Protein AF-A0A7W9NHJ8-F1 (afdb_monomer_lite)

Foldseek 3Di:
DDDDDDPPPPPPPDDPVVVVLLVVLLVLLVFDVVLCVVVVVCSVVSSVLSVLLLVLLVVQLVLQLVVVCVVVVHHDPVSSVVSNVRSVVSSVVLSCLSVCLFDDDPVSNCVSLVVLLVVLLVVLLVSLVVVLLVVCVVVLVVLLVVVLVVVLVVLLVLLCQLQDQLPDDPVSPVSNVDPSNPVNDDPFDRQDPVLVVVLVVLVVVLVVLVVVLVVLVVVLVVLVVLLVCQCCLPDDVNHPSDHHCDPSSVVSVVVSVVSCVVRPCVVSVVVSVVSVVVSVVSVVVSVVSRVVRVVVSVVVSCVVSVVSVVVCPPQDPVSSVVSLVVVVVVDVVSVVVSVVSSVVSSCSSCVSVVSSVVVHRDVSSVVVNVVVVVVVVVVVVVVVVVVVVVVVVVVVVVVVVVVVVVVVVVVVVVVVVVVVVVVVVVVVVVVVVVVVVVVVVVVVDDDDDDDDDDDDDDDDDDDDDDDDDDDD

Structure (mmCIF, N/CA/C/O backbone):
data_AF-A0A7W9NHJ8-F1
#
_entry.id   AF-A0A7W9NHJ8-F1
#
loop_
_atom_site.group_PDB
_atom_site.id
_atom_site.type_symbol
_atom_site.label_atom_id
_atom_site.label_alt_id
_atom_site.label_comp_id
_atom_site.label_asym_id
_atom_site.label_entity_id
_atom_site.label_seq_id
_atom_site.pdbx_PDB_ins_code
_atom_site.Cartn_x
_atom_site.Cartn_y
_atom_site.Cartn_z
_atom_site.occupancy
_atom_site.B_iso_or_equiv
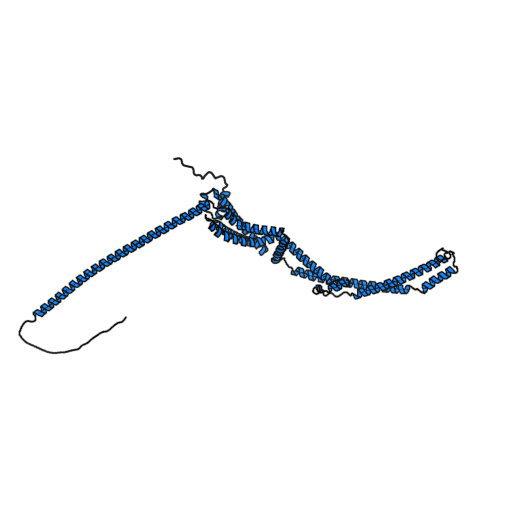_atom_site.auth_seq_id
_atom_site.auth_comp_id
_atom_site.auth_asym_id
_atom_site.auth_atom_id
_atom_site.pdbx_PDB_model_num
ATOM 1 N N . MET A 1 1 ? 62.430 27.275 -51.177 1.00 39.34 1 MET A N 1
ATOM 2 C CA . MET A 1 1 ? 61.344 26.473 -50.562 1.00 39.34 1 MET A CA 1
ATOM 3 C C . MET A 1 1 ? 61.643 26.306 -49.075 1.00 39.34 1 MET A C 1
ATOM 5 O O . MET A 1 1 ? 62.739 25.860 -48.764 1.00 39.34 1 MET A O 1
ATOM 9 N N . ARG A 1 2 ? 60.732 26.667 -48.160 1.00 35.34 2 ARG A N 1
ATOM 10 C CA . ARG A 1 2 ? 60.852 26.330 -46.724 1.00 35.34 2 ARG A CA 1
ATOM 11 C C . ARG A 1 2 ? 59.898 25.170 -46.421 1.00 35.34 2 ARG A C 1
ATOM 13 O O . ARG A 1 2 ? 58.747 25.223 -46.841 1.00 35.34 2 ARG A O 1
ATOM 20 N N . ARG A 1 3 ? 60.366 24.123 -45.730 1.00 43.62 3 ARG A N 1
ATOM 21 C CA . ARG A 1 3 ? 59.488 23.053 -45.222 1.00 43.62 3 ARG A CA 1
ATOM 22 C C . ARG A 1 3 ? 58.659 23.609 -44.064 1.00 43.62 3 ARG A C 1
ATOM 24 O O . ARG A 1 3 ? 59.236 24.131 -43.115 1.00 43.62 3 ARG A O 1
ATOM 31 N N . PHE A 1 4 ? 57.341 23.446 -44.117 1.00 38.56 4 PHE A N 1
ATOM 32 C CA . PHE A 1 4 ? 56.510 23.560 -42.919 1.00 38.56 4 PHE A CA 1
ATOM 33 C C . PHE A 1 4 ? 56.795 22.359 -41.993 1.00 38.56 4 PHE A C 1
ATOM 35 O O . PHE A 1 4 ? 56.924 21.237 -42.496 1.00 38.56 4 PHE A O 1
ATOM 42 N N . PRO A 1 5 ? 56.918 22.556 -40.668 1.00 42.62 5 PRO A N 1
ATOM 43 C CA . PRO A 1 5 ? 57.006 21.451 -39.717 1.00 42.62 5 PRO A CA 1
ATOM 44 C C . PRO A 1 5 ? 55.667 20.701 -39.629 1.00 42.62 5 PRO A C 1
ATOM 46 O O . PRO A 1 5 ? 54.605 21.258 -39.909 1.00 42.62 5 PRO A O 1
ATOM 49 N N . LYS A 1 6 ? 55.704 19.425 -39.228 1.00 45.19 6 LYS A N 1
ATOM 50 C CA . LYS A 1 6 ? 54.486 18.636 -38.989 1.00 45.19 6 LYS A CA 1
ATOM 51 C C . LYS A 1 6 ? 53.780 19.146 -37.729 1.00 45.19 6 LYS A C 1
ATOM 53 O O . LYS A 1 6 ? 54.416 19.299 -36.694 1.00 45.19 6 LYS A O 1
ATOM 58 N N . ALA A 1 7 ? 52.460 19.310 -37.778 1.00 44.81 7 ALA A N 1
ATOM 59 C CA . ALA A 1 7 ? 51.646 19.770 -36.645 1.00 44.81 7 ALA A CA 1
ATOM 60 C C . ALA A 1 7 ? 51.417 18.703 -35.540 1.00 44.81 7 ALA A C 1
ATOM 62 O O . ALA A 1 7 ? 50.408 18.742 -34.842 1.00 44.81 7 ALA A O 1
ATOM 63 N N . ALA A 1 8 ? 52.314 17.721 -35.398 1.00 46.06 8 ALA A N 1
ATOM 64 C CA . ALA A 1 8 ? 52.119 16.555 -34.529 1.00 46.06 8 ALA A CA 1
ATOM 65 C C . ALA A 1 8 ? 52.487 16.809 -33.054 1.00 46.06 8 ALA A C 1
ATOM 67 O O . ALA A 1 8 ? 51.878 16.230 -32.154 1.00 46.06 8 ALA A O 1
ATOM 68 N N . ASP A 1 9 ? 53.466 17.681 -32.801 1.00 40.78 9 ASP A N 1
ATOM 69 C CA . ASP A 1 9 ? 54.200 17.693 -31.526 1.00 40.78 9 ASP A CA 1
ATOM 70 C C . ASP A 1 9 ? 53.671 18.708 -30.489 1.00 40.78 9 ASP A C 1
ATOM 72 O O . ASP A 1 9 ? 54.139 18.744 -29.353 1.00 40.78 9 ASP A O 1
ATOM 76 N N . LEU A 1 10 ? 52.656 19.505 -30.850 1.00 43.69 10 LEU A N 1
ATOM 77 C CA . LEU A 1 10 ? 52.155 20.651 -30.068 1.00 43.69 10 LEU A CA 1
ATOM 78 C C . LEU A 1 10 ? 50.946 20.362 -29.150 1.00 43.69 10 LEU A C 1
ATOM 80 O O . LEU A 1 10 ? 50.424 21.281 -28.527 1.00 43.69 10 LEU A O 1
ATOM 84 N N . VAL A 1 11 ? 50.489 19.105 -29.035 1.00 46.75 11 VAL A N 1
ATOM 85 C CA . VAL A 1 11 ? 49.314 18.720 -28.206 1.00 46.75 11 VAL A CA 1
ATOM 86 C C . VAL A 1 11 ? 49.642 17.553 -27.257 1.00 46.75 11 VAL A C 1
ATOM 88 O O . VAL A 1 11 ? 48.906 16.570 -27.122 1.00 46.75 11 VAL A O 1
ATOM 91 N N . THR A 1 12 ? 50.802 17.624 -26.609 1.00 47.25 12 THR A N 1
ATOM 92 C CA . THR A 1 12 ? 51.425 16.545 -25.815 1.00 47.25 12 THR A CA 1
ATOM 93 C C . THR A 1 12 ? 51.212 16.649 -24.294 1.00 47.25 12 THR A C 1
ATOM 95 O O . THR A 1 12 ? 51.749 15.835 -23.553 1.00 47.25 12 THR A O 1
ATOM 98 N N . GLY A 1 13 ? 50.368 17.578 -23.821 1.00 42.75 13 GLY A N 1
ATOM 99 C CA . GLY A 1 13 ? 50.139 17.849 -22.388 1.00 42.75 13 GLY A CA 1
ATOM 100 C C . GLY A 1 13 ? 49.049 17.036 -21.662 1.00 42.75 13 GLY A C 1
ATOM 101 O O . GLY A 1 13 ? 48.813 17.283 -20.484 1.00 42.75 13 GLY A O 1
ATOM 102 N N . LEU A 1 14 ? 48.360 16.092 -22.318 1.00 48.72 14 LEU A N 1
ATOM 103 C CA . LEU A 1 14 ? 47.324 15.256 -21.677 1.00 48.72 14 LEU A CA 1
ATOM 104 C C . LEU A 1 14 ? 47.875 13.873 -21.281 1.00 48.72 14 LEU A C 1
ATOM 106 O O . LEU A 1 14 ? 48.494 13.217 -22.126 1.00 48.72 14 LEU A O 1
ATOM 110 N N . PRO A 1 15 ? 47.613 13.381 -20.051 1.00 50.31 15 PRO A N 1
ATOM 111 C CA . PRO A 1 15 ? 48.172 12.123 -19.563 1.00 50.31 15 PRO A CA 1
ATOM 112 C C . PRO A 1 15 ? 47.726 10.924 -20.408 1.00 50.31 15 PRO A C 1
ATOM 114 O O . PRO A 1 15 ? 46.592 10.849 -20.892 1.00 50.31 15 PRO A O 1
ATOM 117 N N . VAL A 1 16 ? 48.623 9.942 -20.550 1.00 57.75 16 VAL A N 1
ATOM 118 C CA . VAL A 1 16 ? 48.456 8.775 -21.441 1.00 57.75 16 VAL A CA 1
ATOM 119 C C . VAL A 1 16 ? 47.172 7.983 -21.144 1.00 57.75 16 VAL A C 1
ATOM 121 O O . VAL A 1 16 ? 46.540 7.474 -22.071 1.00 57.75 16 VAL A O 1
ATOM 124 N N . LEU A 1 17 ? 46.740 7.942 -19.877 1.00 53.53 17 LEU A N 1
ATOM 125 C CA . LEU A 1 17 ? 45.469 7.341 -19.456 1.00 53.53 17 LEU A CA 1
ATOM 126 C C . LEU A 1 17 ? 44.258 7.997 -20.143 1.00 53.53 17 LEU A C 1
ATOM 128 O O . LEU A 1 17 ? 43.438 7.299 -20.739 1.00 53.53 17 LEU A O 1
ATOM 132 N N . GLY A 1 18 ? 44.180 9.332 -20.131 1.00 61.69 18 GLY A N 1
ATOM 133 C CA . GLY A 1 18 ? 43.074 10.089 -20.726 1.00 61.69 18 GLY A CA 1
ATOM 134 C C . GLY A 1 18 ? 42.988 9.910 -22.243 1.00 61.69 18 GLY A C 1
ATOM 135 O O . GLY A 1 18 ? 41.897 9.761 -22.790 1.00 61.69 18 GLY A O 1
ATOM 136 N N . ARG A 1 19 ? 44.140 9.809 -22.924 1.00 65.25 19 ARG A N 1
ATOM 137 C CA . ARG A 1 19 ? 44.203 9.481 -24.362 1.00 65.25 19 ARG A CA 1
ATOM 138 C C . ARG A 1 19 ? 43.643 8.084 -24.671 1.00 65.25 19 ARG A C 1
ATOM 140 O O . ARG A 1 19 ? 42.961 7.923 -25.682 1.00 65.25 19 ARG A O 1
ATOM 147 N N . ARG A 1 20 ? 43.889 7.082 -23.813 1.00 74.44 20 ARG A N 1
ATOM 148 C CA . ARG A 1 20 ? 43.309 5.731 -23.963 1.00 74.44 20 ARG A CA 1
ATOM 149 C C . ARG A 1 20 ? 41.804 5.730 -23.680 1.00 74.44 20 ARG A C 1
ATOM 151 O O . ARG A 1 20 ? 41.043 5.242 -24.513 1.00 74.44 20 ARG A O 1
ATOM 158 N N . PHE A 1 21 ? 41.372 6.331 -22.571 1.00 78.19 21 PHE A 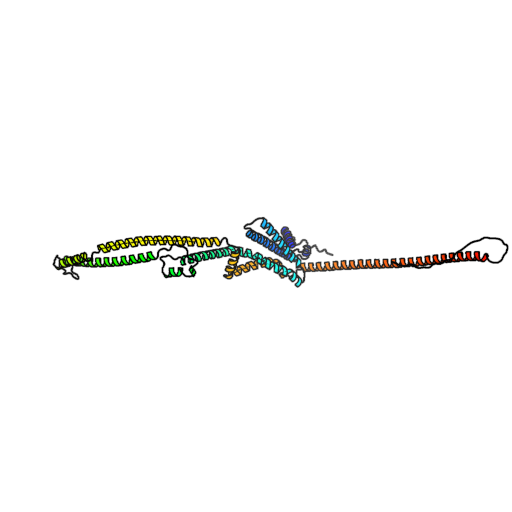N 1
ATOM 159 C CA . PHE A 1 21 ? 39.957 6.405 -22.189 1.00 78.19 21 PHE A CA 1
ATOM 160 C C . PHE A 1 21 ? 39.112 7.141 -23.242 1.00 78.19 21 PHE A C 1
ATOM 162 O O . PHE A 1 21 ? 38.105 6.615 -23.707 1.00 78.19 21 PHE A O 1
ATOM 169 N N . GLY A 1 22 ? 39.576 8.300 -23.725 1.00 80.81 22 GLY A N 1
ATOM 170 C CA . GLY A 1 22 ? 38.890 9.063 -24.772 1.00 80.81 22 GLY A CA 1
ATOM 171 C C . GLY A 1 22 ? 38.813 8.353 -26.131 1.00 80.81 22 GLY A C 1
ATOM 172 O O . GLY A 1 22 ? 37.934 8.662 -26.932 1.00 80.81 22 GLY A O 1
ATOM 173 N N . ARG A 1 23 ? 39.697 7.388 -26.428 1.00 83.25 23 ARG A N 1
ATOM 174 C CA . ARG A 1 23 ? 39.570 6.509 -27.609 1.00 83.25 23 ARG A CA 1
ATOM 175 C C . ARG A 1 23 ? 38.584 5.363 -27.366 1.00 83.25 23 ARG A C 1
ATOM 177 O O . ARG A 1 23 ? 37.793 5.075 -28.257 1.00 83.25 23 ARG A O 1
ATOM 184 N N . ALA A 1 24 ? 38.587 4.765 -26.174 1.00 84.19 24 ALA A N 1
ATOM 185 C CA . ALA A 1 24 ? 37.625 3.727 -25.801 1.00 84.19 24 ALA A CA 1
ATOM 186 C C . ALA A 1 24 ? 36.178 4.256 -25.790 1.00 84.19 24 ALA A C 1
ATOM 188 O O . ALA A 1 24 ? 35.302 3.634 -26.374 1.00 84.19 24 ALA A O 1
ATOM 189 N N . ALA A 1 25 ? 35.933 5.445 -25.227 1.00 85.62 25 ALA A N 1
ATOM 190 C CA . ALA A 1 25 ? 34.614 6.078 -25.278 1.00 85.62 25 ALA A CA 1
ATOM 191 C C . ALA A 1 25 ? 34.156 6.333 -26.728 1.00 85.62 25 ALA A C 1
ATOM 193 O O . ALA A 1 25 ? 33.029 6.010 -27.093 1.00 85.62 25 ALA A O 1
ATOM 194 N N . ARG A 1 26 ? 35.039 6.848 -27.597 1.00 89.06 26 ARG A N 1
ATOM 195 C CA . ARG A 1 26 ? 34.686 7.118 -29.001 1.00 89.06 26 ARG A CA 1
ATOM 196 C C . ARG A 1 26 ? 34.378 5.852 -29.802 1.00 89.06 26 ARG A C 1
ATOM 198 O O . ARG A 1 26 ? 33.452 5.894 -30.608 1.00 89.06 26 ARG A O 1
ATOM 205 N N . SER A 1 27 ? 35.036 4.715 -29.555 1.00 85.50 27 SER A N 1
ATOM 206 C CA . SER A 1 27 ? 34.698 3.468 -30.265 1.00 85.50 27 SER A CA 1
ATOM 207 C C . SER A 1 27 ? 33.307 2.914 -29.909 1.00 85.50 27 SER A C 1
ATOM 209 O O . SER A 1 27 ? 32.704 2.235 -30.744 1.00 85.50 27 SER A O 1
ATOM 211 N N . LEU A 1 28 ? 32.740 3.274 -28.747 1.00 85.50 28 LEU A N 1
ATOM 212 C CA . LEU A 1 28 ? 31.342 2.971 -28.399 1.00 85.50 28 LEU A CA 1
ATOM 213 C C . LEU A 1 28 ? 30.334 3.722 -29.281 1.00 85.50 28 LEU A C 1
ATOM 215 O O . LEU A 1 28 ? 29.259 3.198 -29.541 1.00 85.50 28 LEU A O 1
ATOM 219 N N . THR A 1 29 ? 30.689 4.893 -29.823 1.00 84.25 29 THR A N 1
ATOM 220 C CA . THR A 1 29 ? 29.859 5.579 -30.838 1.00 84.25 29 THR A CA 1
ATOM 221 C C . THR A 1 29 ? 29.924 4.918 -32.215 1.00 84.25 29 THR A C 1
ATOM 223 O O . THR A 1 29 ? 29.152 5.270 -33.099 1.00 84.25 29 THR A O 1
ATOM 226 N N . GLY A 1 30 ? 30.869 3.994 -32.429 1.00 82.88 30 GLY A N 1
ATOM 227 C CA . GLY A 1 30 ? 31.152 3.400 -33.735 1.00 82.88 30 GLY A CA 1
ATOM 228 C C . GLY A 1 30 ? 31.712 4.371 -34.784 1.00 82.88 30 GLY A C 1
ATOM 229 O O . GLY A 1 30 ? 31.760 4.002 -35.954 1.00 82.88 30 GLY A O 1
ATOM 230 N N . ALA A 1 31 ? 32.135 5.577 -34.393 1.00 85.19 31 ALA A N 1
ATOM 231 C CA . ALA A 1 31 ? 32.823 6.510 -35.280 1.00 85.19 31 ALA A CA 1
ATOM 232 C C . ALA A 1 31 ? 34.243 6.029 -35.642 1.00 85.19 31 ALA A C 1
ATOM 234 O O . ALA A 1 31 ? 34.927 5.398 -34.832 1.00 85.19 31 ALA A O 1
ATOM 235 N N . ASP A 1 32 ? 34.692 6.356 -36.853 1.00 86.00 32 ASP A N 1
ATOM 236 C CA . ASP A 1 32 ? 36.021 6.016 -37.358 1.00 86.00 32 ASP A CA 1
ATOM 237 C C . ASP A 1 32 ? 37.075 6.999 -36.818 1.00 86.00 32 ASP A C 1
ATOM 239 O O . ASP A 1 32 ? 37.015 8.211 -37.045 1.00 86.00 32 ASP A O 1
ATOM 243 N N . GLU A 1 33 ? 38.065 6.458 -36.104 1.00 87.38 33 GLU A N 1
ATOM 244 C CA . GLU A 1 33 ? 39.190 7.210 -35.544 1.00 87.38 33 GLU A CA 1
ATOM 245 C C . GLU A 1 33 ? 40.022 7.903 -36.638 1.00 87.38 33 GLU A C 1
ATOM 247 O O . GLU A 1 33 ? 40.529 8.993 -36.390 1.00 87.38 33 GLU A O 1
ATOM 252 N N . GLN A 1 34 ? 40.123 7.334 -37.848 1.00 86.44 34 GLN A N 1
ATOM 253 C CA . GLN A 1 34 ? 40.910 7.898 -38.956 1.00 86.44 34 GLN A CA 1
ATOM 254 C C . GLN A 1 34 ? 40.246 9.149 -39.552 1.00 86.44 34 GLN A C 1
ATOM 256 O O . GLN A 1 34 ? 40.919 10.128 -39.869 1.00 86.44 34 GLN A O 1
ATOM 261 N N . LEU A 1 35 ? 38.914 9.156 -39.642 1.00 84.44 35 LEU A N 1
ATOM 262 C CA . LEU A 1 35 ? 38.127 10.339 -40.010 1.00 84.44 35 LEU A CA 1
ATOM 263 C C . LEU A 1 35 ? 38.135 11.393 -38.888 1.00 84.44 35 LEU A C 1
ATOM 265 O O . LEU A 1 35 ? 38.269 12.587 -39.154 1.00 84.44 35 LEU A O 1
ATOM 269 N N . LEU A 1 36 ? 38.061 10.965 -37.622 1.00 86.75 36 LEU A N 1
ATOM 270 C CA . LEU A 1 36 ? 38.226 11.841 -36.451 1.00 86.75 36 LEU A CA 1
ATOM 271 C C . LEU A 1 36 ? 39.652 12.405 -36.304 1.00 86.75 36 LEU A C 1
ATOM 273 O O . LEU A 1 36 ? 39.836 13.434 -35.648 1.00 86.75 36 LEU A O 1
ATOM 277 N N . ASP A 1 37 ? 40.657 11.777 -36.921 1.00 88.12 37 ASP A N 1
ATOM 278 C CA . ASP A 1 37 ? 42.010 12.324 -37.012 1.00 88.12 37 ASP A CA 1
ATOM 279 C C . ASP A 1 37 ? 42.096 13.531 -37.965 1.00 88.12 37 ASP A C 1
ATOM 281 O O . ASP A 1 37 ? 42.905 14.427 -37.716 1.00 88.12 37 ASP A O 1
ATOM 285 N N . LEU A 1 38 ? 41.209 13.629 -38.967 1.00 87.62 38 LEU A N 1
ATOM 286 C CA . LEU A 1 38 ? 41.095 14.791 -39.863 1.00 87.62 38 LEU A CA 1
ATOM 287 C C . LEU A 1 38 ? 40.374 15.987 -39.214 1.00 87.62 38 LEU A C 1
ATOM 289 O O . LEU A 1 38 ? 40.668 17.132 -39.555 1.00 87.62 38 LEU A O 1
ATOM 293 N N . VAL A 1 39 ? 39.450 15.741 -38.276 1.00 89.12 39 VAL A N 1
ATOM 294 C CA . VAL A 1 39 ? 38.654 16.783 -37.594 1.00 89.12 39 VAL A CA 1
ATOM 295 C C . VAL A 1 39 ? 38.823 16.678 -36.070 1.00 89.12 39 VAL A C 1
ATOM 297 O O . VAL A 1 39 ? 37.912 16.249 -35.354 1.00 89.12 39 VAL A O 1
ATOM 300 N N . PRO A 1 40 ? 39.992 17.069 -35.523 1.00 86.31 40 PRO A N 1
ATOM 301 C CA . PRO A 1 40 ? 40.290 16.895 -34.102 1.00 86.31 40 PRO A CA 1
ATOM 302 C C . PRO A 1 40 ? 39.370 17.703 -33.170 1.00 86.31 40 PRO A C 1
ATOM 304 O O . PRO A 1 40 ? 39.213 17.329 -32.008 1.00 86.31 40 PRO A O 1
ATOM 307 N N . THR A 1 41 ? 38.737 18.766 -33.672 1.00 87.19 41 THR A N 1
ATOM 308 C CA . THR A 1 41 ? 37.763 19.609 -32.957 1.00 87.19 41 THR A CA 1
ATOM 309 C C . THR A 1 41 ? 36.469 18.880 -32.590 1.00 87.19 41 THR A C 1
ATOM 311 O O . THR A 1 41 ? 35.847 19.231 -31.593 1.00 87.19 41 THR A O 1
ATOM 314 N N . GLU A 1 42 ? 36.079 17.838 -33.330 1.00 87.25 42 GLU A N 1
ATOM 315 C CA . GLU A 1 42 ? 34.871 17.042 -33.054 1.00 87.25 42 GLU A CA 1
ATOM 316 C C . GLU A 1 42 ? 35.113 15.940 -32.004 1.00 87.25 42 GLU A C 1
ATOM 318 O O . GLU A 1 42 ? 34.164 15.407 -31.423 1.00 87.25 42 GLU A O 1
ATOM 323 N N . ARG A 1 43 ? 36.376 15.596 -31.688 1.00 88.06 43 ARG A N 1
ATOM 324 C CA . ARG A 1 43 ? 36.688 14.514 -30.731 1.00 88.06 43 ARG A CA 1
ATOM 325 C C . ARG A 1 43 ? 35.996 14.667 -29.366 1.00 88.06 43 ARG A C 1
ATOM 327 O O . ARG A 1 43 ? 35.526 13.641 -28.872 1.00 88.06 43 ARG A O 1
ATOM 334 N N . PRO A 1 44 ? 35.883 15.856 -28.736 1.00 87.25 44 PRO A N 1
ATOM 335 C CA . PRO A 1 44 ? 35.164 15.998 -27.469 1.00 87.25 44 PRO A CA 1
ATOM 336 C C . PRO A 1 44 ? 33.680 15.625 -27.592 1.00 87.25 44 PRO A C 1
ATOM 338 O O . PRO A 1 44 ? 33.169 14.908 -26.736 1.00 87.25 44 PRO A O 1
ATOM 341 N N . LYS A 1 45 ? 33.018 16.011 -28.693 1.00 85.94 45 LYS A N 1
ATOM 342 C CA . LYS A 1 45 ? 31.600 15.720 -28.970 1.00 85.94 45 LYS A CA 1
ATOM 343 C C . LYS A 1 45 ? 31.348 14.214 -29.078 1.00 85.94 45 LYS A C 1
ATOM 345 O O . LYS A 1 45 ? 30.476 13.684 -28.395 1.00 85.94 45 LYS A O 1
ATOM 350 N N . TYR A 1 46 ? 32.177 13.504 -29.846 1.00 87.44 46 TYR A N 1
ATOM 351 C CA . TYR A 1 46 ? 32.093 12.041 -29.961 1.00 87.44 46 TYR A CA 1
ATOM 352 C C . TYR A 1 46 ? 32.552 11.312 -28.684 1.00 87.44 46 TYR A C 1
ATOM 354 O O . TYR A 1 46 ? 32.079 10.215 -28.403 1.00 87.44 46 TYR A O 1
ATOM 362 N N . THR A 1 47 ? 33.427 11.912 -27.868 1.00 89.38 47 THR A N 1
ATOM 363 C CA . THR A 1 47 ? 33.797 11.355 -26.550 1.00 89.38 47 THR A CA 1
ATOM 364 C C . THR A 1 47 ? 32.632 11.460 -25.565 1.00 89.38 47 THR A C 1
ATOM 366 O O . THR A 1 47 ? 32.317 10.480 -24.895 1.00 89.38 47 THR A O 1
ATOM 369 N N . ALA A 1 48 ? 31.947 12.608 -25.523 1.00 87.38 48 ALA A N 1
ATOM 370 C CA . ALA A 1 48 ? 30.754 12.813 -24.704 1.00 87.38 48 ALA A CA 1
ATOM 371 C C . ALA A 1 48 ? 29.594 11.903 -25.144 1.00 87.38 48 ALA A C 1
ATOM 373 O O . ALA A 1 48 ? 28.977 11.256 -24.303 1.00 87.38 48 ALA A O 1
ATOM 374 N N . LEU A 1 49 ? 29.356 11.769 -26.454 1.00 87.44 49 LEU A N 1
ATOM 375 C CA . LEU A 1 49 ? 28.356 10.849 -27.007 1.00 87.44 49 LEU A CA 1
ATOM 376 C C . LEU A 1 49 ? 28.665 9.377 -26.669 1.00 87.44 49 LEU A C 1
ATOM 378 O O . LEU A 1 49 ? 27.756 8.607 -26.373 1.00 87.44 49 LEU A O 1
ATOM 382 N N . GLY A 1 50 ? 29.945 8.997 -26.638 1.00 88.69 50 GLY A N 1
ATOM 383 C CA . GLY A 1 50 ? 30.384 7.688 -26.148 1.00 88.69 50 GLY A CA 1
ATOM 384 C C . GLY A 1 50 ? 30.119 7.483 -24.654 1.00 88.69 50 GLY A C 1
ATOM 385 O O . GLY A 1 50 ? 29.680 6.411 -24.248 1.00 88.69 50 GLY A O 1
ATOM 386 N N . GLY A 1 51 ? 30.325 8.528 -23.845 1.00 89.94 51 GLY A N 1
ATOM 387 C CA . GLY A 1 51 ? 29.967 8.543 -22.424 1.00 89.94 51 GLY A CA 1
ATOM 388 C C . GLY A 1 51 ? 28.460 8.418 -22.181 1.00 89.94 51 GLY A C 1
ATOM 389 O O . GLY A 1 51 ? 28.058 7.696 -21.276 1.00 89.94 51 GLY A O 1
ATOM 390 N N . VAL A 1 52 ? 27.631 9.045 -23.023 1.00 89.38 52 VAL A N 1
ATOM 391 C CA . VAL A 1 52 ? 26.163 8.904 -23.007 1.00 89.38 52 VAL A CA 1
ATOM 392 C C . VAL A 1 52 ? 25.744 7.456 -23.267 1.00 89.38 52 VAL A C 1
ATOM 394 O O . VAL A 1 52 ? 25.026 6.886 -22.453 1.00 89.38 52 VAL A O 1
ATOM 397 N N . VAL A 1 53 ? 26.247 6.843 -24.345 1.00 89.94 53 VAL A N 1
ATOM 398 C CA . VAL A 1 53 ? 25.939 5.446 -24.716 1.00 89.94 53 VAL A CA 1
ATOM 399 C C . VAL A 1 53 ? 26.447 4.444 -23.667 1.00 89.94 53 VAL A C 1
ATOM 401 O O . VAL A 1 53 ? 25.803 3.430 -23.412 1.00 89.94 53 VAL A O 1
ATOM 404 N N . PHE A 1 54 ? 27.576 4.727 -23.010 1.00 91.88 54 PHE A N 1
ATOM 405 C CA . PHE A 1 54 ? 28.064 3.922 -21.885 1.00 91.88 54 PHE A CA 1
ATOM 406 C C . PHE A 1 54 ? 27.218 4.100 -20.611 1.00 91.88 54 PHE A C 1
ATOM 408 O O . PHE A 1 54 ? 26.945 3.129 -19.904 1.00 91.88 54 PHE A O 1
ATOM 415 N N . GLY A 1 55 ? 26.799 5.332 -20.315 1.00 90.25 55 GLY A N 1
ATOM 416 C CA . GLY A 1 55 ? 25.999 5.670 -19.140 1.00 90.25 55 GLY A CA 1
ATOM 417 C C . GLY A 1 55 ? 24.617 5.022 -19.170 1.00 90.25 55 GLY A C 1
ATOM 418 O O . GLY A 1 55 ? 24.241 4.372 -18.196 1.00 90.25 55 GLY A O 1
ATOM 419 N N . THR A 1 56 ? 23.902 5.113 -20.297 1.00 88.62 56 THR A N 1
ATOM 420 C CA . THR A 1 56 ? 22.595 4.454 -20.473 1.00 88.62 56 THR A CA 1
ATOM 421 C C . THR A 1 56 ? 22.705 2.937 -20.340 1.00 88.62 56 THR A C 1
ATOM 423 O O . THR A 1 56 ? 21.976 2.341 -19.553 1.00 88.62 56 THR A O 1
ATOM 426 N N . ALA A 1 57 ? 23.685 2.313 -21.001 1.00 90.12 57 ALA A N 1
ATOM 427 C CA . ALA A 1 57 ? 23.955 0.881 -20.865 1.00 90.12 57 ALA A CA 1
ATOM 428 C C . ALA A 1 57 ? 24.267 0.452 -19.416 1.00 90.12 57 ALA A C 1
ATOM 430 O O . ALA A 1 57 ? 23.841 -0.619 -18.981 1.00 90.12 57 ALA A O 1
ATOM 431 N N . THR A 1 58 ? 24.979 1.289 -18.653 1.00 91.25 58 THR A N 1
ATOM 432 C CA . THR A 1 58 ? 25.307 1.022 -17.241 1.00 91.25 58 THR A CA 1
ATOM 433 C C . THR A 1 58 ? 24.073 1.136 -16.342 1.00 91.25 58 THR A C 1
ATOM 435 O O . THR A 1 58 ? 23.846 0.267 -15.501 1.00 91.25 58 THR A O 1
ATOM 438 N N . ILE A 1 59 ? 23.241 2.164 -16.542 1.00 88.06 59 ILE A N 1
ATOM 439 C CA . ILE A 1 59 ? 21.980 2.343 -15.804 1.00 88.06 59 ILE A CA 1
ATOM 440 C C . ILE A 1 59 ? 21.017 1.187 -16.110 1.00 88.06 59 ILE A C 1
ATOM 442 O O . ILE A 1 59 ? 20.456 0.607 -15.182 1.00 88.06 59 ILE A O 1
ATOM 446 N N . ALA A 1 60 ? 20.896 0.779 -17.377 1.00 85.69 60 ALA A N 1
ATOM 447 C CA . ALA A 1 60 ? 20.085 -0.369 -17.781 1.00 85.69 60 ALA A CA 1
ATOM 448 C C . ALA A 1 60 ? 20.575 -1.692 -17.162 1.00 85.69 60 ALA A C 1
ATOM 450 O O . ALA A 1 60 ? 19.757 -2.509 -16.737 1.00 85.69 60 ALA A O 1
ATOM 451 N N . ALA A 1 61 ? 21.894 -1.903 -17.056 1.00 90.56 61 ALA A N 1
ATOM 452 C CA . ALA A 1 61 ? 22.460 -3.084 -16.402 1.00 90.56 61 ALA A CA 1
ATOM 453 C C . ALA A 1 61 ? 22.124 -3.141 -14.903 1.00 90.56 61 ALA A C 1
ATOM 455 O O . ALA A 1 61 ? 21.711 -4.187 -14.396 1.00 90.56 61 ALA A O 1
ATOM 456 N N . LEU A 1 62 ? 22.271 -2.014 -14.198 1.00 88.69 62 LEU A N 1
ATOM 457 C CA . LEU A 1 62 ? 21.934 -1.903 -12.776 1.00 88.69 62 LEU A CA 1
ATOM 458 C C . LEU A 1 62 ? 20.427 -2.069 -12.547 1.00 88.69 62 LEU A C 1
ATOM 460 O O . LEU A 1 62 ? 20.030 -2.849 -11.687 1.00 88.69 62 LEU A O 1
ATOM 464 N N . SER A 1 63 ? 19.596 -1.410 -13.357 1.00 84.62 63 SER A N 1
ATOM 465 C CA . SER A 1 63 ? 18.134 -1.513 -13.305 1.00 84.62 63 SER A CA 1
ATOM 466 C C . SER A 1 63 ? 17.645 -2.954 -13.499 1.00 84.62 63 SER A C 1
ATOM 468 O O . SER A 1 63 ? 16.902 -3.456 -12.658 1.00 84.62 63 SER A O 1
ATOM 470 N N . MET A 1 64 ? 18.130 -3.658 -14.530 1.00 85.25 64 MET A N 1
ATOM 471 C CA . MET A 1 64 ? 17.794 -5.070 -14.759 1.00 85.25 64 MET A CA 1
ATOM 472 C C . MET A 1 64 ? 18.274 -5.969 -13.606 1.00 85.25 64 MET A C 1
ATOM 474 O O . MET A 1 64 ? 17.552 -6.872 -13.191 1.00 85.25 64 MET A O 1
ATOM 478 N N . THR A 1 65 ? 19.462 -5.710 -13.046 1.00 89.00 65 THR A N 1
ATOM 479 C CA . THR A 1 65 ? 19.974 -6.469 -11.889 1.00 89.00 65 THR A CA 1
ATOM 480 C C . THR A 1 65 ? 19.082 -6.282 -10.655 1.00 89.00 65 THR A C 1
ATOM 482 O O . THR A 1 65 ? 18.763 -7.261 -9.983 1.00 89.00 65 THR A O 1
ATOM 485 N N . MET A 1 66 ? 18.648 -5.046 -10.380 1.00 82.88 66 MET A N 1
ATOM 486 C CA . MET A 1 66 ? 17.749 -4.720 -9.265 1.00 82.88 66 MET A CA 1
ATOM 487 C C . MET A 1 66 ? 16.373 -5.372 -9.446 1.00 82.88 66 MET A C 1
ATOM 489 O O . MET A 1 66 ? 15.950 -6.132 -8.576 1.00 82.88 66 MET A O 1
ATOM 493 N N . ALA A 1 67 ? 15.724 -5.164 -10.596 1.00 80.06 67 ALA A N 1
ATOM 494 C CA . ALA A 1 67 ? 14.401 -5.718 -10.887 1.00 80.06 67 ALA A CA 1
ATOM 495 C C . ALA A 1 67 ? 14.377 -7.256 -10.795 1.00 80.06 67 ALA A C 1
ATOM 497 O O . ALA A 1 67 ? 13.460 -7.835 -10.215 1.00 80.06 67 ALA A O 1
ATOM 498 N N . LEU A 1 68 ? 15.417 -7.934 -11.295 1.00 84.06 68 LEU A N 1
ATOM 499 C CA . LEU A 1 68 ? 15.540 -9.385 -11.141 1.00 84.06 68 LEU A CA 1
ATOM 500 C C . LEU A 1 68 ? 15.802 -9.808 -9.692 1.00 84.06 68 LEU A C 1
ATOM 502 O O . LEU A 1 68 ? 15.295 -10.845 -9.277 1.00 84.06 68 LEU A O 1
ATOM 506 N N . SER A 1 69 ? 16.556 -9.030 -8.908 1.00 85.00 69 SER A N 1
ATOM 507 C CA . SER A 1 69 ? 16.772 -9.342 -7.487 1.00 85.00 69 SER A CA 1
ATOM 508 C C . SER A 1 69 ? 15.488 -9.236 -6.658 1.00 85.00 69 SER A C 1
ATOM 510 O O . SER A 1 69 ? 15.319 -9.991 -5.706 1.00 85.00 69 SER A O 1
ATOM 512 N N . GLU A 1 70 ? 14.551 -8.374 -7.059 1.00 76.56 70 GLU A N 1
ATOM 513 C CA . GLU A 1 70 ? 13.228 -8.249 -6.439 1.00 76.56 70 GLU A CA 1
ATOM 514 C C . GLU A 1 70 ? 12.304 -9.406 -6.850 1.00 76.56 70 GLU A C 1
ATOM 516 O O . GLU A 1 70 ? 11.690 -10.028 -5.988 1.00 76.56 70 GLU A O 1
ATOM 521 N N . VAL A 1 71 ? 12.294 -9.792 -8.133 1.00 77.75 71 VAL A N 1
ATOM 522 C CA . VAL A 1 71 ? 11.550 -10.973 -8.630 1.00 77.75 71 VAL A CA 1
ATOM 523 C C . VAL A 1 71 ? 12.059 -12.294 -8.028 1.00 77.75 71 VAL A C 1
ATOM 525 O O . VAL A 1 71 ? 11.275 -13.218 -7.825 1.00 77.75 71 VAL A O 1
ATOM 528 N N . VAL A 1 72 ? 13.360 -12.401 -7.737 1.00 82.81 72 VAL A N 1
ATOM 529 C CA . VAL A 1 72 ? 14.001 -13.609 -7.174 1.00 82.81 72 VAL A CA 1
ATOM 530 C C . VAL A 1 72 ? 14.077 -13.580 -5.635 1.00 82.81 72 VAL A C 1
ATOM 532 O O . VAL A 1 72 ? 14.426 -14.585 -5.018 1.00 82.81 72 VAL A O 1
ATOM 535 N N . GLY A 1 73 ? 13.724 -12.462 -4.990 1.00 79.06 73 GLY A N 1
ATOM 536 C CA . GLY A 1 73 ? 13.743 -12.322 -3.529 1.00 79.06 73 GLY A CA 1
ATOM 537 C C . GLY A 1 73 ? 15.145 -12.225 -2.908 1.00 79.06 73 GLY A C 1
ATOM 538 O O . GLY A 1 73 ? 15.324 -12.552 -1.736 1.00 79.06 73 GLY A O 1
ATOM 539 N N . GLY A 1 74 ? 16.157 -11.801 -3.671 1.00 82.94 74 GLY A N 1
ATOM 540 C CA . GLY A 1 74 ? 17.519 -11.613 -3.172 1.00 82.94 74 GLY A CA 1
ATOM 541 C C . GLY A 1 74 ? 18.569 -11.376 -4.260 1.00 82.94 74 GLY A C 1
ATOM 542 O O . GLY A 1 74 ? 18.388 -11.714 -5.430 1.00 82.94 74 GLY A O 1
ATOM 543 N N . PHE A 1 75 ? 19.713 -10.811 -3.867 1.00 85.00 75 PHE A N 1
ATOM 544 C CA . PHE A 1 75 ? 20.850 -10.621 -4.768 1.00 85.00 75 PHE A CA 1
ATOM 545 C C . PHE A 1 75 ? 21.622 -11.932 -4.982 1.00 85.00 75 PHE A C 1
ATOM 547 O O . PHE A 1 75 ? 22.072 -12.565 -4.028 1.00 85.00 75 PHE A O 1
ATOM 554 N N . GLN A 1 76 ? 21.839 -12.303 -6.245 1.00 88.38 76 GLN A N 1
ATOM 555 C CA . GLN A 1 76 ? 22.693 -13.424 -6.640 1.00 88.38 76 GLN A CA 1
ATOM 556 C C . GLN A 1 76 ? 23.660 -12.980 -7.746 1.00 88.38 76 GLN A C 1
ATOM 558 O O . GLN A 1 76 ? 23.298 -12.195 -8.624 1.00 88.38 76 GLN A O 1
ATOM 563 N N . LEU A 1 77 ? 24.880 -13.525 -7.756 1.00 89.12 77 LEU A N 1
ATOM 564 C CA . LEU A 1 77 ? 25.915 -13.161 -8.738 1.00 89.12 77 LEU A CA 1
ATOM 565 C C . LEU A 1 77 ? 25.524 -13.511 -10.193 1.00 89.12 77 LEU A C 1
ATOM 567 O O . LEU A 1 77 ? 25.960 -12.853 -11.136 1.00 89.12 77 LEU A O 1
ATOM 571 N N . SER A 1 78 ? 24.649 -14.503 -10.368 1.00 89.06 78 SER A N 1
ATOM 572 C CA . SER A 1 78 ? 23.982 -14.857 -11.629 1.00 89.06 78 SER A CA 1
ATOM 573 C C . SER A 1 78 ? 23.154 -13.705 -12.215 1.00 89.06 78 SER A C 1
ATOM 575 O O . SER A 1 78 ? 23.174 -13.490 -13.428 1.00 89.06 78 SER A O 1
ATOM 577 N N . LEU A 1 79 ? 22.468 -12.927 -11.372 1.00 90.56 79 LEU A N 1
ATOM 578 C CA . LEU A 1 79 ? 21.628 -11.805 -11.806 1.00 90.56 79 LEU A CA 1
ATOM 579 C C . LEU A 1 79 ? 22.475 -10.628 -12.294 1.00 90.56 79 LEU A C 1
ATOM 581 O O . LEU A 1 79 ? 22.117 -9.995 -13.283 1.00 90.56 79 LEU A O 1
ATOM 585 N N . LEU A 1 80 ? 23.641 -10.396 -11.679 1.00 91.94 80 LEU A N 1
ATOM 586 C CA . LEU A 1 80 ? 24.615 -9.419 -12.173 1.00 91.94 80 LEU A CA 1
ATOM 587 C C . LEU A 1 80 ? 25.123 -9.797 -13.574 1.00 91.94 80 LEU A C 1
ATOM 589 O O . LEU A 1 80 ? 25.245 -8.930 -14.436 1.00 91.94 80 LEU A O 1
ATOM 593 N N . ALA A 1 81 ? 25.377 -11.084 -13.836 1.00 93.38 81 ALA A N 1
ATOM 594 C CA . ALA A 1 81 ? 25.765 -11.542 -15.171 1.00 93.38 81 ALA A CA 1
ATOM 595 C C . ALA A 1 81 ? 24.650 -11.301 -16.209 1.00 93.38 81 ALA A C 1
ATOM 597 O O . ALA A 1 81 ? 24.934 -10.824 -17.307 1.00 93.38 81 ALA A O 1
ATOM 598 N N . PHE A 1 82 ? 23.383 -11.550 -15.854 1.00 92.56 82 PHE A N 1
ATOM 599 C CA . PHE A 1 82 ? 22.243 -11.247 -16.726 1.00 92.56 82 PHE A CA 1
ATOM 600 C C . PHE A 1 82 ? 22.078 -9.735 -16.963 1.00 92.56 82 PHE A C 1
ATOM 602 O O . PHE A 1 82 ? 21.911 -9.302 -18.103 1.00 92.56 82 PHE A O 1
ATOM 609 N N . GLY A 1 83 ? 22.202 -8.914 -15.915 1.00 91.62 83 GLY A N 1
ATOM 610 C CA . GLY A 1 83 ? 22.183 -7.454 -16.019 1.00 91.62 83 GLY A CA 1
ATOM 611 C C . GLY A 1 83 ? 23.299 -6.906 -16.911 1.00 91.62 83 GLY A C 1
ATOM 612 O O . GLY A 1 83 ? 23.050 -6.031 -17.736 1.00 91.62 83 GLY A O 1
ATOM 613 N N . LEU A 1 84 ? 24.510 -7.469 -16.838 1.00 94.81 84 LEU A N 1
ATOM 614 C CA . LEU A 1 84 ? 25.616 -7.117 -17.738 1.00 94.81 84 LEU A CA 1
ATOM 615 C C . LEU A 1 84 ? 25.345 -7.517 -19.198 1.00 94.81 84 LEU A C 1
ATOM 617 O O . LEU A 1 84 ? 25.680 -6.750 -20.102 1.00 94.81 84 LEU A O 1
ATOM 621 N N . VAL A 1 85 ? 24.703 -8.664 -19.450 1.00 95.00 85 VAL A N 1
ATOM 622 C CA . VAL A 1 85 ? 24.255 -9.058 -20.801 1.00 95.00 85 VAL A CA 1
ATOM 623 C C . VAL A 1 85 ? 23.187 -8.094 -21.329 1.00 95.00 85 VAL A C 1
ATOM 625 O O . VAL A 1 85 ? 23.272 -7.664 -22.481 1.00 95.00 85 VAL A O 1
ATOM 628 N N . TRP A 1 86 ? 22.231 -7.680 -20.492 1.00 90.81 86 TRP A N 1
ATOM 629 C CA . TRP A 1 86 ? 21.224 -6.679 -20.857 1.00 90.81 86 TRP A CA 1
ATOM 630 C C . TRP A 1 86 ? 21.841 -5.300 -21.141 1.00 90.81 86 TRP A C 1
ATOM 632 O O . TRP A 1 86 ? 21.547 -4.686 -22.166 1.00 90.81 86 TRP A O 1
ATOM 642 N N . GLY A 1 87 ? 22.777 -4.845 -20.304 1.00 91.50 87 GLY A N 1
ATOM 643 C CA . GLY A 1 87 ? 23.547 -3.625 -20.547 1.00 91.50 87 GLY A CA 1
ATOM 644 C C . GLY A 1 87 ? 24.339 -3.680 -21.854 1.00 91.50 87 GLY A C 1
ATOM 645 O O . GLY A 1 87 ? 24.336 -2.716 -22.616 1.00 91.50 87 GLY A O 1
ATOM 646 N N . ALA A 1 88 ? 24.959 -4.820 -22.172 1.00 93.25 88 ALA A N 1
ATOM 647 C CA . ALA A 1 88 ? 25.661 -5.025 -23.440 1.00 93.25 88 ALA A CA 1
ATOM 648 C C . ALA A 1 88 ? 24.715 -5.025 -24.659 1.00 93.25 88 ALA A C 1
ATOM 650 O O . ALA A 1 88 ? 25.101 -4.542 -25.727 1.00 93.25 88 ALA A O 1
ATOM 651 N N . PHE A 1 89 ? 23.477 -5.508 -24.508 1.00 89.94 89 PHE A N 1
ATOM 652 C CA . PHE A 1 89 ? 22.431 -5.403 -25.529 1.00 89.94 89 PHE A CA 1
ATOM 653 C C . PHE A 1 89 ? 22.014 -3.941 -25.765 1.00 89.94 89 PHE A C 1
ATOM 655 O O . PHE A 1 89 ? 22.040 -3.484 -26.909 1.00 89.94 89 PHE A O 1
ATOM 662 N N . VAL A 1 90 ? 21.734 -3.174 -24.704 1.00 87.56 90 VAL A N 1
ATOM 663 C CA . VAL A 1 90 ? 21.418 -1.733 -24.797 1.00 87.56 90 VAL A CA 1
ATOM 664 C C . VAL A 1 90 ? 22.580 -0.949 -25.424 1.00 87.56 90 VAL A C 1
ATOM 666 O O . VAL A 1 90 ? 22.372 -0.186 -26.368 1.00 87.56 90 VAL A O 1
ATOM 669 N N . LEU A 1 91 ? 23.819 -1.218 -24.995 1.00 90.44 91 LEU A N 1
ATOM 670 C CA . LEU A 1 91 ? 25.044 -0.636 -25.560 1.00 90.44 91 LEU A CA 1
ATOM 671 C C . LEU A 1 91 ? 25.170 -0.891 -27.071 1.00 90.44 91 LEU A C 1
ATOM 673 O O . LEU A 1 91 ? 25.599 -0.012 -27.819 1.00 90.44 91 LEU A O 1
ATOM 677 N N . ASN A 1 92 ? 24.813 -2.095 -27.530 1.00 89.31 92 ASN A N 1
ATOM 678 C CA . ASN A 1 92 ? 24.836 -2.455 -28.946 1.00 89.31 92 ASN A CA 1
ATOM 679 C C . ASN A 1 92 ? 23.763 -1.692 -29.740 1.00 89.31 92 ASN A C 1
ATOM 681 O O . ASN A 1 92 ? 24.065 -1.129 -30.793 1.00 89.31 92 ASN A O 1
ATOM 685 N N . LEU A 1 93 ? 22.545 -1.623 -29.198 1.00 83.19 93 LEU A N 1
ATOM 686 C CA . LEU A 1 93 ? 21.388 -0.969 -29.806 1.00 83.19 93 LEU A CA 1
ATOM 687 C C . LEU A 1 93 ? 21.619 0.548 -29.961 1.00 83.19 93 LEU A C 1
ATOM 689 O O . LEU A 1 93 ? 21.448 1.098 -31.051 1.00 83.19 93 LEU A O 1
ATOM 693 N N . ASP A 1 94 ? 22.103 1.224 -28.917 1.00 86.31 94 ASP A N 1
ATOM 694 C CA . ASP A 1 94 ? 22.381 2.665 -28.975 1.00 86.31 94 ASP A CA 1
ATOM 695 C C . ASP A 1 94 ? 23.623 2.997 -29.818 1.00 86.31 94 ASP A C 1
ATOM 697 O O . ASP A 1 94 ? 23.629 3.995 -30.545 1.00 86.31 94 ASP A O 1
ATOM 701 N N . ARG A 1 95 ? 24.639 2.123 -29.851 1.00 86.94 95 ARG A N 1
ATOM 702 C CA . ARG A 1 95 ? 25.740 2.222 -30.827 1.00 86.94 95 ARG A CA 1
ATOM 703 C C . ARG A 1 95 ? 25.246 2.078 -32.271 1.00 86.94 95 ARG A C 1
ATOM 705 O O . ARG A 1 95 ? 25.696 2.815 -33.155 1.00 86.94 95 ARG A O 1
ATOM 712 N N . TRP A 1 96 ? 24.327 1.149 -32.530 1.00 82.19 96 TRP A N 1
ATOM 713 C CA . TRP A 1 96 ? 23.711 0.978 -33.847 1.00 82.19 96 TRP A CA 1
ATOM 714 C C . TRP A 1 96 ? 22.895 2.214 -34.254 1.00 82.19 96 TRP A C 1
ATOM 716 O O . TRP A 1 96 ? 22.959 2.637 -35.408 1.00 82.19 96 TRP A O 1
ATOM 726 N N . LEU A 1 97 ? 22.217 2.881 -33.316 1.00 77.38 97 LEU A N 1
ATOM 727 C CA . LEU A 1 97 ? 21.549 4.160 -33.578 1.00 77.38 97 LEU A CA 1
ATOM 728 C C . LEU A 1 97 ? 22.531 5.293 -33.908 1.00 77.38 97 LEU A C 1
ATOM 730 O O . LEU A 1 97 ? 22.337 6.027 -34.882 1.00 77.38 97 LEU A O 1
ATOM 734 N N . VAL A 1 98 ? 23.590 5.461 -33.112 1.00 80.00 98 VAL A N 1
ATOM 735 C CA . VAL A 1 98 ? 24.553 6.562 -33.300 1.00 80.00 98 VAL A CA 1
ATOM 736 C C . VAL A 1 98 ? 25.281 6.453 -34.647 1.00 80.00 98 VAL A C 1
ATOM 738 O O . VAL A 1 98 ? 25.528 7.479 -35.290 1.00 80.00 98 VAL A O 1
ATOM 741 N N . THR A 1 99 ? 25.537 5.225 -35.108 1.00 78.88 99 THR A N 1
ATOM 742 C CA . THR A 1 99 ? 26.132 4.933 -36.424 1.00 78.88 99 THR A CA 1
ATOM 743 C C . THR A 1 99 ? 25.137 5.024 -37.588 1.00 78.88 99 THR A C 1
ATOM 745 O O . THR A 1 99 ? 25.457 5.632 -38.607 1.00 78.88 99 THR A O 1
ATOM 748 N N . SER A 1 100 ? 23.923 4.475 -37.463 1.00 73.81 100 SER A N 1
ATOM 749 C CA . SER A 1 100 ? 22.925 4.465 -38.554 1.00 73.81 100 SER A CA 1
ATOM 750 C C . SER A 1 100 ? 22.301 5.837 -38.853 1.00 73.81 100 SER A C 1
ATOM 752 O O . SER A 1 100 ? 21.791 6.062 -39.950 1.00 73.81 100 SER A O 1
ATOM 754 N N . SER A 1 101 ? 22.381 6.778 -37.909 1.00 67.69 101 SER A N 1
ATOM 755 C CA . SER A 1 101 ? 21.873 8.152 -38.042 1.00 67.69 101 SER A CA 1
ATOM 756 C C . SER A 1 101 ? 22.816 9.125 -38.774 1.00 67.69 101 SER A C 1
ATOM 758 O O . SER A 1 101 ? 22.514 10.317 -38.858 1.00 67.69 101 SER A O 1
ATOM 760 N N . VAL A 1 102 ? 23.947 8.651 -39.312 1.00 65.44 102 VAL A N 1
ATOM 761 C CA . VAL A 1 102 ? 24.917 9.479 -40.051 1.00 65.44 102 VAL A CA 1
ATOM 762 C C . VAL A 1 102 ? 24.419 9.807 -41.466 1.00 65.44 102 VAL A C 1
ATOM 764 O O . VAL A 1 102 ? 24.080 8.925 -42.255 1.00 65.44 102 VAL A O 1
ATOM 767 N N . GLY A 1 103 ? 24.407 11.100 -41.804 1.00 61.97 103 GLY A N 1
ATOM 768 C CA . GLY A 1 103 ? 24.087 11.607 -43.143 1.00 61.97 103 GLY A CA 1
ATOM 769 C C . GLY A 1 103 ? 23.406 12.979 -43.124 1.00 61.97 103 GLY A C 1
ATOM 770 O O . GLY A 1 103 ? 22.771 13.367 -42.143 1.00 61.97 103 GLY A O 1
ATOM 771 N N . THR A 1 104 ? 23.520 13.730 -44.216 1.00 60.84 104 THR A N 1
ATOM 772 C CA . THR A 1 104 ? 23.117 15.152 -44.299 1.00 60.84 104 THR A CA 1
ATOM 773 C C . THR A 1 104 ? 21.601 15.417 -44.329 1.00 60.84 104 THR A C 1
ATOM 775 O O . THR A 1 104 ? 21.164 16.533 -44.057 1.00 60.84 104 THR A O 1
ATOM 778 N N . ARG A 1 105 ? 20.758 14.422 -44.642 1.00 69.81 105 ARG A N 1
ATOM 779 C CA . ARG A 1 105 ? 19.317 14.628 -44.908 1.00 69.81 105 ARG A CA 1
ATOM 780 C C . ARG A 1 105 ? 18.426 14.435 -43.675 1.00 69.81 105 ARG A C 1
ATOM 782 O O . ARG A 1 105 ? 18.237 13.305 -43.228 1.00 69.81 105 ARG A O 1
ATOM 789 N N . TRP A 1 106 ? 17.782 15.513 -43.213 1.00 70.00 106 TRP A N 1
ATOM 790 C CA . TRP A 1 106 ? 16.866 15.521 -42.056 1.00 70.00 106 TRP A CA 1
ATOM 791 C C . TRP A 1 106 ? 15.805 14.409 -42.081 1.00 70.00 106 TRP A C 1
ATOM 793 O O . TRP A 1 106 ? 15.717 13.638 -41.129 1.00 70.00 106 TRP A O 1
ATOM 803 N N . HIS A 1 107 ? 15.058 14.253 -43.183 1.00 72.31 107 HIS A N 1
ATOM 804 C CA . HIS A 1 107 ? 14.014 13.221 -43.288 1.00 72.31 107 HIS A CA 1
ATOM 805 C C . HIS A 1 107 ? 14.556 11.808 -43.023 1.00 72.31 107 HIS A C 1
ATOM 807 O O . HIS A 1 107 ? 13.921 11.033 -42.315 1.00 72.31 107 HIS A O 1
ATOM 813 N N . ARG A 1 108 ? 15.765 11.499 -43.518 1.00 71.75 108 ARG A N 1
ATOM 814 C CA . ARG A 1 108 ? 16.401 10.186 -43.354 1.00 71.75 108 ARG A CA 1
ATOM 815 C C . ARG A 1 108 ? 16.850 9.948 -41.910 1.00 71.75 108 ARG A C 1
ATOM 817 O O . ARG A 1 108 ? 16.772 8.816 -41.440 1.00 71.75 108 ARG A O 1
ATOM 824 N N . ARG A 1 109 ? 17.265 11.004 -41.195 1.00 75.06 109 ARG A N 1
ATOM 825 C CA . ARG A 1 109 ? 17.540 10.945 -39.748 1.00 75.06 109 ARG A CA 1
ATOM 826 C C . ARG A 1 109 ? 16.265 10.613 -38.979 1.00 75.06 109 ARG A C 1
ATOM 828 O O . ARG A 1 109 ? 16.249 9.641 -38.234 1.00 75.06 109 ARG A O 1
ATOM 835 N N . VAL A 1 110 ? 15.183 11.362 -39.205 1.00 75.50 110 VAL A N 1
ATOM 836 C CA . VAL A 1 110 ? 13.909 11.167 -38.488 1.00 75.50 110 VAL A CA 1
ATOM 837 C C . VAL A 1 110 ? 13.347 9.759 -38.711 1.00 75.50 110 VAL A C 1
ATOM 839 O O . VAL A 1 110 ? 12.976 9.110 -37.738 1.00 75.50 110 VAL A O 1
ATOM 842 N N . THR A 1 111 ? 13.374 9.226 -39.939 1.00 79.06 111 THR A N 1
ATOM 843 C CA . THR A 1 111 ? 12.901 7.852 -40.218 1.00 79.06 111 THR A CA 1
ATOM 844 C C . THR A 1 111 ? 13.703 6.747 -39.522 1.00 79.06 111 THR A C 1
ATOM 846 O O . THR A 1 111 ? 13.173 5.659 -39.332 1.00 79.06 111 THR A O 1
ATOM 849 N N . VAL A 1 112 ? 14.962 7.001 -39.145 1.00 77.88 112 VAL A N 1
ATOM 850 C CA . VAL A 1 112 ? 15.817 6.038 -38.419 1.00 77.88 112 VAL A CA 1
ATOM 851 C C . VAL A 1 112 ? 15.714 6.227 -36.901 1.00 77.88 112 VAL A C 1
ATOM 853 O O . VAL A 1 112 ? 15.721 5.252 -36.156 1.00 77.88 112 VAL A O 1
ATOM 856 N N . LEU A 1 113 ? 15.580 7.470 -36.430 1.00 80.25 113 LEU A N 1
ATOM 857 C CA . LEU A 1 113 ? 15.537 7.805 -35.002 1.00 80.25 113 LEU A CA 1
ATOM 858 C C . LEU A 1 113 ? 14.151 7.598 -34.365 1.00 80.25 113 LEU A C 1
ATOM 860 O O . LEU A 1 113 ? 14.071 7.195 -33.205 1.00 80.25 113 LEU A O 1
ATOM 864 N N . LEU A 1 114 ? 13.060 7.845 -35.102 1.00 83.62 114 LEU A N 1
ATOM 865 C CA . LEU A 1 114 ? 11.693 7.759 -34.571 1.00 83.62 114 LEU A CA 1
ATOM 866 C C . LEU A 1 114 ? 11.322 6.348 -34.065 1.00 83.62 114 LEU A C 1
ATOM 868 O O . LEU A 1 114 ? 10.785 6.266 -32.960 1.00 83.62 114 LEU A O 1
ATOM 872 N N . PRO A 1 115 ? 11.654 5.236 -34.760 1.00 83.06 115 PRO A N 1
ATOM 873 C CA . PRO A 1 115 ? 11.411 3.891 -34.235 1.00 83.06 115 PRO A CA 1
ATOM 874 C C . PRO A 1 115 ? 12.121 3.606 -32.902 1.00 83.06 115 PRO A C 1
ATOM 876 O O . PRO A 1 115 ? 11.526 2.965 -32.036 1.00 83.06 115 PRO A O 1
ATOM 879 N N . ARG A 1 116 ? 13.346 4.122 -32.677 1.00 82.00 116 ARG A N 1
ATOM 880 C CA . ARG A 1 116 ? 13.985 4.031 -31.348 1.00 82.00 116 ARG A CA 1
ATOM 881 C C . ARG A 1 116 ? 13.241 4.874 -30.330 1.00 82.00 116 ARG A C 1
ATOM 883 O O . ARG A 1 116 ? 13.053 4.380 -29.233 1.00 82.00 116 ARG A O 1
ATOM 890 N N . LEU A 1 117 ? 12.844 6.106 -30.650 1.00 85.19 117 LEU A N 1
ATOM 891 C CA . LEU A 1 117 ? 12.178 6.983 -29.679 1.00 85.19 117 LEU A CA 1
ATOM 892 C C . LEU A 1 117 ? 10.872 6.353 -29.165 1.00 85.19 117 LEU A C 1
ATOM 894 O O . LEU A 1 117 ? 10.628 6.354 -27.963 1.00 85.19 117 LEU A O 1
ATOM 898 N N . VAL A 1 118 ? 10.099 5.713 -30.048 1.00 87.50 118 VAL A N 1
ATOM 899 C CA . VAL A 1 118 ? 8.927 4.906 -29.668 1.00 87.50 118 VAL A CA 1
ATOM 900 C C . VAL A 1 118 ? 9.327 3.712 -28.786 1.00 87.50 118 VAL A C 1
ATOM 902 O O . VAL A 1 118 ? 8.737 3.502 -27.729 1.00 87.50 118 VAL A O 1
ATOM 905 N N . LEU A 1 119 ? 10.356 2.951 -29.170 1.00 83.19 119 LEU A N 1
ATOM 906 C CA . LEU A 1 119 ? 10.830 1.787 -28.409 1.00 83.19 119 LEU A CA 1
ATOM 907 C C . LEU A 1 119 ? 11.415 2.157 -27.028 1.00 83.19 119 LEU A C 1
ATOM 909 O O . LEU A 1 119 ? 11.218 1.431 -26.060 1.00 83.19 119 LEU A O 1
ATOM 913 N N . ALA A 1 120 ? 12.117 3.287 -26.932 1.00 82.69 120 ALA A N 1
ATOM 914 C CA . ALA A 1 120 ? 12.688 3.845 -25.707 1.00 82.69 120 ALA A CA 1
ATOM 915 C C . ALA A 1 120 ? 11.606 4.416 -24.783 1.00 82.69 120 ALA A C 1
ATOM 917 O O . ALA A 1 120 ? 11.715 4.277 -23.572 1.00 82.69 120 ALA A O 1
ATOM 918 N N . PHE A 1 121 ? 10.528 4.984 -25.336 1.00 87.25 121 PHE A N 1
ATOM 919 C CA . PHE A 1 121 ? 9.342 5.329 -24.556 1.00 87.25 121 PHE A CA 1
ATOM 920 C C . PHE A 1 121 ? 8.699 4.076 -23.941 1.00 87.25 121 PHE A C 1
ATOM 922 O O . PHE A 1 121 ? 8.489 4.038 -22.732 1.00 87.25 121 PHE A O 1
ATOM 929 N N . PHE A 1 122 ? 8.452 3.024 -24.733 1.00 86.50 122 PHE A N 1
ATOM 930 C CA . PHE A 1 122 ? 7.862 1.783 -24.214 1.00 86.50 122 PHE A CA 1
ATOM 931 C C . PHE A 1 122 ? 8.742 1.098 -23.158 1.00 86.50 122 PHE A C 1
ATOM 933 O O . PHE A 1 122 ? 8.234 0.744 -22.095 1.00 86.50 122 PHE A O 1
ATOM 940 N N . PHE A 1 123 ? 10.049 0.944 -23.403 1.00 80.62 123 PHE A N 1
ATOM 941 C CA . PHE A 1 123 ? 10.949 0.383 -22.390 1.00 80.62 123 PHE A CA 1
ATOM 942 C C . PHE A 1 123 ? 11.083 1.296 -21.169 1.00 80.62 123 PHE A C 1
ATOM 944 O O . PHE A 1 123 ? 10.988 0.794 -20.056 1.00 80.62 123 PHE A O 1
ATOM 951 N N . GLY A 1 124 ? 11.206 2.613 -21.345 1.00 83.56 124 GLY A N 1
ATOM 952 C CA . GLY A 1 124 ? 11.288 3.568 -20.239 1.00 83.56 124 GLY A CA 1
ATOM 953 C C . GLY A 1 124 ? 10.058 3.539 -19.326 1.00 83.56 124 GLY A C 1
ATOM 954 O O . GLY A 1 124 ? 10.217 3.586 -18.111 1.00 83.56 124 GLY A O 1
ATOM 955 N N . VAL A 1 125 ? 8.847 3.377 -19.877 1.00 86.56 125 VAL A N 1
ATOM 956 C CA . VAL A 1 125 ? 7.619 3.157 -19.086 1.00 86.56 125 VAL A CA 1
ATOM 957 C C . VAL A 1 125 ? 7.691 1.837 -18.308 1.00 86.56 125 VAL A C 1
ATOM 959 O O . VAL A 1 125 ? 7.493 1.833 -17.096 1.00 86.56 125 VAL A O 1
ATOM 962 N N . VAL A 1 126 ? 8.014 0.724 -18.977 1.00 84.38 126 VAL A N 1
ATOM 963 C CA . VAL A 1 126 ? 8.063 -0.616 -18.352 1.00 84.38 126 VAL A CA 1
ATOM 964 C C . VAL A 1 126 ? 9.161 -0.725 -17.284 1.00 84.38 126 VAL A C 1
ATOM 966 O O . VAL A 1 126 ? 8.968 -1.396 -16.274 1.00 84.38 126 VAL A O 1
ATOM 969 N N . ILE A 1 127 ? 10.298 -0.056 -17.484 1.00 79.56 127 ILE A N 1
ATOM 970 C CA . ILE A 1 127 ? 11.444 -0.042 -16.563 1.00 79.56 127 ILE A CA 1
ATOM 971 C C . ILE A 1 127 ? 11.206 0.909 -15.383 1.00 79.56 127 ILE A C 1
ATOM 973 O O . ILE A 1 127 ? 11.600 0.596 -14.259 1.00 79.56 127 ILE A O 1
ATOM 977 N N . ALA A 1 128 ? 10.553 2.054 -15.608 1.00 86.50 128 ALA A N 1
ATOM 978 C CA . ALA A 1 128 ? 10.245 2.995 -14.535 1.00 86.50 128 ALA A CA 1
ATOM 979 C C . ALA A 1 128 ? 9.272 2.410 -13.506 1.00 86.50 128 ALA A C 1
ATOM 981 O O . ALA A 1 128 ? 9.374 2.741 -12.332 1.00 86.50 128 ALA A O 1
ATOM 982 N N . GLU A 1 129 ? 8.343 1.550 -13.916 1.00 86.69 129 GLU A N 1
ATOM 983 C CA . GLU A 1 129 ? 7.245 1.105 -13.058 1.00 86.69 129 GLU A CA 1
ATOM 984 C C . GLU A 1 129 ? 7.664 0.329 -11.785 1.00 86.69 129 GLU A C 1
ATOM 986 O O . GLU A 1 129 ? 7.251 0.739 -10.696 1.00 86.69 129 GLU A O 1
ATOM 991 N N . PRO A 1 130 ? 8.527 -0.713 -11.833 1.00 82.00 130 PRO A N 1
ATOM 992 C CA . PRO A 1 130 ? 9.051 -1.328 -10.610 1.00 82.00 130 PRO A CA 1
ATOM 993 C C . PRO A 1 130 ? 9.895 -0.345 -9.783 1.00 82.00 130 PRO A C 1
ATOM 995 O O . PRO A 1 130 ? 9.832 -0.364 -8.558 1.00 82.00 130 PRO A O 1
ATOM 998 N N . LEU A 1 131 ? 10.631 0.568 -10.428 1.00 83.38 131 LEU A N 1
ATOM 999 C CA . LEU A 1 131 ? 11.442 1.575 -9.734 1.00 83.38 131 LEU A CA 1
ATOM 1000 C C . LEU A 1 131 ? 10.579 2.622 -9.008 1.00 83.38 131 LEU A C 1
ATOM 1002 O O . LEU A 1 131 ? 10.942 3.054 -7.917 1.00 83.38 131 LEU A O 1
ATOM 1006 N N . VAL A 1 132 ? 9.420 2.991 -9.559 1.00 90.25 132 VAL A N 1
ATOM 1007 C CA . VAL A 1 132 ? 8.409 3.833 -8.899 1.00 90.25 132 VAL A CA 1
ATOM 1008 C C . VAL A 1 132 ? 7.840 3.113 -7.678 1.00 90.25 132 VAL A C 1
ATOM 1010 O O . VAL A 1 132 ? 7.870 3.679 -6.585 1.00 90.25 132 VAL A O 1
ATOM 1013 N N . LEU A 1 133 ? 7.389 1.860 -7.832 1.00 90.69 133 LEU A N 1
ATOM 1014 C CA . LEU A 1 133 ? 6.907 1.049 -6.706 1.00 90.69 133 LEU A CA 1
ATOM 1015 C C . LEU A 1 133 ? 7.966 0.932 -5.604 1.00 90.69 133 LEU A C 1
ATOM 1017 O O . LEU A 1 133 ? 7.631 1.028 -4.428 1.00 90.69 133 LEU A O 1
ATOM 1021 N N . ARG A 1 134 ? 9.243 0.780 -5.974 1.00 87.31 134 ARG A N 1
ATOM 1022 C CA . ARG A 1 134 ? 10.358 0.658 -5.031 1.00 87.31 134 ARG A CA 1
ATOM 1023 C C . ARG A 1 134 ? 10.716 1.964 -4.321 1.00 87.31 134 ARG A C 1
ATOM 1025 O O . ARG A 1 134 ? 11.058 1.936 -3.143 1.00 87.31 134 ARG A O 1
ATOM 1032 N N . VAL A 1 135 ? 10.618 3.107 -5.003 1.00 90.44 135 VAL A N 1
ATOM 1033 C CA . VAL A 1 135 ? 10.839 4.437 -4.401 1.00 90.44 135 VAL A CA 1
ATOM 1034 C C . VAL A 1 135 ? 9.719 4.807 -3.424 1.00 90.44 135 VAL A C 1
ATOM 1036 O O . VAL A 1 135 ? 9.996 5.403 -2.385 1.00 90.44 135 VAL A O 1
ATOM 1039 N N . PHE A 1 136 ? 8.471 4.436 -3.723 1.00 93.94 136 PHE A N 1
ATOM 1040 C CA . PHE A 1 136 ? 7.316 4.719 -2.864 1.00 93.94 136 PHE A CA 1
ATOM 1041 C C . PHE A 1 136 ? 6.937 3.574 -1.912 1.00 93.94 136 PHE A C 1
ATOM 1043 O O . PHE A 1 136 ? 5.963 3.714 -1.177 1.00 93.94 136 PHE A O 1
ATOM 1050 N N . GLU A 1 137 ? 7.707 2.481 -1.869 1.00 92.50 137 GLU A N 1
ATOM 1051 C CA . GLU A 1 137 ? 7.407 1.276 -1.079 1.00 92.50 137 GLU A CA 1
ATOM 1052 C C . GLU A 1 137 ? 7.015 1.574 0.384 1.00 92.50 137 GLU A C 1
ATOM 1054 O O . GLU A 1 137 ? 5.958 1.098 0.789 1.00 92.50 137 GLU A O 1
ATOM 1059 N N . PRO A 1 138 ? 7.715 2.437 1.157 1.00 93.94 138 PRO A N 1
ATOM 1060 C CA . PRO A 1 138 ? 7.309 2.738 2.534 1.00 93.94 138 PRO A CA 1
ATOM 1061 C C . PRO A 1 138 ? 5.948 3.446 2.643 1.00 93.94 138 PRO A C 1
ATOM 1063 O O . PRO A 1 138 ? 5.213 3.220 3.600 1.00 93.94 138 PRO A O 1
ATOM 1066 N N . ALA A 1 139 ? 5.596 4.295 1.671 1.00 93.25 139 ALA A N 1
ATOM 1067 C CA . ALA A 1 139 ? 4.314 5.002 1.648 1.00 93.25 139 ALA A CA 1
ATOM 1068 C C . ALA A 1 139 ? 3.169 4.085 1.190 1.00 93.25 139 ALA A C 1
ATOM 1070 O O . ALA A 1 139 ? 2.073 4.143 1.743 1.00 93.25 139 ALA A O 1
ATOM 1071 N N . ILE A 1 140 ? 3.445 3.211 0.217 1.00 95.00 140 ILE A N 1
ATOM 1072 C CA . ILE A 1 140 ? 2.531 2.167 -0.260 1.00 95.00 140 ILE A CA 1
ATOM 1073 C C . ILE A 1 140 ? 2.220 1.183 0.874 1.00 95.00 140 ILE A C 1
ATOM 1075 O O . ILE A 1 140 ? 1.055 0.923 1.162 1.00 95.00 140 ILE A O 1
ATOM 1079 N N . GLU A 1 141 ? 3.244 0.666 1.556 1.00 95.19 141 GLU A N 1
ATOM 1080 C CA . GLU A 1 141 ? 3.058 -0.277 2.660 1.00 95.19 141 GLU A CA 1
ATOM 1081 C C . GLU A 1 141 ? 2.413 0.380 3.880 1.00 95.19 141 GLU A C 1
ATOM 1083 O O . GLU A 1 141 ? 1.569 -0.252 4.512 1.00 95.19 141 GLU A O 1
ATOM 1088 N N . GLN A 1 142 ? 2.726 1.643 4.196 1.00 95.50 142 GLN A N 1
ATOM 1089 C CA . GLN A 1 142 ? 1.990 2.358 5.239 1.00 95.50 142 GLN A CA 1
ATOM 1090 C C . GLN A 1 142 ? 0.501 2.473 4.880 1.00 95.50 142 GLN A C 1
ATOM 1092 O O . GLN A 1 142 ? -0.337 2.090 5.691 1.00 95.50 142 GLN A O 1
ATOM 1097 N N . TYR A 1 143 ? 0.165 2.940 3.672 1.00 95.31 143 TYR A N 1
ATOM 1098 C CA . TYR A 1 143 ? -1.227 3.105 3.239 1.00 95.31 143 TYR A CA 1
ATOM 1099 C C . TYR A 1 143 ? -2.014 1.789 3.292 1.00 95.31 143 TYR A C 1
ATOM 1101 O O . TYR A 1 143 ? -3.114 1.746 3.841 1.00 95.31 143 TYR A O 1
ATOM 1109 N N . ILE A 1 144 ? -1.422 0.695 2.803 1.00 96.69 144 ILE A N 1
ATOM 1110 C CA . ILE A 1 144 ? -2.027 -0.642 2.849 1.00 96.69 144 ILE A CA 1
ATOM 1111 C C . ILE A 1 144 ? -2.249 -1.096 4.299 1.00 96.69 144 ILE A C 1
ATOM 1113 O O . ILE A 1 144 ? -3.326 -1.590 4.626 1.00 96.69 144 ILE A O 1
ATOM 1117 N N . ASN A 1 145 ? -1.275 -0.903 5.192 1.00 95.56 145 ASN A N 1
ATOM 1118 C CA . ASN A 1 145 ? -1.422 -1.277 6.601 1.00 95.56 145 ASN A CA 1
ATOM 1119 C C . ASN A 1 145 ? -2.443 -0.399 7.347 1.00 95.56 145 ASN A C 1
ATOM 1121 O O . ASN A 1 145 ? -3.192 -0.916 8.178 1.00 95.56 145 ASN A O 1
ATOM 1125 N N . ASP A 1 146 ? -2.516 0.898 7.045 1.00 95.75 146 ASP A N 1
ATOM 1126 C CA . ASP A 1 146 ? -3.514 1.814 7.608 1.00 95.75 146 ASP A CA 1
ATOM 1127 C C . ASP A 1 146 ? -4.931 1.488 7.092 1.00 95.75 146 ASP A C 1
ATOM 1129 O O . ASP A 1 146 ? -5.893 1.570 7.860 1.00 95.75 146 ASP A O 1
ATOM 1133 N N . GLN A 1 147 ? -5.084 1.053 5.834 1.00 95.00 147 GLN A N 1
ATOM 1134 C CA . GLN A 1 147 ? -6.361 0.578 5.285 1.00 95.00 147 GLN A CA 1
ATOM 1135 C C . GLN A 1 147 ? -6.780 -0.764 5.904 1.00 95.00 147 GLN A C 1
ATOM 1137 O O . GLN A 1 147 ? -7.871 -0.867 6.460 1.00 95.00 147 GLN A O 1
ATOM 1142 N N . ARG A 1 148 ? -5.887 -1.763 5.924 1.00 95.19 148 ARG A N 1
ATOM 1143 C CA . ARG A 1 148 ? -6.132 -3.074 6.556 1.00 95.19 148 ARG A CA 1
ATOM 1144 C C . ARG A 1 148 ? -6.522 -2.940 8.037 1.00 95.19 148 ARG A C 1
ATOM 1146 O O . ARG A 1 148 ? -7.406 -3.654 8.513 1.00 95.19 148 ARG A O 1
ATOM 1153 N N . GLN A 1 149 ? -5.918 -1.991 8.762 1.00 94.81 149 GLN A N 1
ATOM 1154 C CA . GLN A 1 149 ? -6.316 -1.647 10.132 1.00 94.81 149 GLN A CA 1
ATOM 1155 C C . GLN A 1 149 ? -7.687 -0.969 10.216 1.00 94.81 149 GLN A C 1
ATOM 1157 O O . GLN A 1 149 ? -8.421 -1.227 11.171 1.00 94.81 149 GLN A O 1
ATOM 1162 N N . GLN A 1 150 ? -8.043 -0.096 9.271 1.00 96.00 150 GLN A N 1
ATOM 1163 C CA . GLN A 1 150 ? -9.386 0.486 9.210 1.00 96.00 150 GLN A CA 1
ATOM 1164 C C . GLN A 1 150 ? -10.435 -0.597 8.961 1.00 96.00 150 GLN A C 1
ATOM 1166 O O . GLN A 1 150 ? -11.412 -0.646 9.700 1.00 96.00 150 GLN A O 1
ATOM 1171 N N . ASP A 1 151 ? -10.203 -1.520 8.029 1.00 94.88 151 ASP A N 1
ATOM 1172 C CA . ASP A 1 151 ? -11.121 -2.628 7.735 1.00 94.88 151 ASP A CA 1
ATOM 1173 C C . ASP A 1 151 ? -11.346 -3.525 8.965 1.00 94.88 151 ASP A C 1
ATOM 1175 O O . ASP A 1 151 ? -12.489 -3.818 9.327 1.00 94.88 151 ASP A O 1
ATOM 1179 N N . ALA A 1 152 ? -10.275 -3.870 9.691 1.00 95.50 152 ALA A N 1
ATOM 1180 C CA . ALA A 1 152 ? -10.359 -4.616 10.948 1.00 95.50 152 ALA A CA 1
ATOM 1181 C C . ALA A 1 152 ? -11.141 -3.861 12.045 1.00 95.50 152 ALA A C 1
ATOM 1183 O O . ALA A 1 152 ? -11.964 -4.456 12.748 1.00 95.50 152 ALA A O 1
ATOM 1184 N N . ARG A 1 153 ? -10.937 -2.542 12.189 1.00 96.19 153 ARG A N 1
ATOM 1185 C CA . ARG A 1 153 ? -11.688 -1.693 13.140 1.00 96.19 153 ARG A CA 1
ATOM 1186 C C . ARG A 1 153 ? -13.157 -1.547 12.737 1.00 96.19 153 ARG A C 1
ATOM 1188 O O . ARG A 1 153 ? -14.029 -1.599 13.604 1.00 96.19 153 ARG A O 1
ATOM 1195 N N . ASN A 1 154 ? -13.434 -1.417 11.441 1.00 95.88 154 ASN A N 1
ATOM 1196 C CA . ASN A 1 154 ? -14.779 -1.343 10.878 1.00 95.88 154 ASN A CA 1
ATOM 1197 C C . ASN A 1 154 ? -15.545 -2.636 11.186 1.00 95.88 154 ASN A C 1
ATOM 1199 O O . ASN A 1 154 ? -16.596 -2.564 11.825 1.00 95.88 154 ASN A O 1
ATOM 1203 N N . LEU A 1 155 ? -14.975 -3.806 10.862 1.00 95.19 155 LEU A N 1
ATOM 1204 C CA . LEU A 1 155 ? -15.546 -5.115 11.206 1.00 95.19 155 LEU A CA 1
ATOM 1205 C C . LEU A 1 155 ? -15.755 -5.269 12.722 1.00 95.19 155 LEU A C 1
ATOM 1207 O O . LEU A 1 155 ? -16.841 -5.653 13.151 1.00 95.19 155 LEU A O 1
ATOM 1211 N N . THR A 1 156 ? -14.764 -4.891 13.539 1.00 95.75 156 THR A N 1
ATOM 1212 C CA . THR A 1 156 ? -14.879 -4.906 15.011 1.00 95.75 156 THR A CA 1
ATOM 1213 C C . THR A 1 156 ? -16.081 -4.081 15.485 1.00 95.75 156 THR A C 1
ATOM 1215 O O . THR A 1 156 ? -16.904 -4.566 16.259 1.00 95.75 156 THR A O 1
ATOM 1218 N N . SER A 1 157 ? -16.219 -2.840 15.006 1.00 94.69 157 SER A N 1
ATOM 1219 C CA . SER A 1 157 ? -17.320 -1.951 15.400 1.00 94.69 157 SER A CA 1
ATOM 1220 C C . SER A 1 157 ? -18.689 -2.446 14.921 1.00 94.69 157 SER A C 1
ATOM 1222 O O . SER A 1 157 ? -19.674 -2.313 15.647 1.00 94.69 157 SER A O 1
ATOM 1224 N N . LEU A 1 158 ? -18.747 -3.069 13.741 1.00 94.06 158 LEU A N 1
ATOM 1225 C CA . LEU A 1 158 ? -19.961 -3.642 13.168 1.00 94.06 158 LEU A CA 1
ATOM 1226 C C . LEU A 1 158 ? -20.428 -4.859 13.975 1.00 94.06 158 LEU A C 1
ATOM 1228 O O . LEU A 1 158 ? -21.584 -4.905 14.391 1.00 94.06 158 LEU A O 1
ATOM 1232 N N . LEU A 1 159 ? -19.520 -5.787 14.291 1.00 94.19 159 LEU A N 1
ATOM 1233 C CA . LEU A 1 159 ? -19.820 -6.944 15.136 1.00 94.19 159 LEU A CA 1
ATOM 1234 C C . LEU A 1 159 ? -20.233 -6.521 16.555 1.00 94.19 159 LEU A C 1
ATOM 1236 O O . LEU A 1 159 ? -21.197 -7.066 17.087 1.00 94.19 159 LEU A O 1
ATOM 1240 N N . LEU A 1 160 ? -19.578 -5.523 17.160 1.00 92.25 160 LEU A N 1
ATOM 1241 C CA . LEU A 1 160 ? -19.972 -5.005 18.478 1.00 92.25 160 LEU A CA 1
ATOM 1242 C C . LEU A 1 160 ? -21.340 -4.296 18.457 1.00 92.25 160 LEU A C 1
ATOM 1244 O O . LEU A 1 160 ? -22.110 -4.442 19.404 1.00 92.25 160 LEU A O 1
ATOM 1248 N N . ARG A 1 161 ? -21.675 -3.570 17.379 1.00 91.56 161 ARG A N 1
ATOM 1249 C CA . ARG A 1 161 ? -22.993 -2.933 17.190 1.00 91.56 161 ARG A CA 1
ATOM 1250 C C . ARG A 1 161 ? -24.107 -3.962 16.972 1.00 91.56 161 ARG A C 1
ATOM 1252 O O . ARG A 1 161 ? -25.208 -3.772 17.482 1.00 91.56 161 ARG A O 1
ATOM 1259 N N . CYS A 1 162 ? -23.831 -5.031 16.227 1.00 92.56 162 CYS A N 1
ATOM 1260 C CA . CYS A 1 162 ? -24.798 -6.090 15.931 1.00 92.56 162 CYS A CA 1
ATOM 1261 C C . CYS A 1 162 ? -24.927 -7.145 17.043 1.00 92.56 162 CYS A C 1
ATOM 1263 O O . CYS A 1 162 ? -25.895 -7.900 17.045 1.00 92.56 162 CYS A O 1
ATOM 1265 N N . ASN A 1 163 ? -24.006 -7.166 18.013 1.00 91.25 163 ASN A N 1
ATOM 1266 C CA . ASN A 1 163 ? -24.040 -8.040 19.192 1.00 91.25 163 ASN A CA 1
ATOM 1267 C C . ASN A 1 163 ? -23.928 -7.201 20.483 1.00 91.25 163 ASN A C 1
ATOM 1269 O O . ASN A 1 163 ? -22.917 -7.267 21.198 1.00 91.25 163 ASN A O 1
ATOM 1273 N N . PRO A 1 164 ? -24.935 -6.349 20.765 1.00 88.81 164 PRO A N 1
ATOM 1274 C CA . PRO A 1 164 ? -24.936 -5.489 21.938 1.00 88.81 164 PRO A CA 1
ATOM 1275 C C . PRO A 1 164 ? -25.054 -6.307 23.226 1.00 88.81 164 PRO A C 1
ATOM 1277 O O . PRO A 1 164 ? -25.471 -7.463 23.229 1.00 88.81 164 PRO A O 1
ATOM 1280 N N . ASP A 1 165 ? -24.728 -5.676 24.350 1.00 83.12 165 ASP A N 1
ATOM 1281 C CA . ASP A 1 165 ? -24.958 -6.279 25.660 1.00 83.12 165 ASP A CA 1
ATOM 1282 C C . ASP A 1 165 ? -26.462 -6.582 25.872 1.00 83.12 165 ASP A C 1
ATOM 1284 O O . ASP A 1 165 ? -27.298 -5.726 25.565 1.00 83.12 165 ASP A O 1
ATOM 1288 N N . PRO A 1 166 ? -26.859 -7.747 26.414 1.00 77.38 166 PRO A N 1
ATOM 1289 C CA . PRO A 1 166 ? -28.261 -8.039 26.706 1.00 77.38 166 PRO A CA 1
ATOM 1290 C C . PRO A 1 166 ? -28.910 -7.084 27.723 1.00 77.38 166 PRO A C 1
ATOM 1292 O O . PRO A 1 166 ? -30.138 -6.966 27.727 1.00 77.38 166 PRO A O 1
ATOM 1295 N N . THR A 1 167 ? -28.126 -6.363 28.540 1.00 75.81 167 THR A N 1
ATOM 1296 C CA . THR A 1 167 ? -28.629 -5.274 29.400 1.00 75.81 167 THR A CA 1
ATOM 1297 C C . THR A 1 167 ? -28.750 -3.926 28.681 1.00 75.81 167 THR A C 1
ATOM 1299 O O . THR A 1 167 ? -29.131 -2.943 29.316 1.00 75.81 167 THR A O 1
ATOM 1302 N N . ALA A 1 168 ? -28.417 -3.837 27.388 1.00 81.31 168 ALA A N 1
ATOM 1303 C CA . ALA A 1 168 ? -28.588 -2.617 26.607 1.00 81.31 168 ALA A CA 1
ATOM 1304 C C . ALA A 1 168 ? -30.069 -2.224 26.481 1.00 81.31 168 ALA A C 1
ATOM 1306 O O . ALA A 1 168 ? -30.996 -3.030 26.654 1.00 81.31 168 ALA A O 1
ATOM 1307 N N . ASP A 1 169 ? -30.297 -0.955 26.159 1.00 83.06 169 ASP A N 1
ATOM 1308 C CA . ASP A 1 169 ? -31.630 -0.399 25.986 1.00 83.06 169 ASP A CA 1
ATOM 1309 C C . ASP A 1 169 ? -32.405 -1.080 24.837 1.00 83.06 169 ASP A C 1
ATOM 1311 O O . ASP A 1 169 ? -31.863 -1.809 23.997 1.00 83.06 169 ASP A O 1
ATOM 1315 N N . ALA A 1 170 ? -33.720 -0.859 24.813 1.00 80.94 170 ALA A N 1
ATOM 1316 C CA . ALA A 1 170 ? -34.597 -1.491 23.835 1.00 80.94 170 ALA A CA 1
ATOM 1317 C C . ALA A 1 170 ? -34.322 -1.041 22.387 1.00 80.94 170 ALA A C 1
ATOM 1319 O O . ALA A 1 170 ? -34.518 -1.841 21.476 1.00 80.94 170 ALA A O 1
ATOM 1320 N N . GLN A 1 171 ? -33.848 0.190 22.165 1.00 86.12 171 GLN A N 1
ATOM 1321 C CA . GLN A 1 171 ? -33.589 0.730 20.828 1.00 86.12 171 GLN A CA 1
ATOM 1322 C C . GLN A 1 171 ? -32.295 0.142 20.254 1.00 86.12 171 GLN A C 1
ATOM 1324 O O . GLN A 1 171 ? -32.292 -0.320 19.116 1.00 86.12 171 GLN A O 1
ATOM 1329 N N . THR A 1 172 ? -31.231 0.047 21.056 1.00 86.69 172 THR A N 1
ATOM 1330 C CA . THR A 1 172 ? -29.981 -0.636 20.687 1.00 86.69 172 THR A CA 1
ATOM 1331 C C . THR A 1 172 ? -30.227 -2.110 20.356 1.00 86.69 172 THR A C 1
ATOM 1333 O O . THR A 1 172 ? -29.756 -2.601 19.327 1.00 86.69 172 THR A O 1
ATOM 1336 N N . ARG A 1 173 ? -31.025 -2.824 21.166 1.00 83.06 173 ARG A N 1
ATOM 1337 C CA . ARG A 1 173 ? -31.368 -4.233 20.890 1.00 83.06 173 ARG A CA 1
ATOM 1338 C C . ARG A 1 173 ? -32.277 -4.412 19.667 1.00 83.06 173 ARG A C 1
ATOM 1340 O O . ARG A 1 173 ? -32.124 -5.404 18.964 1.00 83.06 173 ARG A O 1
ATOM 1347 N N . GLN A 1 174 ? -33.162 -3.460 19.368 1.00 84.00 174 GLN A N 1
ATOM 1348 C CA . GLN A 1 174 ? -33.939 -3.448 18.118 1.00 84.00 174 GLN A CA 1
ATOM 1349 C C . GLN A 1 174 ? -33.063 -3.130 16.895 1.00 84.00 174 GLN A C 1
ATOM 1351 O O . GLN A 1 174 ? -33.216 -3.762 15.854 1.00 84.00 174 GLN A O 1
ATOM 1356 N N . ALA A 1 175 ? -32.103 -2.208 17.012 1.00 85.38 175 ALA A N 1
ATOM 1357 C CA . ALA A 1 175 ? -31.181 -1.867 15.927 1.00 85.38 175 ALA A CA 1
ATOM 1358 C C . ALA A 1 175 ? -30.287 -3.055 15.524 1.00 85.38 175 ALA A C 1
ATOM 1360 O O . ALA A 1 175 ? -30.051 -3.267 14.336 1.00 85.38 175 ALA A O 1
ATOM 1361 N N . ALA A 1 176 ? -29.858 -3.872 16.491 1.00 85.88 176 ALA A N 1
ATOM 1362 C CA . ALA A 1 176 ? -29.120 -5.117 16.252 1.00 85.88 176 ALA A CA 1
ATOM 1363 C C . ALA A 1 176 ? -29.945 -6.220 15.547 1.00 85.88 176 ALA A C 1
ATOM 1365 O O . ALA A 1 176 ? -29.380 -7.177 15.019 1.00 85.88 176 ALA A O 1
ATOM 1366 N N . GLN A 1 177 ? -31.276 -6.082 15.507 1.00 83.88 177 GLN A N 1
ATOM 1367 C CA . GLN A 1 177 ? -32.201 -6.962 14.780 1.00 83.88 177 GLN A CA 1
ATOM 1368 C C . GLN A 1 177 ? -32.558 -6.425 13.376 1.00 83.88 177 GLN A C 1
ATOM 1370 O O . GLN A 1 177 ? -33.347 -7.043 12.664 1.00 83.88 177 GLN A O 1
ATOM 1375 N N . GLY A 1 178 ? -31.990 -5.283 12.967 1.00 86.62 178 GLY A N 1
ATOM 1376 C CA . GLY A 1 178 ? -32.169 -4.711 11.631 1.00 86.62 178 GLY A CA 1
ATOM 1377 C C . GLY A 1 178 ? -31.430 -5.482 10.530 1.00 86.62 178 GLY A C 1
ATOM 1378 O O . GLY A 1 178 ? -30.480 -6.220 10.793 1.00 86.62 178 GLY A O 1
ATOM 1379 N N . ALA A 1 179 ? -31.844 -5.271 9.275 1.00 86.81 179 ALA A N 1
ATOM 1380 C CA . ALA A 1 179 ? -31.306 -5.976 8.106 1.00 86.81 179 ALA A CA 1
ATOM 1381 C C . ALA A 1 179 ? -29.774 -5.850 7.960 1.00 86.81 179 ALA A C 1
ATOM 1383 O O . ALA A 1 179 ? -29.116 -6.842 7.655 1.00 86.81 179 ALA A O 1
ATOM 1384 N N . ASP A 1 180 ? -29.201 -4.677 8.262 1.00 87.81 180 ASP A N 1
ATOM 1385 C CA . ASP A 1 180 ? -27.750 -4.409 8.260 1.00 87.81 180 ASP A CA 1
ATOM 1386 C C . ASP A 1 180 ? -26.941 -5.428 9.095 1.00 87.81 180 ASP A C 1
ATOM 1388 O O . ASP A 1 180 ? -25.784 -5.736 8.794 1.00 87.81 180 ASP A O 1
ATOM 1392 N N . CYS A 1 181 ? -27.552 -5.955 10.160 1.00 91.62 181 CYS A N 1
ATOM 1393 C CA . CYS A 1 181 ? -26.928 -6.877 11.102 1.00 91.62 181 CYS A CA 1
ATOM 1394 C C . CYS A 1 181 ? -27.187 -8.359 10.794 1.00 91.62 181 CYS A C 1
ATOM 1396 O O . CYS A 1 181 ? -26.588 -9.209 11.448 1.00 91.62 181 CYS A O 1
ATOM 1398 N N . ALA A 1 182 ? -28.013 -8.699 9.797 1.00 87.75 182 ALA A N 1
ATOM 1399 C CA . ALA A 1 182 ? -28.436 -10.081 9.532 1.00 87.75 182 ALA A CA 1
ATOM 1400 C C . ALA A 1 182 ? -27.278 -11.056 9.220 1.00 87.75 182 ALA A C 1
ATOM 1402 O O . ALA A 1 182 ? -27.394 -12.249 9.480 1.00 87.75 182 ALA A O 1
ATOM 1403 N N . HIS A 1 183 ? -26.154 -10.551 8.701 1.00 89.50 183 HIS A N 1
ATOM 1404 C CA . HIS A 1 183 ? -24.935 -11.330 8.432 1.00 89.50 183 HIS A CA 1
ATOM 1405 C C . HIS A 1 183 ? -23.836 -11.162 9.500 1.00 89.50 183 HIS A C 1
ATOM 1407 O O . HIS A 1 183 ? -22.751 -11.713 9.351 1.00 89.50 183 HIS A O 1
ATOM 1413 N N . HIS A 1 184 ? -24.108 -10.406 10.568 1.00 91.88 184 HIS A N 1
ATOM 1414 C CA . HIS A 1 184 ? -23.132 -10.005 11.590 1.00 91.88 184 HIS A CA 1
ATOM 1415 C C . HIS A 1 184 ? -23.559 -10.389 13.019 1.00 91.88 184 HIS A C 1
ATOM 1417 O O . HIS A 1 184 ? -22.908 -9.993 13.986 1.00 91.88 184 HIS A O 1
ATOM 1423 N N . GLN A 1 185 ? -24.647 -11.149 13.170 1.00 88.62 185 GLN A N 1
ATOM 1424 C CA . GLN A 1 185 ? -25.062 -11.745 14.440 1.00 88.62 185 GLN A CA 1
ATOM 1425 C C . GLN A 1 185 ? -24.214 -12.988 14.749 1.00 88.62 185 GLN A C 1
ATOM 1427 O O . GLN A 1 185 ? -23.963 -13.820 13.879 1.00 88.62 185 GLN A O 1
ATOM 1432 N N . LEU A 1 186 ? -23.773 -13.101 15.999 1.00 86.25 186 LEU A N 1
ATOM 1433 C CA . LEU A 1 186 ? -22.973 -14.203 16.525 1.00 86.25 186 LEU A CA 1
ATOM 1434 C C . LEU A 1 186 ? -23.877 -15.153 17.325 1.00 86.25 186 LEU A C 1
ATOM 1436 O O . LEU A 1 186 ? -24.737 -14.694 18.079 1.00 86.25 186 LEU A O 1
ATOM 1440 N N . ASP A 1 187 ? -23.658 -16.466 17.208 1.00 81.56 187 ASP A N 1
ATOM 1441 C CA . ASP A 1 187 ? -24.378 -17.471 18.004 1.00 81.56 187 ASP A CA 1
ATOM 1442 C C . ASP A 1 187 ? -23.885 -17.456 19.461 1.00 81.56 187 ASP A C 1
ATOM 1444 O O . ASP A 1 187 ? -22.952 -18.155 19.860 1.00 81.56 187 ASP A O 1
ATOM 1448 N N . LEU A 1 188 ? -24.477 -16.554 20.243 1.00 79.44 188 LEU A N 1
ATOM 1449 C CA . LEU A 1 188 ? -24.156 -16.293 21.639 1.00 79.44 188 LEU A CA 1
ATOM 1450 C C . LEU A 1 188 ? -25.393 -16.575 22.490 1.00 79.44 188 LEU A C 1
ATOM 1452 O O . LEU A 1 188 ? -26.457 -15.996 22.264 1.00 79.44 188 LEU A O 1
ATOM 1456 N N . GLN A 1 189 ? -25.247 -17.415 23.517 1.00 65.94 189 GLN A N 1
ATOM 1457 C CA . GLN A 1 189 ? -26.342 -17.705 24.444 1.00 65.94 189 GLN A CA 1
ATOM 1458 C C . GLN A 1 189 ? -26.820 -16.411 25.119 1.00 65.94 189 GLN A C 1
ATOM 1460 O O . GLN A 1 189 ? -26.075 -15.759 25.853 1.00 65.94 189 GLN A O 1
ATOM 1465 N N . ALA A 1 190 ? -28.065 -16.025 24.836 1.00 58.22 190 ALA A N 1
ATOM 1466 C CA . ALA A 1 190 ? -28.616 -14.744 25.253 1.00 58.22 190 ALA A CA 1
ATOM 1467 C C . ALA A 1 190 ? -28.705 -14.640 26.784 1.00 58.22 190 ALA A C 1
ATOM 1469 O O . ALA A 1 190 ? -29.410 -15.423 27.426 1.00 58.22 190 ALA A O 1
ATOM 1470 N N . ALA A 1 191 ? -28.040 -13.641 27.376 1.00 61.19 191 ALA A N 1
ATOM 1471 C CA . ALA A 1 191 ? -28.221 -13.363 28.797 1.00 61.19 191 ALA A CA 1
ATOM 1472 C C . ALA A 1 191 ? -29.650 -12.823 29.056 1.00 61.19 191 ALA A C 1
ATOM 1474 O O . ALA A 1 191 ? -30.217 -12.106 28.222 1.00 61.19 191 ALA A O 1
ATOM 1475 N N . PRO A 1 192 ? -30.279 -13.184 30.186 1.00 67.56 192 PRO A N 1
ATOM 1476 C CA . PRO A 1 192 ? -31.720 -13.038 30.352 1.00 67.56 192 PRO A CA 1
ATOM 1477 C C . PRO A 1 192 ? -32.139 -11.596 30.665 1.00 67.56 192 PRO A C 1
ATOM 1479 O O . PRO A 1 192 ? -32.125 -11.165 31.818 1.00 67.56 192 PRO A O 1
ATOM 1482 N N . ALA A 1 193 ? -32.664 -10.886 29.661 1.00 67.81 193 ALA A N 1
ATOM 1483 C CA . ALA A 1 193 ? -33.356 -9.604 29.856 1.00 67.81 193 ALA A CA 1
ATOM 1484 C C . ALA A 1 193 ? -34.496 -9.691 30.902 1.00 67.81 193 ALA A C 1
ATOM 1486 O O . ALA A 1 193 ? -34.782 -8.717 31.598 1.00 67.81 193 ALA A O 1
ATOM 1487 N N . ALA A 1 194 ? -35.087 -10.881 31.076 1.00 72.62 194 ALA A N 1
ATOM 1488 C CA . ALA A 1 194 ? -36.042 -11.179 32.142 1.00 72.62 194 ALA A CA 1
ATOM 1489 C C . ALA A 1 194 ? -35.458 -10.983 33.559 1.00 72.62 194 ALA A C 1
ATOM 1491 O O . ALA A 1 194 ? -36.139 -10.416 34.407 1.00 72.62 194 ALA A O 1
ATOM 1492 N N . MET A 1 195 ? -34.196 -11.365 33.815 1.00 79.19 195 MET A N 1
ATOM 1493 C CA . MET A 1 195 ? -33.554 -11.146 35.123 1.00 79.19 195 MET A CA 1
ATOM 1494 C C . MET A 1 195 ? -33.316 -9.662 35.406 1.00 79.19 195 MET A C 1
ATOM 1496 O O . MET A 1 195 ? -33.460 -9.232 36.545 1.00 79.19 195 MET A O 1
ATOM 1500 N N . ALA A 1 196 ? -32.987 -8.862 34.386 1.00 79.69 196 ALA A N 1
ATOM 1501 C CA . ALA A 1 196 ? -32.849 -7.415 34.549 1.00 79.69 196 ALA A CA 1
ATOM 1502 C C . ALA A 1 196 ? -34.196 -6.759 34.923 1.00 79.69 196 ALA A C 1
ATOM 1504 O O . ALA A 1 196 ? -34.245 -5.892 35.796 1.00 79.69 196 ALA A O 1
ATOM 1505 N N . GLN A 1 197 ? -35.297 -7.222 34.321 1.00 82.06 197 GLN A N 1
ATOM 1506 C CA . GLN A 1 197 ? -36.649 -6.764 34.648 1.00 82.06 197 GLN A CA 1
ATOM 1507 C C . GLN A 1 197 ? -37.117 -7.241 36.038 1.00 82.06 197 GLN A C 1
ATOM 1509 O O . GLN A 1 197 ? -37.703 -6.458 36.785 1.00 82.06 197 GLN A O 1
ATOM 1514 N N . GLU A 1 198 ? -36.818 -8.486 36.423 1.00 87.12 198 GLU A N 1
ATOM 1515 C CA . GLU A 1 198 ? -37.103 -9.020 37.764 1.00 87.12 198 GLU A CA 1
ATOM 1516 C C . GLU A 1 198 ? -36.310 -8.270 38.852 1.00 87.12 198 GLU A C 1
ATOM 1518 O O . GLU A 1 198 ? -36.867 -7.887 39.883 1.00 87.12 198 GLU A O 1
ATOM 1523 N N . LEU A 1 199 ? -35.033 -7.970 38.592 1.00 89.44 199 LEU A N 1
ATOM 1524 C CA . LEU A 1 199 ? -34.163 -7.206 39.486 1.00 89.44 199 LEU A CA 1
ATOM 1525 C C . LEU A 1 199 ? -34.696 -5.787 39.736 1.00 89.44 199 LEU A C 1
ATOM 1527 O O . LEU A 1 199 ? -34.706 -5.340 40.884 1.00 89.44 199 LEU A O 1
ATOM 1531 N N . ALA A 1 200 ? -35.183 -5.102 38.697 1.00 87.94 200 ALA A N 1
ATOM 1532 C CA . ALA A 1 200 ? -35.866 -3.815 38.839 1.00 87.94 200 ALA A CA 1
ATOM 1533 C C . ALA A 1 200 ? -37.186 -3.944 39.630 1.00 87.94 200 ALA A C 1
ATOM 1535 O O . ALA A 1 200 ? -37.511 -3.082 40.446 1.00 87.94 200 ALA A O 1
ATOM 1536 N N . GLY A 1 201 ? -37.919 -5.049 39.450 1.00 92.44 201 GLY A N 1
ATOM 1537 C CA . GLY A 1 201 ? -39.111 -5.381 40.233 1.00 92.44 201 GLY A CA 1
ATOM 1538 C C . GLY A 1 201 ? -38.833 -5.471 41.737 1.00 92.44 201 GLY A C 1
ATOM 1539 O O . GLY A 1 201 ? -39.511 -4.808 42.522 1.00 92.44 201 GLY A O 1
ATOM 1540 N N . TYR A 1 202 ? -37.807 -6.227 42.146 1.00 94.25 202 TYR A N 1
ATOM 1541 C CA . TYR A 1 202 ? -37.425 -6.321 43.560 1.00 94.25 202 TYR A CA 1
ATOM 1542 C C . TYR A 1 202 ? -36.866 -5.007 44.118 1.00 94.25 202 TYR A C 1
ATOM 1544 O O . TYR A 1 202 ? -37.151 -4.689 45.270 1.00 94.25 202 TYR A O 1
ATOM 1552 N N . GLN A 1 203 ? -36.107 -4.233 43.331 1.00 94.44 203 GLN A N 1
ATOM 1553 C CA . GLN A 1 203 ? -35.607 -2.914 43.751 1.00 94.44 203 GLN A CA 1
ATOM 1554 C C . GLN A 1 203 ? -36.764 -1.966 44.091 1.00 94.44 203 GLN A C 1
ATOM 1556 O O . GLN A 1 203 ? -36.820 -1.459 45.207 1.00 94.44 203 GLN A O 1
ATOM 1561 N N . ASN A 1 204 ? -37.752 -1.835 43.199 1.00 95.62 204 ASN A N 1
ATOM 1562 C CA . ASN A 1 204 ? -38.941 -1.012 43.445 1.00 95.62 204 ASN A CA 1
ATOM 1563 C C . ASN A 1 204 ? -39.706 -1.442 44.713 1.00 95.62 204 ASN A C 1
ATOM 1565 O O . ASN A 1 204 ? -40.148 -0.590 45.481 1.00 95.62 204 ASN A O 1
ATOM 1569 N N . GLN A 1 205 ? -39.836 -2.752 44.967 1.00 95.50 205 GLN A N 1
ATOM 1570 C CA . GLN A 1 205 ? -40.466 -3.273 46.190 1.00 95.50 205 GLN A CA 1
ATOM 1571 C C . GLN A 1 205 ? -39.647 -2.954 47.451 1.00 95.50 205 GLN A C 1
ATOM 1573 O O . GLN A 1 205 ? -40.217 -2.587 48.478 1.00 95.50 205 GLN A O 1
ATOM 1578 N N . ALA A 1 206 ? -38.319 -3.078 47.384 1.00 96.31 206 ALA A N 1
ATOM 1579 C CA . ALA A 1 206 ? -37.427 -2.768 48.496 1.00 96.31 206 ALA A CA 1
ATOM 1580 C C . ALA A 1 206 ? -37.436 -1.267 48.830 1.00 96.31 206 ALA A C 1
ATOM 1582 O O . ALA A 1 206 ? -37.513 -0.911 50.005 1.00 96.31 206 ALA A O 1
ATOM 1583 N N . ASP A 1 207 ? -37.425 -0.394 47.821 1.00 95.94 207 ASP A N 1
ATOM 1584 C CA . ASP A 1 207 ? -37.458 1.058 48.012 1.00 95.94 207 ASP A CA 1
ATOM 1585 C C . ASP A 1 207 ? -38.812 1.543 48.551 1.00 95.94 207 ASP A C 1
ATOM 1587 O O . ASP A 1 207 ? -38.836 2.362 49.471 1.00 95.94 207 ASP A O 1
ATOM 1591 N N . GLN A 1 208 ? -39.935 0.991 48.070 1.00 95.62 208 GLN A N 1
ATOM 1592 C CA . GLN A 1 208 ? -41.264 1.241 48.649 1.00 95.62 208 GLN A CA 1
ATOM 1593 C C . GLN A 1 208 ? -41.315 0.827 50.125 1.00 95.62 208 GLN A C 1
ATOM 1595 O O . GLN A 1 208 ? -41.661 1.632 50.988 1.00 95.62 208 GLN A O 1
ATOM 1600 N N . LEU A 1 209 ? -40.912 -0.410 50.434 1.00 96.19 209 LEU A N 1
ATOM 1601 C CA . LEU A 1 209 ? -40.941 -0.946 51.795 1.00 96.19 209 LEU A CA 1
ATOM 1602 C C . LEU A 1 209 ? -40.003 -0.184 52.746 1.00 96.19 209 LEU A C 1
ATOM 1604 O O . LEU A 1 209 ? -40.307 -0.027 53.929 1.00 96.19 209 LEU A O 1
ATOM 1608 N N . ARG A 1 210 ? -38.881 0.324 52.229 1.00 96.69 210 ARG A N 1
ATOM 1609 C CA . ARG A 1 210 ? -37.944 1.179 52.960 1.00 96.69 210 ARG A CA 1
ATOM 1610 C C . ARG A 1 210 ? -38.542 2.548 53.279 1.00 96.69 210 ARG A C 1
ATOM 1612 O O . ARG A 1 210 ? -38.472 2.957 54.432 1.00 96.69 210 ARG A O 1
ATOM 1619 N N . GLN A 1 211 ? -39.178 3.214 52.311 1.00 96.69 211 GLN A N 1
ATOM 1620 C CA . GLN A 1 211 ? -39.895 4.478 52.546 1.00 96.69 211 GLN A CA 1
ATOM 1621 C C . GLN A 1 211 ? -40.987 4.310 53.615 1.00 96.69 211 GLN A C 1
ATOM 1623 O O . GLN A 1 211 ? -41.110 5.145 54.509 1.00 96.69 211 GLN A O 1
ATOM 1628 N N . ASP A 1 212 ? -41.708 3.189 53.576 1.00 94.88 212 ASP A N 1
ATOM 1629 C CA . ASP A 1 212 ? -42.715 2.791 54.565 1.00 94.88 212 ASP A CA 1
ATOM 1630 C C . ASP A 1 212 ? -42.135 2.648 55.988 1.00 94.88 212 ASP A C 1
ATOM 1632 O O . ASP A 1 212 ? -42.713 3.137 56.965 1.00 94.88 212 ASP A O 1
ATOM 1636 N N . ILE A 1 213 ? -40.982 1.981 56.119 1.00 95.81 213 ILE A N 1
ATOM 1637 C CA . ILE A 1 213 ? -40.268 1.806 57.395 1.00 95.81 213 ILE A CA 1
ATOM 1638 C C . ILE A 1 213 ? -39.737 3.150 57.903 1.00 95.81 213 ILE A C 1
ATOM 1640 O O . ILE A 1 213 ? -39.929 3.471 59.075 1.00 95.81 213 ILE A O 1
ATOM 1644 N N . ASP A 1 214 ? -39.106 3.946 57.040 1.00 95.81 214 ASP A N 1
ATOM 1645 C CA . ASP A 1 214 ? -38.509 5.233 57.406 1.00 95.81 214 ASP A CA 1
ATOM 1646 C C . ASP A 1 214 ? -39.586 6.252 57.824 1.00 95.81 214 ASP A C 1
ATOM 1648 O O . ASP A 1 214 ? -39.405 6.970 58.810 1.00 95.81 214 ASP A O 1
ATOM 1652 N N . ALA A 1 215 ? -40.750 6.260 57.161 1.00 96.12 215 ALA A N 1
ATOM 1653 C CA . ALA A 1 215 ? -41.912 7.049 57.569 1.00 96.12 215 ALA A CA 1
ATOM 1654 C C . ALA A 1 215 ? -42.463 6.609 58.939 1.00 96.12 215 ALA A C 1
ATOM 1656 O O . ALA A 1 215 ? -42.663 7.450 59.817 1.00 96.12 215 ALA A O 1
ATOM 1657 N N . THR A 1 216 ? -42.643 5.298 59.150 1.00 96.00 216 THR A N 1
ATOM 1658 C CA . THR A 1 216 ? -43.143 4.745 60.424 1.00 96.00 216 THR A CA 1
ATOM 1659 C C . THR A 1 216 ? -42.183 5.055 61.581 1.00 96.00 216 THR A C 1
ATOM 1661 O O . THR A 1 216 ? -42.601 5.524 62.639 1.00 96.00 216 THR A O 1
ATOM 1664 N N . ASN A 1 217 ? -40.877 4.858 61.371 1.00 95.56 217 ASN A N 1
ATOM 1665 C CA . ASN A 1 217 ? -39.841 5.151 62.362 1.00 95.56 217 ASN A CA 1
ATOM 1666 C C . ASN A 1 217 ? -39.766 6.649 62.692 1.00 95.56 217 ASN A C 1
ATOM 1668 O O . ASN A 1 217 ? -39.554 7.011 63.851 1.00 95.56 217 ASN A O 1
ATOM 1672 N N . LYS A 1 218 ? -39.944 7.529 61.699 1.00 96.88 218 LYS A N 1
ATOM 1673 C CA . LYS A 1 218 ? -39.960 8.986 61.893 1.00 96.88 218 LYS A CA 1
ATOM 1674 C C . LYS A 1 218 ? -41.154 9.435 62.739 1.00 96.88 218 LYS A C 1
ATOM 1676 O O . LYS A 1 218 ? -40.965 10.206 63.677 1.00 96.88 218 LYS A O 1
ATOM 1681 N N . GLU A 1 219 ? -42.349 8.924 62.448 1.00 95.62 219 GLU A N 1
ATOM 1682 C CA . GLU A 1 219 ? -43.572 9.218 63.208 1.00 95.62 219 GLU A CA 1
ATOM 1683 C C . GLU A 1 219 ? -43.477 8.693 64.652 1.00 95.62 219 GLU A C 1
ATOM 1685 O O . GLU A 1 219 ? -43.736 9.432 65.604 1.00 95.62 219 GLU A O 1
ATOM 1690 N N . GLN A 1 220 ? -42.992 7.459 64.839 1.00 95.69 220 GLN A N 1
ATOM 1691 C CA . GLN A 1 220 ? -42.681 6.904 66.161 1.00 95.69 220 GLN A CA 1
ATOM 1692 C C . GLN A 1 220 ? -41.678 7.781 66.929 1.00 95.69 220 GLN A C 1
ATOM 1694 O O . GLN A 1 220 ? -41.897 8.085 68.100 1.00 95.69 220 GLN A O 1
ATOM 1699 N N . SER A 1 221 ? -40.596 8.216 66.273 1.00 95.12 221 SER A N 1
ATOM 1700 C CA . SER A 1 221 ? -39.554 9.040 66.902 1.00 95.12 221 SER A CA 1
ATOM 1701 C C . SER A 1 221 ? -40.094 10.394 67.356 1.00 95.12 221 SER A C 1
ATOM 1703 O O . SER A 1 221 ? -39.764 10.830 68.457 1.00 95.12 221 SER A O 1
ATOM 1705 N N . ALA A 1 222 ? -40.954 11.028 66.551 1.00 95.50 222 ALA A N 1
ATOM 1706 C CA . ALA A 1 222 ? -41.609 12.288 66.895 1.00 95.50 222 ALA A CA 1
ATOM 1707 C C . ALA A 1 222 ? -42.579 12.133 68.080 1.00 95.50 222 ALA A C 1
ATOM 1709 O O . ALA A 1 222 ? -42.606 12.984 68.968 1.00 95.50 222 ALA A O 1
ATOM 1710 N N . ARG A 1 223 ? -43.329 11.022 68.143 1.00 95.00 223 ARG A N 1
ATOM 1711 C CA . ARG A 1 223 ? -44.223 10.693 69.271 1.00 95.00 223 ARG A CA 1
ATOM 1712 C C . ARG A 1 223 ? -43.448 10.437 70.561 1.00 95.00 223 ARG A C 1
ATOM 1714 O O . ARG A 1 223 ? -43.787 10.998 71.601 1.00 95.00 223 ARG A O 1
ATOM 1721 N N . ASP A 1 224 ? -42.370 9.658 70.485 1.00 95.00 224 ASP A N 1
ATOM 1722 C CA . ASP A 1 224 ? -41.476 9.417 71.620 1.00 95.00 224 ASP A CA 1
ATOM 1723 C C . ASP A 1 224 ? -40.734 10.691 72.062 1.00 95.00 224 ASP A C 1
ATOM 1725 O O . ASP A 1 224 ? -40.462 10.865 73.249 1.00 95.00 224 ASP A O 1
ATOM 1729 N N . GLU A 1 225 ? -40.407 11.603 71.143 1.00 94.94 225 GLU A N 1
ATOM 1730 C CA . GLU A 1 225 ? -39.823 12.904 71.481 1.00 94.94 225 GLU A CA 1
ATOM 1731 C C . GLU A 1 225 ? -40.831 13.835 72.158 1.00 94.94 225 GLU A C 1
ATOM 1733 O O . GLU A 1 225 ? -40.511 14.409 73.198 1.00 94.94 225 GLU A O 1
ATOM 1738 N N . LEU A 1 226 ? -42.058 13.930 71.637 1.00 94.31 226 LEU A N 1
ATOM 1739 C CA . LEU A 1 226 ? -43.138 14.705 72.247 1.00 94.31 226 LEU A CA 1
ATOM 1740 C C . LEU A 1 226 ? -43.442 14.214 73.672 1.00 94.31 226 LEU A C 1
ATOM 1742 O O . LEU A 1 226 ? -43.544 15.029 74.587 1.00 94.31 226 LEU A O 1
ATOM 1746 N N . ALA A 1 227 ? -43.510 12.894 73.877 1.00 94.12 227 ALA A N 1
ATOM 1747 C CA . ALA A 1 227 ? -43.696 12.296 75.197 1.00 94.12 227 ALA A CA 1
ATOM 1748 C C . ALA A 1 227 ? -42.537 12.632 76.154 1.00 94.12 227 ALA A C 1
ATOM 1750 O O . ALA A 1 227 ? -42.780 13.110 77.263 1.00 94.12 227 ALA A O 1
ATOM 1751 N N . ARG A 1 228 ? -41.273 12.461 75.725 1.00 94.12 228 ARG A N 1
ATOM 1752 C CA . ARG A 1 228 ? -40.098 12.846 76.534 1.00 94.12 228 ARG A CA 1
ATOM 1753 C C . ARG A 1 228 ? -40.118 14.329 76.903 1.00 94.12 228 ARG A C 1
ATOM 1755 O O . ARG A 1 228 ? -39.884 14.659 78.063 1.00 94.12 228 ARG A O 1
ATOM 1762 N N . ASN A 1 229 ? -40.397 15.203 75.938 1.00 94.00 229 ASN A N 1
ATOM 1763 C CA . ASN A 1 229 ? -40.396 16.651 76.130 1.00 94.00 229 ASN A CA 1
ATOM 1764 C C . ASN A 1 229 ? -41.521 17.107 77.070 1.00 94.00 229 ASN A C 1
ATOM 1766 O O . ASN A 1 229 ? -41.270 17.955 77.923 1.00 94.00 229 ASN A O 1
ATOM 1770 N N . GLU A 1 230 ? -42.714 16.508 76.988 1.00 94.25 230 GLU A N 1
ATOM 1771 C CA . GLU A 1 230 ? -43.801 16.767 77.940 1.00 94.25 230 GLU A CA 1
ATOM 1772 C C . GLU A 1 230 ? -43.415 16.338 79.360 1.00 94.25 230 GLU A C 1
ATOM 1774 O O . GLU A 1 230 ? -43.413 17.158 80.274 1.00 94.25 230 GLU A O 1
ATOM 1779 N N . CYS A 1 231 ? -43.007 15.079 79.550 1.00 92.44 231 CYS A N 1
ATOM 1780 C CA . CYS A 1 231 ? -42.655 14.553 80.871 1.00 92.44 231 CYS A CA 1
ATOM 1781 C C . CYS A 1 231 ? -41.462 15.292 81.519 1.00 92.44 231 CYS A C 1
ATOM 1783 O O . CYS A 1 231 ? -41.420 15.451 82.743 1.00 92.44 231 CYS A O 1
ATOM 1785 N N . ALA A 1 232 ? -40.505 15.766 80.710 1.00 93.56 232 ALA A N 1
ATOM 1786 C CA . ALA A 1 232 ? -39.367 16.578 81.148 1.00 93.56 232 ALA A CA 1
ATOM 1787 C C . ALA A 1 232 ? -39.704 18.067 81.364 1.00 93.56 232 ALA A C 1
ATOM 1789 O O . ALA A 1 232 ? -38.906 18.787 81.963 1.00 93.56 232 ALA A O 1
ATOM 1790 N N . GLY A 1 233 ? -40.867 18.540 80.903 1.00 89.94 233 GLY A N 1
ATOM 1791 C CA . GLY A 1 233 ? -41.276 19.942 80.997 1.00 89.94 233 GLY A CA 1
ATOM 1792 C C . GLY A 1 233 ? -40.624 20.881 79.981 1.00 89.94 233 GLY A C 1
ATOM 1793 O O . GLY A 1 233 ? -40.636 22.091 80.193 1.00 89.94 233 GLY A O 1
ATOM 1794 N N . THR A 1 234 ? -40.063 20.359 78.890 1.00 92.81 234 THR A N 1
ATOM 1795 C CA . THR A 1 234 ? -39.453 21.155 77.817 1.00 92.81 234 THR A CA 1
ATOM 1796 C C . THR A 1 234 ? -40.537 21.956 77.077 1.00 92.81 234 THR A C 1
ATOM 1798 O O . THR A 1 234 ? -41.428 21.342 76.479 1.00 92.81 234 THR A O 1
ATOM 1801 N N . PRO A 1 235 ? -40.503 23.304 77.066 1.00 88.00 235 PRO A N 1
ATOM 1802 C CA . PRO A 1 235 ? -41.506 24.103 76.362 1.00 88.00 235 PRO A CA 1
ATOM 1803 C C . PRO A 1 235 ? -41.382 23.958 74.839 1.00 88.00 235 PRO A C 1
ATOM 1805 O O . PRO A 1 235 ? -40.307 24.171 74.280 1.00 88.00 235 PRO A O 1
ATOM 1808 N N . GLY A 1 236 ? -42.482 23.640 74.157 1.00 87.81 236 GLY A N 1
ATOM 1809 C CA . GLY A 1 236 ? -42.512 23.494 72.703 1.00 87.81 236 GLY A CA 1
ATOM 1810 C C . GLY A 1 236 ? -43.922 23.269 72.144 1.00 87.81 236 GLY A C 1
ATOM 1811 O O . GLY A 1 236 ? -44.896 23.227 72.899 1.00 87.81 236 GLY A O 1
ATOM 1812 N N . PRO A 1 237 ? -44.068 23.135 70.813 1.00 85.75 237 PRO A N 1
ATOM 1813 C CA . PRO A 1 237 ? -45.356 22.848 70.189 1.00 85.75 237 PRO A CA 1
ATOM 1814 C C . PRO A 1 237 ? -45.927 21.514 70.688 1.00 85.75 237 PRO A C 1
ATOM 1816 O O . PRO A 1 237 ? -45.320 20.464 70.500 1.00 85.75 237 PRO A O 1
ATOM 1819 N N . GLY A 1 238 ? -47.104 21.558 71.315 1.00 83.94 238 GLY A N 1
ATOM 1820 C CA . GLY A 1 238 ? -47.786 20.370 71.837 1.00 83.94 238 GLY A CA 1
ATOM 1821 C C . GLY A 1 238 ? -47.393 19.939 73.256 1.00 83.94 238 GLY A C 1
ATOM 1822 O O . GLY A 1 238 ? -47.944 18.940 73.717 1.00 83.94 238 GLY A O 1
ATOM 1823 N N . THR A 1 239 ? -46.512 20.671 73.955 1.00 89.75 239 THR A N 1
ATOM 1824 C CA . THR A 1 239 ? -46.194 20.433 75.378 1.00 89.75 239 THR A CA 1
ATOM 1825 C C . THR A 1 239 ? -46.769 21.518 76.297 1.00 89.75 239 THR A C 1
ATOM 1827 O O . THR A 1 239 ? -47.052 22.642 75.878 1.00 89.75 239 THR A O 1
ATOM 1830 N N . THR A 1 240 ? -46.940 21.194 77.580 1.00 90.12 240 THR A N 1
ATOM 1831 C CA . THR A 1 240 ? -47.409 22.105 78.636 1.00 90.12 240 THR A CA 1
ATOM 1832 C C . THR A 1 240 ? -46.282 22.897 79.304 1.00 90.12 240 THR A C 1
ATOM 1834 O O . THR A 1 240 ? -46.560 23.838 80.053 1.00 90.12 240 THR A O 1
ATOM 1837 N N . GLY A 1 241 ? -45.019 22.522 79.061 1.00 88.06 241 GLY A N 1
ATOM 1838 C CA . GLY A 1 241 ? -43.836 23.152 79.657 1.00 88.06 241 GLY A CA 1
ATOM 1839 C C . GLY A 1 241 ? -43.691 22.929 81.171 1.00 88.06 241 GLY A C 1
ATOM 1840 O O . GLY A 1 241 ? -43.100 23.764 81.855 1.00 88.06 241 GLY A O 1
ATOM 1841 N N . LYS A 1 242 ? -44.272 21.852 81.723 1.00 89.19 242 LYS A N 1
ATOM 1842 C CA . LYS A 1 242 ? -44.263 21.545 83.165 1.00 89.19 242 LYS A CA 1
ATOM 1843 C C . LYS A 1 242 ? -43.671 20.165 83.429 1.00 89.19 242 LYS A C 1
ATOM 1845 O O . LYS A 1 242 ? -44.260 19.160 83.059 1.00 89.19 242 LYS A O 1
ATOM 1850 N N . ALA A 1 243 ? -42.526 20.119 84.105 1.00 89.81 243 ALA A N 1
ATOM 1851 C CA . ALA A 1 243 ? -41.847 18.862 84.407 1.00 89.81 243 ALA A CA 1
ATOM 1852 C C . ALA A 1 243 ? -42.647 18.004 85.401 1.00 89.81 243 ALA A C 1
ATOM 1854 O O . ALA A 1 243 ? -43.089 18.500 86.441 1.00 89.81 243 ALA A O 1
ATOM 1855 N N . GLY A 1 244 ? -42.780 16.708 85.111 1.00 87.12 244 GLY A N 1
ATOM 1856 C CA . GLY A 1 244 ? -43.417 15.731 85.994 1.00 87.12 244 GLY A CA 1
ATOM 1857 C C . GLY A 1 244 ? -44.381 14.782 85.279 1.00 87.12 244 GLY A C 1
ATOM 1858 O O . GLY A 1 244 ? -44.920 15.074 84.214 1.00 87.12 244 GLY A O 1
ATOM 1859 N N . ARG A 1 245 ? -44.639 13.624 85.897 1.00 90.56 245 ARG A N 1
ATOM 1860 C CA . ARG A 1 245 ? -45.481 12.557 85.327 1.00 90.56 245 ARG A CA 1
ATOM 1861 C C . ARG A 1 245 ? -46.980 12.811 85.539 1.00 90.56 245 ARG A C 1
ATOM 1863 O O . ARG A 1 245 ? -47.666 12.056 86.223 1.00 90.56 245 ARG A O 1
ATOM 1870 N N . GLY A 1 246 ? -47.456 13.933 84.996 1.00 90.56 246 GLY A N 1
ATOM 1871 C CA . GLY A 1 246 ? -48.866 14.329 84.985 1.00 90.56 246 GLY A CA 1
ATOM 1872 C C . GLY A 1 246 ? -49.705 13.577 83.944 1.00 90.56 246 GLY A C 1
ATOM 1873 O O . GLY A 1 246 ? -49.206 12.707 83.231 1.00 90.56 246 GLY A O 1
ATOM 1874 N N . ARG A 1 247 ? -50.992 13.942 83.837 1.00 91.56 247 ARG A N 1
ATOM 1875 C CA . ARG A 1 247 ? -51.949 13.303 82.913 1.00 91.56 247 ARG A CA 1
ATOM 1876 C C . ARG A 1 247 ? -51.480 13.343 81.454 1.00 91.56 247 ARG A C 1
ATOM 1878 O O . ARG A 1 247 ? -51.447 12.295 80.824 1.00 91.56 247 ARG A O 1
ATOM 1885 N N . GLU A 1 248 ? -51.077 14.512 80.956 1.00 91.75 248 GLU A N 1
ATOM 1886 C CA . GLU A 1 248 ? -50.607 14.688 79.572 1.00 91.75 248 GLU A CA 1
ATOM 1887 C C . GLU A 1 248 ? -49.388 13.804 79.270 1.00 91.75 248 GLU A C 1
ATOM 1889 O O . GLU A 1 248 ? -49.399 13.059 78.297 1.00 91.75 248 GLU A O 1
ATOM 1894 N N . CYS A 1 249 ? -48.379 13.795 80.150 1.00 93.62 249 CYS A N 1
ATOM 1895 C CA . CYS A 1 249 ? -47.221 12.900 80.053 1.00 93.62 249 CYS A CA 1
ATOM 1896 C C . CYS A 1 249 ? -47.643 11.420 79.931 1.00 93.62 249 CYS A C 1
ATOM 1898 O O . CYS A 1 249 ? -47.162 10.722 79.042 1.00 93.62 249 CYS A O 1
ATOM 1900 N N . ILE A 1 250 ? -48.591 10.951 80.753 1.00 94.06 250 ILE A N 1
ATOM 1901 C CA . ILE A 1 250 ? -49.096 9.566 80.696 1.00 94.06 250 ILE A CA 1
ATOM 1902 C C . ILE A 1 250 ? -49.894 9.301 79.405 1.00 94.06 250 ILE A C 1
ATOM 1904 O O . ILE A 1 250 ? -49.770 8.225 78.822 1.00 94.06 250 ILE A O 1
ATOM 1908 N N . GLU A 1 251 ? -50.692 10.259 78.926 1.00 93.75 251 GLU A N 1
ATOM 1909 C CA . GLU A 1 251 ? -51.434 10.116 77.665 1.00 93.75 251 GLU A CA 1
ATOM 1910 C C . GLU A 1 251 ? -50.501 10.121 76.442 1.00 93.75 251 GLU A C 1
ATOM 1912 O O . GLU A 1 251 ? -50.721 9.326 75.530 1.00 93.75 251 GLU A O 1
ATOM 1917 N N . ARG A 1 252 ? -49.403 10.893 76.450 1.00 94.31 252 ARG A N 1
ATOM 1918 C CA . ARG A 1 252 ? -48.365 10.862 75.397 1.00 94.31 252 ARG A CA 1
ATOM 1919 C C . ARG A 1 252 ? -47.485 9.614 75.456 1.00 94.31 252 ARG A C 1
ATOM 1921 O O . ARG A 1 252 ? -47.226 9.018 74.412 1.00 94.31 252 ARG A O 1
ATOM 1928 N N . GLU A 1 253 ? -47.070 9.173 76.648 1.00 94.69 253 GLU A N 1
ATOM 1929 C CA . GLU A 1 253 ? -46.421 7.865 76.839 1.00 94.69 253 GLU A CA 1
ATOM 1930 C C . GLU A 1 253 ? -47.308 6.748 76.269 1.00 94.69 253 GLU A C 1
ATOM 1932 O O . GLU A 1 253 ? -46.822 5.866 75.560 1.00 94.69 253 GLU A O 1
ATOM 1937 N N . LYS A 1 254 ? -48.620 6.787 76.541 1.00 95.50 254 LYS A N 1
ATOM 1938 C CA . LYS A 1 254 ? -49.562 5.815 75.987 1.00 95.50 254 LYS A CA 1
ATOM 1939 C C . LYS A 1 254 ? -49.677 5.941 74.468 1.00 95.50 254 LYS A C 1
ATOM 1941 O O . LYS A 1 254 ? -49.513 4.939 73.788 1.00 95.50 254 LYS A O 1
ATOM 1946 N N . GLU A 1 255 ? -49.892 7.137 73.926 1.00 93.69 255 GLU A N 1
ATOM 1947 C CA . GLU A 1 255 ? -50.026 7.375 72.481 1.00 93.69 255 GLU A CA 1
ATOM 1948 C C . GLU A 1 255 ? -48.805 6.865 71.686 1.00 93.69 255 GLU A C 1
ATOM 1950 O O . GLU A 1 255 ? -48.962 6.251 70.628 1.00 93.69 255 GLU A O 1
ATOM 1955 N N . ALA A 1 256 ? -47.589 7.050 72.210 1.00 94.62 256 ALA A N 1
ATOM 1956 C CA . ALA A 1 256 ? -46.361 6.551 71.591 1.00 94.62 256 ALA A CA 1
ATOM 1957 C C . ALA A 1 256 ? -46.202 5.017 71.685 1.00 94.62 256 ALA A C 1
ATOM 1959 O O . ALA A 1 256 ? -45.622 4.405 70.785 1.00 94.62 256 ALA A O 1
ATOM 1960 N N . ASN A 1 257 ? -46.729 4.379 72.737 1.00 94.81 257 ASN A N 1
ATOM 1961 C CA . ASN A 1 257 ? -46.738 2.919 72.902 1.00 94.81 257 ASN A CA 1
ATOM 1962 C C . ASN A 1 257 ? -47.857 2.237 72.082 1.00 94.81 257 ASN A C 1
ATOM 1964 O O . ASN A 1 257 ? -47.626 1.195 71.459 1.00 94.81 257 ASN A O 1
ATOM 1968 N N . ASP A 1 258 ? -49.047 2.839 72.035 1.00 95.38 258 ASP A N 1
ATOM 1969 C CA . ASP A 1 258 ? -50.178 2.412 71.206 1.00 95.38 258 ASP A CA 1
ATOM 1970 C C . ASP A 1 258 ? -49.784 2.492 69.715 1.00 95.38 258 ASP A C 1
ATOM 1972 O O . ASP A 1 258 ? -50.023 1.544 68.964 1.00 95.38 258 ASP A O 1
ATOM 1976 N N . TYR A 1 259 ? -49.075 3.547 69.281 1.00 94.94 259 TYR A N 1
ATOM 1977 C CA . TYR A 1 259 ? -48.521 3.620 67.919 1.00 94.94 259 TYR A CA 1
ATOM 1978 C C . TYR A 1 259 ? -47.494 2.502 67.652 1.00 94.94 259 TYR A C 1
ATOM 1980 O O . TYR A 1 259 ? -47.630 1.772 66.669 1.00 94.94 259 TYR A O 1
ATOM 1988 N N . ARG A 1 260 ? -46.535 2.278 68.567 1.00 92.94 260 ARG A N 1
ATOM 1989 C CA . ARG A 1 260 ? -45.493 1.239 68.417 1.00 92.94 260 ARG A CA 1
ATOM 1990 C C . ARG A 1 260 ? -46.056 -0.177 68.296 1.00 92.94 260 ARG A C 1
ATOM 1992 O O . ARG A 1 260 ? -45.504 -0.997 67.568 1.00 92.94 260 ARG A O 1
ATOM 1999 N N . SER A 1 261 ? -47.134 -0.470 69.022 1.00 92.12 261 SER A N 1
ATOM 2000 C CA . SER A 1 261 ? -47.792 -1.784 68.999 1.00 92.12 261 SER A CA 1
ATOM 2001 C C . SER A 1 261 ? -48.712 -1.984 67.790 1.00 92.12 261 SER A C 1
ATOM 2003 O O . SER A 1 261 ? -48.859 -3.111 67.325 1.00 92.12 261 SER A O 1
ATOM 2005 N N . THR A 1 262 ? -49.293 -0.910 67.248 1.00 93.62 262 THR A N 1
ATOM 2006 C CA . THR A 1 262 ? -50.160 -0.959 66.055 1.00 93.62 262 THR A CA 1
ATOM 2007 C C . THR A 1 262 ? -49.394 -0.883 64.732 1.00 93.62 262 THR A C 1
ATOM 2009 O O . THR A 1 262 ? -49.909 -1.345 63.716 1.00 93.62 262 THR A O 1
ATOM 2012 N N . HIS A 1 263 ? -48.166 -0.351 64.734 1.00 93.00 263 HIS A N 1
ATOM 2013 C CA . HIS A 1 263 ? -47.325 -0.178 63.544 1.00 93.00 263 HIS A CA 1
ATOM 2014 C C . HIS A 1 263 ? -45.968 -0.916 63.664 1.00 93.00 263 HIS A C 1
ATOM 2016 O O . HIS A 1 263 ? -44.910 -0.285 63.578 1.00 93.00 263 HIS A O 1
ATOM 2022 N N . PRO A 1 264 ? -45.949 -2.252 63.863 1.00 91.06 264 PRO A N 1
ATOM 2023 C CA . PRO A 1 264 ? -44.706 -3.006 64.016 1.00 91.06 264 PRO A CA 1
ATOM 2024 C C . PRO A 1 264 ? -43.859 -2.971 62.734 1.00 91.06 264 PRO A C 1
ATOM 2026 O O . PRO A 1 264 ? -44.268 -3.439 61.671 1.00 91.06 264 PRO A O 1
ATOM 2029 N N . THR A 1 265 ? -42.633 -2.452 62.832 1.00 92.44 265 THR A N 1
ATOM 2030 C CA . THR A 1 265 ? -41.689 -2.393 61.701 1.00 92.44 265 THR A CA 1
ATOM 2031 C C . THR A 1 265 ? -40.844 -3.658 61.536 1.00 92.44 265 THR A C 1
ATOM 2033 O O . THR A 1 265 ? -40.231 -3.825 60.484 1.00 92.44 265 THR A O 1
ATOM 2036 N N . ALA A 1 266 ? -40.843 -4.578 62.508 1.00 91.06 266 ALA A N 1
ATOM 2037 C CA . ALA A 1 266 ? -40.010 -5.786 62.500 1.00 91.06 266 ALA A CA 1
ATOM 2038 C C . ALA A 1 266 ? -40.271 -6.701 61.284 1.00 91.06 266 ALA A C 1
ATOM 2040 O O . ALA A 1 266 ? -39.330 -7.074 60.585 1.00 91.06 266 ALA A O 1
ATOM 2041 N N . ASP A 1 267 ? -41.535 -6.998 60.966 1.00 90.75 267 ASP A N 1
ATOM 2042 C CA . ASP A 1 267 ? -41.883 -7.859 59.823 1.00 90.75 267 ASP A CA 1
ATOM 2043 C C . ASP A 1 267 ? -41.573 -7.182 58.478 1.00 90.75 267 ASP A C 1
ATOM 2045 O O . ASP A 1 267 ? -41.112 -7.828 57.529 1.00 90.75 267 ASP A O 1
ATOM 2049 N N . LYS A 1 268 ? -41.740 -5.852 58.408 1.00 93.00 268 LYS A N 1
ATOM 2050 C CA . LYS A 1 268 ? -41.308 -5.043 57.258 1.00 93.00 268 LYS A CA 1
ATOM 2051 C C . LYS A 1 268 ? -39.783 -5.096 57.098 1.00 93.00 268 LYS A C 1
ATOM 2053 O O . LYS A 1 268 ? -39.297 -5.300 55.991 1.00 93.00 268 LYS A O 1
ATOM 2058 N N . GLN A 1 269 ? -39.021 -4.976 58.187 1.00 94.44 269 GLN A N 1
ATOM 2059 C CA . GLN A 1 269 ? -37.555 -5.062 58.184 1.00 94.44 269 GLN A CA 1
ATOM 2060 C C . GLN A 1 269 ? -37.054 -6.457 57.781 1.00 94.44 269 GLN A C 1
ATOM 2062 O O . GLN A 1 269 ? -36.140 -6.557 56.963 1.00 94.44 269 GLN A O 1
ATOM 2067 N N . ALA A 1 270 ? -37.677 -7.530 58.278 1.00 95.50 270 ALA A N 1
ATOM 2068 C CA . ALA A 1 270 ? -37.366 -8.902 57.872 1.00 95.50 270 ALA A CA 1
ATOM 2069 C C . ALA A 1 270 ? -37.655 -9.135 56.376 1.00 95.50 270 ALA A C 1
ATOM 2071 O O . ALA A 1 270 ? -36.831 -9.705 55.657 1.00 95.50 270 ALA A O 1
ATOM 2072 N N . THR A 1 271 ? -38.784 -8.619 55.881 1.00 95.38 271 THR A N 1
ATOM 2073 C CA . THR A 1 271 ? -39.149 -8.677 54.457 1.00 95.38 271 THR A CA 1
ATOM 2074 C C . THR A 1 271 ? -38.169 -7.877 53.589 1.00 95.38 271 THR A C 1
ATOM 2076 O O . THR A 1 271 ? -37.722 -8.369 52.552 1.00 95.38 271 THR A O 1
ATOM 2079 N N . LEU A 1 272 ? -37.753 -6.685 54.034 1.00 96.00 272 LEU A N 1
ATOM 2080 C CA . LEU A 1 272 ? -36.748 -5.860 53.358 1.00 96.00 272 LEU A CA 1
ATOM 2081 C C . LEU A 1 272 ? -35.371 -6.544 53.325 1.00 96.00 272 LEU A C 1
ATOM 2083 O O . LEU A 1 272 ? -34.689 -6.498 52.303 1.00 96.00 272 LEU A O 1
ATOM 2087 N N . ALA A 1 273 ? -34.964 -7.222 54.402 1.00 95.88 273 ALA A N 1
ATOM 2088 C CA . ALA A 1 273 ? -33.738 -8.021 54.420 1.00 95.88 273 ALA A CA 1
ATOM 2089 C C . ALA A 1 273 ? -33.798 -9.176 53.400 1.00 95.88 273 ALA A C 1
ATOM 2091 O O . ALA A 1 273 ? -32.852 -9.366 52.634 1.00 95.88 273 ALA A O 1
ATOM 2092 N N . GLY A 1 274 ? -34.931 -9.885 53.319 1.00 96.62 274 GLY A N 1
ATOM 2093 C CA . GLY A 1 274 ? -35.160 -10.934 52.320 1.00 96.62 274 GLY A CA 1
ATOM 2094 C C . GLY A 1 274 ? -35.172 -10.424 50.872 1.00 96.62 274 GLY A C 1
ATOM 2095 O O . GLY A 1 274 ? -34.641 -11.087 49.981 1.00 96.62 274 GLY A O 1
ATOM 2096 N N . LEU A 1 275 ? -35.720 -9.230 50.620 1.00 96.38 275 LEU A N 1
ATOM 2097 C CA . LEU A 1 275 ? -35.638 -8.571 49.310 1.00 96.38 275 LEU A CA 1
ATOM 2098 C C . LEU A 1 275 ? -34.195 -8.182 48.960 1.00 96.38 275 LEU A C 1
ATOM 2100 O O . LEU A 1 275 ? -33.748 -8.454 47.849 1.00 96.38 275 LEU A O 1
ATOM 2104 N N . ASN A 1 276 ? -33.438 -7.613 49.901 1.00 96.25 276 ASN A N 1
ATOM 2105 C CA . ASN A 1 276 ? -32.039 -7.235 49.677 1.00 96.25 276 ASN A CA 1
ATOM 2106 C C . ASN A 1 276 ? -31.128 -8.445 49.403 1.00 96.25 276 ASN A C 1
ATOM 2108 O O . ASN A 1 276 ? -30.246 -8.362 48.546 1.00 96.25 276 ASN A O 1
ATOM 2112 N N . ASP A 1 277 ? -31.364 -9.584 50.059 1.00 96.19 277 ASP A N 1
ATOM 2113 C CA . ASP A 1 277 ? -30.683 -10.850 49.762 1.00 96.19 277 ASP A CA 1
ATOM 2114 C C . ASP A 1 277 ? -30.976 -11.336 48.328 1.00 96.19 277 ASP A C 1
ATOM 2116 O O . ASP A 1 277 ? -30.045 -11.627 47.571 1.00 96.19 277 ASP A O 1
ATOM 2120 N N . LYS A 1 278 ? -32.251 -11.323 47.904 1.00 94.88 278 LYS A N 1
ATOM 2121 C CA . LYS A 1 278 ? -32.647 -11.630 46.515 1.00 94.88 278 LYS A CA 1
ATOM 2122 C C . LYS A 1 278 ? -31.998 -10.685 45.503 1.00 94.88 278 LYS A C 1
ATOM 2124 O O . LYS A 1 278 ? -31.423 -11.158 44.527 1.00 94.88 278 LYS A O 1
ATOM 2129 N N . ILE A 1 279 ? -32.048 -9.371 45.740 1.00 94.94 279 ILE A N 1
ATOM 2130 C CA . ILE A 1 279 ? -31.430 -8.342 44.883 1.00 94.94 279 ILE A CA 1
ATOM 2131 C C . ILE A 1 279 ? -29.924 -8.588 44.749 1.00 94.94 279 ILE A C 1
ATOM 2133 O O . ILE A 1 279 ? -29.387 -8.516 43.646 1.00 94.94 279 ILE A O 1
ATOM 2137 N N . THR A 1 280 ? -29.245 -8.911 45.853 1.00 95.31 280 THR A N 1
ATOM 2138 C CA . THR A 1 280 ? -27.796 -9.162 45.870 1.00 95.31 280 THR A CA 1
ATOM 2139 C C . THR A 1 280 ? -27.439 -10.418 45.077 1.00 95.31 280 THR A C 1
ATOM 2141 O O . THR A 1 280 ? -26.550 -10.373 44.226 1.00 95.31 280 THR A O 1
ATOM 2144 N N . LYS A 1 281 ? -28.167 -11.521 45.296 1.00 93.38 281 LYS A N 1
ATOM 2145 C CA . LYS A 1 281 ? -27.983 -12.784 44.564 1.00 93.38 281 LYS A CA 1
ATOM 2146 C C . LYS A 1 281 ? -28.269 -12.628 43.071 1.00 93.38 281 LYS A C 1
ATOM 2148 O O . LYS A 1 281 ? -27.426 -12.987 42.255 1.00 93.38 281 LYS A O 1
ATOM 2153 N N . LEU A 1 282 ? -29.408 -12.034 42.713 1.00 91.38 282 LEU A N 1
ATOM 2154 C CA . LEU A 1 282 ? -29.814 -11.843 41.320 1.00 91.38 282 LEU A CA 1
ATOM 2155 C C . LEU A 1 282 ? -28.869 -10.892 40.572 1.00 91.38 282 LEU A C 1
ATOM 2157 O O . LEU A 1 282 ? -28.514 -11.174 39.430 1.00 91.38 282 LEU A O 1
ATOM 2161 N N . ARG A 1 283 ? -28.384 -9.820 41.220 1.00 90.69 283 ARG A N 1
ATOM 2162 C CA . ARG A 1 283 ? -27.339 -8.951 40.655 1.00 90.69 283 ARG A CA 1
ATOM 2163 C C . ARG A 1 283 ? -26.033 -9.717 40.433 1.00 90.69 283 ARG A C 1
ATOM 2165 O O . ARG A 1 283 ? -25.480 -9.626 39.348 1.00 90.69 283 ARG A O 1
ATOM 2172 N N . ALA A 1 284 ? -25.573 -10.523 41.393 1.00 91.38 284 ALA A N 1
ATOM 2173 C CA . ALA A 1 284 ? -24.358 -11.330 41.223 1.00 91.38 284 ALA A CA 1
ATOM 2174 C C . ALA A 1 284 ? -24.475 -12.358 40.076 1.00 91.38 284 ALA A C 1
ATOM 2176 O O . ALA A 1 284 ? -23.512 -12.570 39.333 1.00 91.38 284 ALA A O 1
ATOM 2177 N N . THR A 1 285 ? -25.651 -12.967 39.885 1.00 88.94 285 THR A N 1
ATOM 2178 C CA . THR A 1 285 ? -25.930 -13.835 38.729 1.00 88.94 285 THR A CA 1
ATOM 2179 C C . THR A 1 285 ? -25.953 -13.048 37.417 1.00 88.94 285 THR A C 1
ATOM 2181 O O . THR A 1 285 ? -25.334 -13.488 36.448 1.00 88.94 285 THR A O 1
ATOM 2184 N N . LEU A 1 286 ? -26.593 -11.873 37.389 1.00 87.25 286 LEU A N 1
ATOM 2185 C CA . LEU A 1 286 ? -26.648 -11.000 36.214 1.00 87.25 286 LEU A CA 1
ATOM 2186 C C . LEU A 1 286 ? -25.240 -10.548 35.795 1.00 87.25 286 LEU A C 1
ATOM 2188 O O . LEU A 1 286 ? -24.838 -10.840 34.672 1.00 87.25 286 LEU A O 1
ATOM 2192 N N . ASP A 1 287 ? -24.465 -9.970 36.718 1.00 86.94 287 ASP A N 1
ATOM 2193 C CA . ASP A 1 287 ? -23.045 -9.613 36.571 1.00 86.94 287 ASP A CA 1
ATOM 2194 C C . ASP A 1 287 ? -22.214 -10.759 35.969 1.00 86.94 287 ASP A C 1
ATOM 2196 O O . ASP A 1 287 ? -21.374 -10.551 35.092 1.00 86.94 287 ASP A O 1
ATOM 2200 N N . THR A 1 288 ? -22.428 -11.984 36.459 1.00 88.75 288 THR A N 1
ATOM 2201 C CA . THR A 1 288 ? -21.701 -13.170 35.991 1.00 88.75 288 THR A CA 1
ATOM 2202 C C . THR A 1 288 ? -22.114 -13.525 34.565 1.00 88.75 288 THR A C 1
ATOM 2204 O O . THR A 1 288 ? -21.247 -13.669 33.707 1.00 88.75 288 THR A O 1
ATOM 2207 N N . SER A 1 289 ? -23.420 -13.581 34.278 1.00 84.69 289 SER A N 1
ATOM 2208 C CA . SER A 1 289 ? -23.935 -13.854 32.928 1.00 84.69 289 SER A CA 1
ATOM 2209 C C . SER A 1 289 ? -23.493 -12.802 31.904 1.00 84.69 289 SER A C 1
ATOM 2211 O O . SER A 1 289 ? -23.139 -13.149 30.779 1.00 84.69 289 SER A O 1
ATOM 2213 N N . GLN A 1 290 ? -23.422 -11.532 32.314 1.00 85.69 290 GLN A N 1
ATOM 2214 C CA . GLN A 1 290 ? -22.965 -10.419 31.493 1.00 85.69 290 GLN A CA 1
ATOM 2215 C C . GLN A 1 290 ? -21.472 -10.548 31.168 1.00 85.69 290 GLN A C 1
ATOM 2217 O O . GLN A 1 290 ? -21.097 -10.465 30.001 1.00 85.69 290 GLN A O 1
ATOM 2222 N N . ARG A 1 291 ? -20.620 -10.840 32.163 1.00 87.50 291 ARG A N 1
ATOM 2223 C CA . ARG A 1 291 ? -19.185 -11.103 31.937 1.00 87.50 291 ARG A CA 1
ATOM 2224 C C . ARG A 1 291 ? -18.962 -12.322 31.041 1.00 87.50 291 ARG A C 1
ATOM 2226 O O . ARG A 1 291 ? -18.092 -12.273 30.177 1.00 87.50 291 ARG A O 1
ATOM 2233 N N . THR A 1 292 ? -19.746 -13.391 31.202 1.00 88.44 292 THR A N 1
ATOM 2234 C CA . THR A 1 292 ? -19.682 -14.571 30.323 1.00 88.44 292 THR A CA 1
ATOM 2235 C C . THR A 1 292 ? -20.088 -14.229 28.887 1.00 88.44 292 THR A C 1
ATOM 2237 O O . THR A 1 292 ? -19.367 -14.600 27.963 1.00 88.44 292 THR A O 1
ATOM 2240 N N . TYR A 1 293 ? -21.177 -13.476 28.687 1.00 87.69 293 TYR A N 1
ATOM 2241 C CA . TYR A 1 293 ? -21.606 -13.019 27.361 1.00 87.69 293 TYR A CA 1
ATOM 2242 C C . TYR A 1 293 ? -20.556 -12.114 26.703 1.00 87.69 293 TYR A C 1
ATOM 2244 O O . TYR A 1 293 ? -20.166 -12.359 25.564 1.00 87.69 293 TYR A O 1
ATOM 2252 N N . GLN A 1 294 ? -20.048 -11.110 27.425 1.00 89.00 294 GLN A N 1
ATOM 2253 C CA . GLN A 1 294 ? -19.003 -10.206 26.935 1.00 89.00 294 GLN A CA 1
ATOM 2254 C C . GLN A 1 294 ? -17.726 -10.975 26.572 1.00 89.00 294 GLN A C 1
ATOM 2256 O O . GLN A 1 294 ? -17.201 -10.788 25.481 1.00 89.00 294 GLN A O 1
ATOM 2261 N N . ALA A 1 295 ? -17.265 -11.902 27.419 1.00 91.06 295 ALA A N 1
ATOM 2262 C CA . ALA A 1 295 ?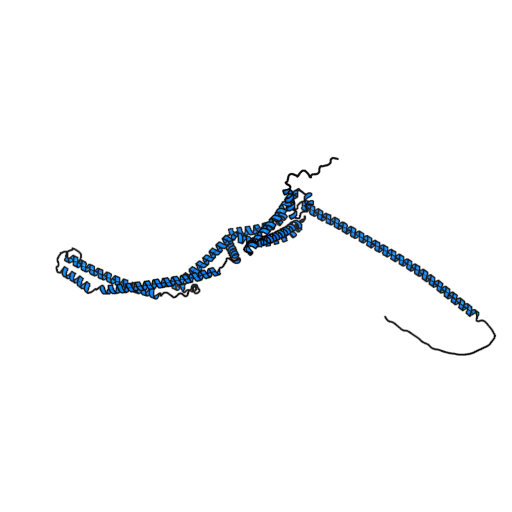 -16.081 -12.711 27.131 1.00 91.06 295 ALA A CA 1
ATOM 2263 C C . ALA A 1 295 ? -16.264 -13.618 25.898 1.00 91.06 295 ALA A C 1
ATOM 2265 O O . ALA A 1 295 ? -15.340 -13.737 25.092 1.00 91.06 295 ALA A O 1
ATOM 2266 N N . ALA A 1 296 ? -17.446 -14.224 25.729 1.00 91.25 296 ALA A N 1
ATOM 2267 C CA . ALA A 1 296 ? -17.776 -15.050 24.567 1.00 91.25 296 ALA A CA 1
ATOM 2268 C C . ALA A 1 296 ? -17.868 -14.215 23.279 1.00 91.25 296 ALA A C 1
ATOM 2270 O O . ALA A 1 296 ? -17.240 -14.560 22.277 1.00 91.25 296 ALA A O 1
ATOM 2271 N N . ARG A 1 297 ? -18.570 -13.074 23.323 1.00 92.44 297 ARG A N 1
ATOM 2272 C CA . ARG A 1 297 ? -18.639 -12.106 22.220 1.00 92.44 297 ARG A CA 1
ATOM 2273 C C . ARG A 1 297 ? -17.245 -11.630 21.833 1.00 92.44 297 ARG A C 1
ATOM 2275 O O . ARG A 1 297 ? -16.876 -11.722 20.672 1.00 92.44 297 ARG A O 1
ATOM 2282 N N . ASP A 1 298 ? -16.453 -11.162 22.790 1.00 92.88 298 ASP A N 1
ATOM 2283 C CA . ASP A 1 298 ? -15.144 -10.570 22.518 1.00 92.88 298 ASP A CA 1
ATOM 2284 C C . ASP A 1 298 ? -14.127 -11.627 22.055 1.00 92.88 298 ASP A C 1
ATOM 2286 O O . ASP A 1 298 ? -13.151 -11.289 21.390 1.00 92.88 298 ASP A O 1
ATOM 2290 N N . ALA A 1 299 ? -14.324 -12.910 22.379 1.00 94.31 299 ALA A N 1
ATOM 2291 C CA . ALA A 1 299 ? -13.584 -14.019 21.771 1.00 94.31 299 ALA A CA 1
ATOM 2292 C C . ALA A 1 299 ? -14.005 -14.262 20.309 1.00 94.31 299 ALA A C 1
ATOM 2294 O O . ALA A 1 299 ? -13.140 -14.325 19.439 1.00 94.31 299 ALA A O 1
ATOM 2295 N N . ALA A 1 300 ? -15.308 -14.322 20.020 1.00 94.06 300 ALA A N 1
ATOM 2296 C CA . ALA A 1 300 ? -15.827 -14.519 18.663 1.00 94.06 300 ALA A CA 1
ATOM 2297 C C . ALA A 1 300 ? -15.530 -13.330 17.722 1.00 94.06 300 ALA A C 1
ATOM 2299 O O . ALA A 1 300 ? -15.192 -13.532 16.558 1.00 94.06 300 ALA A O 1
ATOM 2300 N N . VAL A 1 301 ? -15.574 -12.092 18.232 1.00 95.44 301 VAL A N 1
ATOM 2301 C CA . VAL A 1 301 ? -15.149 -10.879 17.510 1.00 95.44 301 VAL A CA 1
ATOM 2302 C C . VAL A 1 301 ? -13.665 -10.952 17.157 1.00 95.44 301 VAL A C 1
ATOM 2304 O O . VAL A 1 301 ? -13.309 -10.681 16.014 1.00 95.44 301 VAL A O 1
ATOM 2307 N N . ARG A 1 302 ? -12.802 -11.363 18.101 1.00 95.25 302 ARG A N 1
ATOM 2308 C CA . ARG A 1 302 ? -11.376 -11.588 17.810 1.00 95.25 302 ARG A CA 1
ATOM 2309 C C . ARG A 1 302 ? -11.192 -12.660 16.745 1.00 95.25 302 ARG A C 1
ATOM 2311 O O . ARG A 1 302 ? -10.541 -12.369 15.758 1.00 95.25 302 ARG A O 1
ATOM 2318 N N . GLN A 1 303 ? -11.850 -13.815 16.860 1.00 94.81 303 GLN A N 1
ATOM 2319 C CA . GLN A 1 303 ? -11.768 -14.875 15.849 1.00 94.81 303 GLN A CA 1
ATOM 2320 C C . GLN A 1 303 ? -12.119 -14.376 14.434 1.00 94.81 303 GLN A C 1
ATOM 2322 O O . GLN A 1 303 ? -11.379 -14.656 13.498 1.00 94.81 303 GLN A O 1
ATOM 2327 N N . GLN A 1 304 ? -13.200 -13.604 14.276 1.00 94.31 304 GLN A N 1
ATOM 2328 C CA . GLN A 1 304 ? -13.603 -13.030 12.981 1.00 94.31 304 GLN A CA 1
ATOM 2329 C C . GLN A 1 304 ? -12.591 -12.005 12.435 1.00 94.31 304 GLN A C 1
ATOM 2331 O O . GLN A 1 304 ? -12.331 -11.956 11.233 1.00 94.31 304 GLN A O 1
ATOM 2336 N N . VAL A 1 305 ? -11.994 -11.187 13.306 1.00 95.56 305 VAL A N 1
ATOM 2337 C CA . VAL A 1 305 ? -10.980 -10.190 12.918 1.00 95.56 305 VAL A CA 1
ATOM 2338 C C . VAL A 1 305 ? -9.629 -10.847 12.613 1.00 95.56 305 VAL A C 1
ATOM 2340 O O . VAL A 1 305 ? -8.985 -10.483 11.632 1.00 95.56 305 VAL A O 1
ATOM 2343 N N . ASP A 1 306 ? -9.225 -11.847 13.394 1.00 94.44 306 ASP A N 1
ATOM 2344 C CA . ASP A 1 306 ? -8.023 -12.653 13.171 1.00 94.44 306 ASP A CA 1
ATOM 2345 C C . ASP A 1 306 ? -8.144 -13.453 11.860 1.00 94.44 306 ASP A C 1
ATOM 2347 O O . ASP A 1 306 ? -7.178 -13.547 11.103 1.00 94.44 306 ASP A O 1
ATOM 2351 N N . GLU A 1 307 ? -9.339 -13.964 11.534 1.00 93.75 307 GLU A N 1
ATOM 2352 C CA . GLU A 1 307 ? -9.629 -14.623 10.255 1.00 93.75 307 GLU A CA 1
ATOM 2353 C C . GLU A 1 307 ? -9.557 -13.646 9.068 1.00 93.75 307 GLU A C 1
ATOM 2355 O O . GLU A 1 307 ? -8.949 -13.984 8.049 1.00 93.75 307 GLU A O 1
ATOM 2360 N N . LEU A 1 308 ? -10.083 -12.420 9.199 1.00 93.19 308 LEU A N 1
ATOM 2361 C CA . LEU A 1 308 ? -9.917 -11.362 8.192 1.00 93.19 308 LEU A CA 1
ATOM 2362 C C . LEU A 1 308 ? -8.430 -11.036 7.963 1.00 93.19 308 LEU A C 1
ATOM 2364 O O . LEU A 1 308 ? -7.976 -10.997 6.819 1.00 93.19 308 LEU A O 1
ATOM 2368 N N . VAL A 1 309 ? -7.661 -10.828 9.035 1.00 92.12 309 VAL A N 1
ATOM 2369 C CA . VAL A 1 309 ? -6.224 -10.508 8.958 1.00 92.12 309 VAL A CA 1
ATOM 2370 C C . VAL A 1 309 ? -5.423 -11.675 8.366 1.00 92.12 309 VAL A C 1
ATOM 2372 O O . VAL A 1 309 ? -4.525 -11.451 7.553 1.00 92.12 309 VAL A O 1
ATOM 2375 N N . ALA A 1 310 ? -5.776 -12.924 8.685 1.00 90.81 310 ALA A N 1
ATOM 2376 C CA . ALA A 1 310 ? -5.167 -14.105 8.075 1.00 90.81 310 ALA A CA 1
ATOM 2377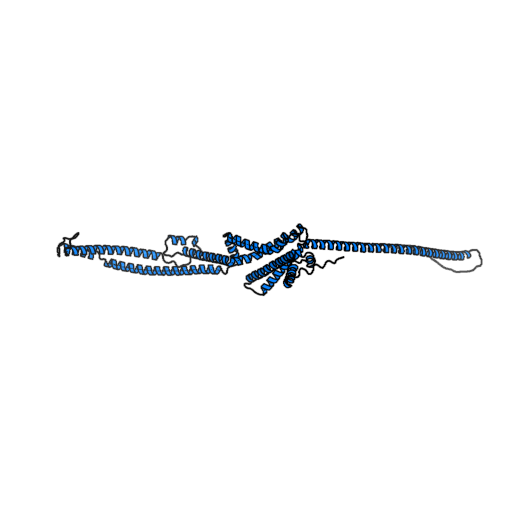 C C . ALA A 1 310 ? -5.443 -14.194 6.561 1.00 90.81 310 ALA A C 1
ATOM 2379 O O . ALA A 1 310 ? -4.532 -14.511 5.794 1.00 90.81 310 ALA A O 1
ATOM 2380 N N . HIS A 1 311 ? -6.660 -13.858 6.115 1.00 90.75 311 HIS A N 1
ATOM 2381 C CA . HIS A 1 311 ? -7.023 -13.828 4.692 1.00 90.75 311 HIS A CA 1
ATOM 2382 C C . HIS A 1 311 ? -6.301 -12.726 3.895 1.00 90.75 311 HIS A C 1
ATOM 2384 O O . HIS A 1 311 ? -6.082 -12.895 2.696 1.00 90.75 311 HIS A O 1
ATOM 2390 N N . GLN A 1 312 ? -5.908 -11.616 4.530 1.00 89.25 312 GLN A N 1
ATOM 2391 C CA . GLN A 1 312 ? -5.189 -10.521 3.861 1.00 89.25 312 GLN A CA 1
ATOM 2392 C C . GLN A 1 312 ? -3.751 -10.895 3.443 1.00 89.25 312 GLN A C 1
ATOM 2394 O O . GLN A 1 312 ? -3.224 -10.322 2.488 1.00 89.25 312 GLN A O 1
ATOM 2399 N N . GLY A 1 313 ? -3.108 -11.844 4.137 1.00 87.38 313 GLY A N 1
ATOM 2400 C CA . GLY A 1 313 ? -1.805 -12.403 3.752 1.00 87.38 313 GLY A CA 1
ATOM 2401 C C . GLY A 1 313 ? -0.652 -11.384 3.609 1.00 87.38 313 GLY A C 1
ATOM 2402 O O . GLY A 1 313 ? -0.739 -10.257 4.109 1.00 87.38 313 GLY A O 1
ATOM 2403 N N . PRO A 1 314 ? 0.461 -11.758 2.944 1.00 89.81 314 PRO A N 1
ATOM 2404 C CA . PRO A 1 314 ? 1.534 -10.823 2.601 1.00 89.81 314 PRO A CA 1
ATOM 2405 C C . PRO A 1 314 ? 1.087 -9.839 1.509 1.00 89.81 314 PRO A C 1
ATOM 2407 O O . PRO A 1 314 ? 0.294 -10.193 0.638 1.00 89.81 314 PRO A O 1
ATOM 2410 N N . ILE A 1 315 ? 1.633 -8.619 1.532 1.00 90.00 315 ILE A N 1
ATOM 2411 C CA . ILE A 1 315 ? 1.253 -7.548 0.599 1.00 90.00 315 ILE A CA 1
ATOM 2412 C C . ILE A 1 315 ? 1.563 -7.949 -0.853 1.00 90.00 315 ILE A C 1
ATOM 2414 O O . ILE A 1 315 ? 2.717 -8.187 -1.219 1.00 90.00 315 ILE A O 1
ATOM 2418 N N . GLY A 1 316 ? 0.528 -8.011 -1.693 1.00 88.19 316 GLY A N 1
ATOM 2419 C CA . GLY A 1 316 ? 0.638 -8.487 -3.076 1.00 88.19 316 GLY A CA 1
ATOM 2420 C C . GLY A 1 316 ? 1.072 -7.407 -4.074 1.00 88.19 316 GLY A C 1
ATOM 2421 O O . GLY A 1 316 ? 0.780 -6.227 -3.902 1.00 88.19 316 GLY A O 1
ATOM 2422 N N . LEU A 1 317 ? 1.690 -7.796 -5.198 1.00 87.25 317 LEU A N 1
ATOM 2423 C CA . LEU A 1 317 ? 2.078 -6.847 -6.259 1.00 87.25 317 LEU A CA 1
ATOM 2424 C C . LEU A 1 317 ? 0.881 -6.028 -6.789 1.00 87.25 317 LEU A C 1
ATOM 2426 O O . LEU A 1 317 ? 0.993 -4.820 -6.974 1.00 87.25 317 LEU A O 1
ATOM 2430 N N . LEU A 1 318 ? -0.281 -6.665 -6.980 1.00 90.12 318 LEU A N 1
ATOM 2431 C CA . LEU A 1 318 ? -1.516 -5.990 -7.406 1.00 90.12 318 LEU A CA 1
ATOM 2432 C C . LEU A 1 318 ? -2.056 -5.010 -6.347 1.00 90.12 318 LEU A C 1
ATOM 2434 O O . LEU A 1 318 ? -2.657 -3.998 -6.694 1.00 90.12 318 LEU A O 1
ATOM 2438 N N . GLU A 1 319 ? -1.830 -5.299 -5.067 1.00 92.69 319 GLU A N 1
ATOM 2439 C CA . GLU A 1 319 ? -2.211 -4.442 -3.941 1.00 92.69 319 GLU A CA 1
ATOM 2440 C C . GLU A 1 319 ? -1.312 -3.199 -3.893 1.00 92.69 319 GLU A C 1
ATOM 2442 O O . GLU A 1 319 ? -1.818 -2.082 -3.830 1.00 92.69 319 GLU A O 1
ATOM 2447 N N . ARG A 1 320 ? 0.007 -3.380 -4.070 1.00 93.38 320 ARG A N 1
ATOM 2448 C CA . ARG A 1 320 ? 0.979 -2.283 -4.224 1.00 93.38 320 ARG A CA 1
ATOM 2449 C C . ARG A 1 320 ? 0.639 -1.366 -5.405 1.00 93.38 320 ARG A C 1
ATOM 2451 O O . ARG A 1 320 ? 0.749 -0.150 -5.276 1.00 93.38 320 ARG A O 1
ATOM 2458 N N . PHE A 1 321 ? 0.189 -1.931 -6.529 1.00 93.06 321 PHE A N 1
ATOM 2459 C CA . PHE A 1 321 ? -0.279 -1.155 -7.683 1.00 93.06 321 PHE A CA 1
ATOM 2460 C C . PHE A 1 321 ? -1.539 -0.331 -7.384 1.00 93.06 321 PHE A C 1
ATOM 2462 O O . PHE A 1 321 ? -1.562 0.853 -7.708 1.00 93.06 321 PHE A O 1
ATOM 2469 N N . ARG A 1 322 ? -2.565 -0.924 -6.754 1.00 94.69 322 ARG A N 1
ATOM 2470 C CA . ARG A 1 322 ? -3.798 -0.202 -6.382 1.00 94.69 322 ARG A CA 1
ATOM 2471 C C . ARG A 1 322 ? -3.521 0.917 -5.386 1.00 94.69 322 ARG A C 1
ATOM 2473 O O . ARG A 1 322 ? -3.907 2.048 -5.638 1.00 94.69 322 ARG A O 1
ATOM 2480 N N . ALA A 1 323 ? -2.760 0.622 -4.335 1.00 95.38 323 ALA A N 1
ATOM 2481 C CA . ALA A 1 323 ? -2.361 1.605 -3.337 1.00 95.38 323 ALA A CA 1
ATOM 2482 C C . ALA A 1 323 ? -1.577 2.780 -3.945 1.00 95.38 323 ALA A C 1
ATOM 2484 O O . ALA A 1 323 ? -1.786 3.920 -3.543 1.00 95.38 323 ALA A O 1
ATOM 2485 N N . LEU A 1 324 ? -0.705 2.542 -4.934 1.00 94.62 324 LEU A N 1
ATOM 2486 C CA . LEU A 1 324 ? -0.024 3.621 -5.657 1.00 94.62 324 LEU A CA 1
ATOM 2487 C C . LEU A 1 324 ? -1.003 4.467 -6.496 1.00 94.62 324 LEU A C 1
ATOM 2489 O O . LEU A 1 324 ? -0.885 5.693 -6.508 1.00 94.62 324 LEU A O 1
ATOM 2493 N N . ASP A 1 325 ? -1.957 3.844 -7.189 1.00 95.00 325 ASP A N 1
ATOM 2494 C CA . ASP A 1 325 ? -2.975 4.545 -7.990 1.00 95.00 325 ASP A CA 1
ATOM 2495 C C . ASP A 1 325 ? -3.892 5.401 -7.092 1.00 95.00 325 ASP A C 1
ATOM 2497 O O . ASP A 1 325 ? -4.064 6.600 -7.315 1.00 95.00 325 ASP A O 1
ATOM 2501 N N . GLU A 1 326 ? -4.362 4.835 -5.981 1.00 95.12 326 GLU A N 1
ATOM 2502 C CA . GLU A 1 326 ? -5.169 5.517 -4.964 1.00 95.12 326 GLU A CA 1
ATOM 2503 C C . GLU A 1 326 ? -4.391 6.682 -4.321 1.00 95.12 326 GLU A C 1
ATOM 2505 O O . GLU A 1 326 ? -4.863 7.823 -4.350 1.00 95.12 326 GLU A O 1
ATOM 2510 N N . LEU A 1 327 ? -3.155 6.457 -3.851 1.00 94.19 327 LEU A N 1
ATOM 2511 C CA . LEU A 1 327 ? -2.282 7.503 -3.291 1.00 94.19 327 LEU A CA 1
ATOM 2512 C C . LEU A 1 327 ? -1.966 8.630 -4.286 1.00 94.19 327 LEU A C 1
ATOM 2514 O O . LEU A 1 327 ? -1.904 9.799 -3.894 1.00 94.19 327 LEU A O 1
ATOM 2518 N N . THR A 1 328 ? -1.739 8.308 -5.562 1.00 94.38 328 THR A N 1
ATOM 2519 C CA . THR A 1 328 ? -1.449 9.327 -6.582 1.00 94.38 328 THR A CA 1
ATOM 2520 C C . THR A 1 328 ? -2.707 10.097 -6.977 1.00 94.38 328 THR A C 1
ATOM 2522 O O . THR A 1 328 ? -2.639 11.326 -7.068 1.00 94.38 328 THR A O 1
ATOM 2525 N N . SER A 1 329 ? -3.861 9.435 -7.110 1.00 93.75 329 SER A N 1
ATOM 2526 C CA . SER A 1 329 ? -5.151 10.089 -7.376 1.00 93.75 329 SER A CA 1
ATOM 2527 C C . SER A 1 329 ? -5.568 11.060 -6.260 1.00 93.75 329 SER A C 1
ATOM 2529 O O . SER A 1 329 ? -6.070 12.149 -6.542 1.00 93.75 329 SER A O 1
ATOM 2531 N N . ALA A 1 330 ? -5.286 10.713 -5.000 1.00 92.62 330 ALA A N 1
ATOM 2532 C CA . ALA A 1 330 ? -5.588 11.538 -3.834 1.00 92.62 330 ALA A CA 1
ATOM 2533 C C . ALA A 1 330 ? -4.606 12.709 -3.633 1.00 92.62 330 ALA A C 1
ATOM 2535 O O . ALA A 1 330 ? -4.934 13.673 -2.937 1.00 92.62 330 ALA A O 1
ATOM 2536 N N . ASN A 1 331 ? -3.393 12.647 -4.200 1.00 92.81 331 ASN A N 1
ATOM 2537 C CA . ASN A 1 331 ? -2.332 13.609 -3.906 1.00 92.81 331 ASN A CA 1
ATOM 2538 C C . ASN A 1 331 ? -1.547 14.050 -5.155 1.00 92.81 331 ASN A C 1
ATOM 2540 O O . ASN A 1 331 ? -0.692 13.336 -5.685 1.00 92.81 331 ASN A O 1
ATOM 2544 N N . LEU A 1 332 ? -1.762 15.309 -5.558 1.00 93.56 332 LEU A N 1
ATOM 2545 C CA . LEU A 1 332 ? -1.103 15.938 -6.707 1.00 93.56 332 LEU A CA 1
ATOM 2546 C C . LEU A 1 332 ? 0.435 15.937 -6.610 1.00 93.56 332 LEU A C 1
ATOM 2548 O O . LEU A 1 332 ? 1.104 15.828 -7.639 1.00 93.56 332 LEU A O 1
ATOM 2552 N N . PHE A 1 333 ? 1.014 16.026 -5.407 1.00 92.19 333 PHE A N 1
ATOM 2553 C CA . PHE A 1 333 ? 2.467 15.950 -5.222 1.00 92.19 333 PHE A CA 1
ATOM 2554 C C . PHE A 1 333 ? 2.991 14.537 -5.510 1.00 92.19 333 PHE A C 1
ATOM 2556 O O . PHE A 1 333 ? 3.980 14.402 -6.227 1.00 92.19 333 PHE A O 1
ATOM 2563 N N . LEU A 1 334 ? 2.298 13.487 -5.048 1.00 91.62 334 LEU A N 1
ATOM 2564 C CA . LEU A 1 334 ? 2.659 12.097 -5.362 1.00 91.62 334 LEU A CA 1
ATOM 2565 C C . LEU A 1 334 ? 2.458 11.779 -6.849 1.00 91.62 334 LEU A C 1
ATOM 2567 O O . LEU A 1 334 ? 3.342 11.176 -7.459 1.00 91.62 334 LEU A O 1
ATOM 2571 N N . THR A 1 335 ? 1.367 12.252 -7.465 1.00 93.38 335 THR A N 1
ATOM 2572 C CA . THR A 1 335 ? 1.173 12.199 -8.928 1.00 93.38 335 THR A CA 1
ATOM 2573 C C . THR A 1 335 ? 2.341 12.860 -9.665 1.00 93.38 335 THR A C 1
ATOM 2575 O O . THR A 1 335 ? 2.926 12.260 -10.568 1.00 93.38 335 THR A O 1
ATOM 2578 N N . THR A 1 336 ? 2.730 14.074 -9.261 1.00 94.62 336 THR A N 1
ATOM 2579 C CA . THR A 1 336 ? 3.803 14.836 -9.919 1.00 94.62 336 THR A CA 1
ATOM 2580 C C . THR A 1 336 ? 5.164 14.166 -9.737 1.00 94.62 336 THR A C 1
ATOM 2582 O O . THR A 1 336 ? 5.911 14.046 -10.704 1.00 94.62 336 THR A O 1
ATOM 2585 N N . ALA A 1 337 ? 5.480 13.674 -8.536 1.00 92.31 337 ALA A N 1
ATOM 2586 C CA . ALA A 1 337 ? 6.722 12.955 -8.256 1.00 92.31 337 ALA A CA 1
ATOM 2587 C C . ALA A 1 337 ? 6.803 11.620 -9.021 1.00 92.31 337 ALA A C 1
ATOM 2589 O O . ALA A 1 337 ? 7.842 11.297 -9.596 1.00 92.31 337 ALA A O 1
ATOM 2590 N N . THR A 1 338 ? 5.692 10.885 -9.112 1.00 91.69 338 THR A N 1
ATOM 2591 C CA . THR A 1 338 ? 5.590 9.642 -9.891 1.00 91.69 338 THR A CA 1
ATOM 2592 C C . THR A 1 338 ? 5.817 9.892 -11.381 1.00 91.69 338 THR A C 1
ATOM 2594 O O . THR A 1 338 ? 6.643 9.225 -12.008 1.00 91.69 338 THR A O 1
ATOM 2597 N N . TRP A 1 339 ? 5.147 10.894 -11.959 1.00 93.06 339 TRP A N 1
ATOM 2598 C CA . TRP A 1 339 ? 5.367 11.278 -13.355 1.00 93.06 339 TRP A CA 1
ATOM 2599 C C . TRP A 1 339 ? 6.767 11.838 -13.603 1.00 93.06 339 TRP A C 1
ATOM 2601 O O . TRP A 1 339 ? 7.347 11.539 -14.643 1.00 93.06 339 TRP A O 1
ATOM 2611 N N . PHE A 1 340 ? 7.349 12.578 -12.657 1.00 93.81 340 PHE A N 1
ATOM 2612 C CA . PHE A 1 340 ? 8.735 13.038 -12.739 1.00 93.81 340 PHE A CA 1
ATOM 2613 C C . PHE A 1 340 ? 9.718 11.862 -12.823 1.00 93.81 340 PHE A C 1
ATOM 2615 O O . PHE A 1 340 ? 10.587 11.870 -13.689 1.00 93.81 340 PHE A O 1
ATOM 2622 N N . ILE A 1 341 ? 9.547 10.819 -12.001 1.00 90.88 341 ILE A N 1
ATOM 2623 C CA . ILE A 1 341 ? 10.385 9.608 -12.044 1.00 90.88 341 ILE A CA 1
ATOM 2624 C C . ILE A 1 341 ? 10.200 8.856 -13.373 1.00 90.88 341 ILE A C 1
ATOM 2626 O O . ILE A 1 341 ? 11.192 8.539 -14.033 1.00 90.88 341 ILE A O 1
ATOM 2630 N N . ARG A 1 342 ? 8.953 8.629 -13.820 1.00 91.12 342 ARG A N 1
ATOM 2631 C CA . ARG A 1 342 ? 8.668 7.984 -15.119 1.00 91.12 342 ARG A CA 1
ATOM 2632 C C . ARG A 1 342 ? 9.302 8.758 -16.286 1.00 91.12 342 ARG A C 1
ATOM 2634 O O . ARG A 1 342 ? 10.009 8.173 -17.104 1.00 91.12 342 ARG A O 1
ATOM 2641 N N . LEU A 1 343 ? 9.117 10.080 -16.336 1.00 92.44 343 LEU A N 1
ATOM 2642 C CA . LEU A 1 343 ? 9.693 10.948 -17.372 1.00 92.44 343 LEU A CA 1
ATOM 2643 C C . LEU A 1 343 ? 11.222 11.054 -17.283 1.00 92.44 343 LEU A C 1
ATOM 2645 O O . LEU A 1 343 ? 11.870 11.178 -18.319 1.00 92.44 343 LEU A O 1
ATOM 2649 N N . PHE A 1 344 ? 11.810 10.967 -16.087 1.00 90.69 344 PHE A N 1
ATOM 2650 C CA . PHE A 1 344 ? 13.261 10.930 -15.906 1.00 90.69 344 PHE A CA 1
ATOM 2651 C C . PHE A 1 344 ? 13.869 9.670 -16.533 1.00 90.69 344 PHE A C 1
ATOM 2653 O O . PHE A 1 344 ? 14.791 9.790 -17.339 1.00 90.69 344 PHE A O 1
ATOM 2660 N N . PHE A 1 345 ? 13.327 8.479 -16.253 1.00 84.94 345 PHE A N 1
ATOM 2661 C CA . PHE A 1 345 ? 13.829 7.234 -16.851 1.00 84.94 345 PHE A CA 1
ATOM 2662 C C . PHE A 1 345 ? 13.614 7.179 -18.369 1.00 84.94 345 PHE A C 1
ATOM 2664 O O . PHE A 1 345 ? 14.554 6.874 -19.101 1.00 84.94 345 PHE A O 1
ATOM 2671 N N . ILE A 1 346 ? 12.439 7.587 -18.865 1.00 88.88 346 ILE A N 1
ATOM 2672 C CA . ILE A 1 346 ? 12.193 7.749 -20.311 1.00 88.88 346 ILE A CA 1
ATOM 2673 C C . ILE A 1 346 ? 13.192 8.747 -20.928 1.00 88.88 346 ILE A C 1
ATOM 2675 O O . ILE A 1 346 ? 13.710 8.514 -22.020 1.00 88.88 346 ILE A O 1
ATOM 2679 N N . GLY A 1 347 ? 13.497 9.846 -20.233 1.00 88.69 347 GLY A N 1
ATOM 2680 C CA . GLY A 1 347 ? 14.462 10.859 -20.663 1.00 88.69 347 GLY A CA 1
ATOM 2681 C C . GLY A 1 347 ? 15.905 10.352 -20.719 1.00 88.69 347 GLY A C 1
ATOM 2682 O O . GLY A 1 347 ? 16.626 10.705 -21.653 1.00 88.69 347 GLY A O 1
ATOM 2683 N N . VAL A 1 348 ? 16.312 9.497 -19.774 1.00 85.81 348 VAL A N 1
ATOM 2684 C CA . VAL A 1 348 ? 17.619 8.816 -19.764 1.00 85.81 348 VAL A CA 1
ATOM 2685 C C . VAL A 1 348 ? 17.732 7.837 -20.936 1.00 85.81 348 VAL A C 1
ATOM 2687 O O . VAL A 1 348 ? 18.698 7.920 -21.694 1.00 85.81 348 VAL A O 1
ATOM 2690 N N . ASP A 1 349 ? 16.729 6.987 -21.164 1.00 84.69 349 ASP A N 1
ATOM 2691 C CA . ASP A 1 349 ? 16.718 6.041 -22.293 1.00 84.69 349 ASP A CA 1
ATOM 2692 C C . ASP A 1 349 ? 16.638 6.748 -23.660 1.00 84.69 349 ASP A C 1
ATOM 2694 O O . ASP A 1 349 ? 17.198 6.276 -24.653 1.00 84.69 349 ASP A O 1
ATOM 2698 N N . CYS A 1 350 ? 15.992 7.916 -23.727 1.00 86.12 350 CYS A N 1
ATOM 2699 C CA . CYS A 1 350 ? 15.961 8.753 -24.928 1.00 86.12 350 CYS A CA 1
ATOM 2700 C C . CYS A 1 350 ? 17.227 9.609 -25.119 1.00 86.12 350 CYS A C 1
ATOM 2702 O O . CYS A 1 350 ? 17.412 10.177 -26.199 1.00 86.12 350 CYS A O 1
ATOM 2704 N N . LEU A 1 351 ? 18.114 9.721 -24.125 1.00 87.06 351 LEU A N 1
ATOM 2705 C CA . LEU A 1 351 ? 19.242 10.663 -24.127 1.00 87.06 351 LEU A CA 1
ATOM 2706 C C . LEU A 1 351 ? 20.192 10.504 -25.341 1.00 87.06 351 LEU A C 1
ATOM 2708 O O . LEU A 1 351 ? 20.539 11.530 -25.936 1.00 87.06 351 LEU A O 1
ATOM 2712 N N . PRO A 1 352 ? 20.547 9.287 -25.816 1.00 82.44 352 PRO A N 1
ATOM 2713 C CA . PRO A 1 352 ? 21.338 9.112 -27.040 1.00 82.44 352 PRO A CA 1
ATOM 2714 C C . PRO A 1 352 ? 20.641 9.677 -28.290 1.00 82.44 352 PRO A C 1
ATOM 2716 O O . PRO A 1 352 ? 21.294 10.249 -29.166 1.00 82.44 352 PRO A O 1
ATOM 2719 N N . VAL A 1 353 ? 19.308 9.568 -28.356 1.00 83.75 353 VAL A N 1
ATOM 2720 C CA . VAL A 1 353 ? 18.475 10.094 -29.450 1.00 83.75 353 VAL A CA 1
ATOM 2721 C C . VAL A 1 353 ? 18.400 11.619 -29.383 1.00 83.75 353 VAL A C 1
ATOM 2723 O O . VAL A 1 353 ? 18.603 12.290 -30.393 1.00 83.75 353 VAL A O 1
ATOM 2726 N N . LEU A 1 354 ? 18.160 12.172 -28.190 1.00 84.25 354 LEU A N 1
ATOM 2727 C CA . LEU A 1 354 ? 18.046 13.613 -27.958 1.00 84.25 354 LEU A CA 1
ATOM 2728 C C . LEU A 1 354 ? 19.364 14.335 -28.268 1.00 84.25 354 LEU A C 1
ATOM 2730 O O . LEU A 1 354 ? 19.364 15.315 -29.010 1.00 84.25 354 LEU A O 1
ATOM 2734 N N . VAL A 1 355 ? 20.504 13.815 -27.795 1.00 84.00 355 VAL A N 1
ATOM 2735 C CA . VAL A 1 355 ? 21.831 14.384 -28.099 1.00 84.00 355 VAL A CA 1
ATOM 2736 C C . VAL A 1 355 ? 22.141 14.320 -29.599 1.00 84.00 355 VAL A C 1
ATOM 2738 O O . VAL A 1 355 ? 22.721 15.262 -30.140 1.00 84.00 355 VAL A O 1
ATOM 2741 N N . LYS A 1 356 ? 21.715 13.263 -30.308 1.00 80.75 356 LYS A N 1
ATOM 2742 C CA . LYS A 1 356 ? 21.859 13.176 -31.771 1.00 80.75 356 LYS A CA 1
ATOM 2743 C C . LYS A 1 356 ? 20.954 14.175 -32.508 1.00 80.75 356 LYS A C 1
ATOM 2745 O O . LYS A 1 356 ? 21.386 14.757 -33.501 1.00 80.75 356 LYS A O 1
ATOM 2750 N N . LEU A 1 357 ? 19.726 14.387 -32.031 1.00 81.12 357 LEU A N 1
ATOM 2751 C CA . LEU A 1 357 ? 18.737 15.272 -32.655 1.00 81.12 357 LEU A CA 1
ATOM 2752 C C . LEU A 1 357 ? 19.081 16.757 -32.460 1.00 81.12 357 LEU A C 1
ATOM 2754 O O . LEU A 1 357 ? 19.071 17.512 -33.431 1.00 81.12 357 LEU A O 1
ATOM 2758 N N . PHE A 1 358 ? 19.456 17.167 -31.245 1.00 81.94 358 PHE A N 1
ATOM 2759 C CA . PHE A 1 358 ? 19.912 18.535 -30.959 1.00 81.94 358 PHE A CA 1
ATOM 2760 C C . PHE A 1 358 ? 21.355 18.803 -31.426 1.00 81.94 358 PHE A C 1
ATOM 2762 O O . PHE A 1 358 ? 21.736 19.953 -31.623 1.00 81.94 358 PHE A O 1
ATOM 2769 N N . GLY A 1 359 ? 22.164 17.759 -31.641 1.00 79.25 359 GLY A N 1
ATOM 2770 C CA . GLY A 1 359 ? 23.581 17.865 -32.009 1.00 79.25 359 GLY A CA 1
ATOM 2771 C C . GLY A 1 359 ? 23.883 18.390 -33.421 1.00 79.25 359 GLY A C 1
ATOM 2772 O O . GLY A 1 359 ? 25.059 18.614 -33.727 1.00 79.25 359 GLY A O 1
ATOM 2773 N N . GLY A 1 360 ? 22.862 18.592 -34.262 1.00 79.50 360 GLY A N 1
ATOM 2774 C CA . GLY A 1 360 ? 22.983 19.138 -35.619 1.00 79.50 360 GLY A CA 1
ATOM 2775 C C . GLY A 1 360 ? 23.660 18.197 -36.625 1.00 79.50 360 GLY A C 1
ATOM 2776 O O . GLY A 1 360 ? 23.791 16.994 -36.398 1.00 79.50 360 GLY A O 1
ATOM 2777 N N . VAL A 1 361 ? 24.086 18.746 -37.766 1.00 80.88 361 VAL A N 1
ATOM 2778 C CA . VAL A 1 361 ? 25.064 18.088 -38.652 1.00 80.88 361 VAL A CA 1
ATOM 2779 C C . VAL A 1 361 ? 26.459 18.335 -38.074 1.00 80.88 361 VAL A C 1
ATOM 2781 O O . VAL A 1 361 ? 26.717 19.414 -37.541 1.00 80.88 361 VAL A O 1
ATOM 2784 N N . THR A 1 362 ? 27.355 17.351 -38.139 1.00 85.38 362 THR A N 1
ATOM 2785 C CA . THR A 1 362 ? 28.750 17.503 -37.684 1.00 85.38 362 THR A CA 1
ATOM 2786 C C . THR A 1 362 ? 29.717 17.402 -38.867 1.00 85.38 362 THR A C 1
ATOM 2788 O O . THR A 1 362 ? 29.441 16.679 -39.822 1.00 85.38 362 THR A O 1
ATOM 2791 N N . THR A 1 363 ? 30.880 18.062 -38.815 1.00 86.19 363 THR A N 1
ATOM 2792 C CA . THR A 1 363 ? 31.846 18.034 -39.940 1.00 86.19 363 THR A CA 1
ATOM 2793 C C . THR A 1 363 ? 32.385 16.618 -40.197 1.00 86.19 363 THR A C 1
ATOM 2795 O O . THR A 1 363 ? 32.674 16.243 -41.329 1.00 86.19 363 THR A O 1
ATOM 2798 N N . TYR A 1 364 ? 32.446 15.778 -39.157 1.00 87.69 364 TYR A N 1
ATOM 2799 C CA . TYR A 1 364 ? 32.683 14.336 -39.305 1.00 87.69 364 TYR A CA 1
ATOM 2800 C C . TYR A 1 364 ? 31.607 13.645 -40.170 1.00 87.69 364 TYR A C 1
ATOM 2802 O O . TYR A 1 364 ? 31.946 12.839 -41.032 1.00 87.69 364 TYR A O 1
ATOM 2810 N N . GLU A 1 365 ? 30.319 13.958 -39.985 1.00 86.50 365 GLU A N 1
ATOM 2811 C CA . GLU A 1 365 ? 29.239 13.359 -40.785 1.00 86.50 365 GLU A CA 1
ATOM 2812 C C . GLU A 1 365 ? 29.297 13.801 -42.250 1.00 86.50 365 GLU A C 1
ATOM 2814 O O . GLU A 1 365 ? 29.008 12.999 -43.136 1.00 86.50 365 GLU A O 1
ATOM 2819 N N . GLU A 1 366 ? 29.713 15.043 -42.513 1.00 86.38 366 GLU A N 1
ATOM 2820 C CA . GLU A 1 366 ? 29.959 15.540 -43.871 1.00 86.38 366 GLU A CA 1
ATOM 2821 C C . GLU A 1 366 ? 31.105 14.777 -44.546 1.00 86.38 366 GLU A C 1
ATOM 2823 O O . GLU A 1 366 ? 30.958 14.348 -45.691 1.00 86.38 366 GLU A O 1
ATOM 2828 N N . LEU A 1 367 ? 32.214 14.524 -43.838 1.00 87.00 367 LEU A N 1
ATOM 2829 C CA . LEU A 1 367 ? 33.311 13.704 -44.364 1.00 87.00 367 LEU A CA 1
ATOM 2830 C C . LEU A 1 367 ? 32.890 12.247 -44.612 1.00 87.00 367 LEU A C 1
ATOM 2832 O O . LEU A 1 367 ? 33.278 11.679 -45.633 1.00 87.00 367 LEU A O 1
ATOM 2836 N N . VAL A 1 368 ? 32.057 11.651 -43.748 1.00 87.31 368 VAL A N 1
ATOM 2837 C CA . VAL A 1 368 ? 31.490 10.310 -43.990 1.00 87.31 368 VAL A CA 1
ATOM 2838 C C . VAL A 1 368 ? 30.579 10.305 -45.223 1.00 87.31 368 VAL A C 1
ATOM 2840 O O . VAL A 1 368 ? 30.662 9.376 -46.029 1.00 87.31 368 VAL A O 1
ATOM 2843 N N . ASP A 1 369 ? 29.744 11.330 -45.422 1.00 86.25 369 ASP A N 1
ATOM 2844 C CA . ASP A 1 369 ? 28.886 11.448 -46.612 1.00 86.25 369 ASP A CA 1
ATOM 2845 C C . ASP A 1 369 ? 29.751 11.608 -47.882 1.00 86.25 369 ASP A C 1
ATOM 2847 O O . ASP A 1 369 ? 29.563 10.888 -48.864 1.00 86.25 369 ASP A O 1
ATOM 2851 N N . MET A 1 370 ? 30.802 12.440 -47.840 1.00 86.19 370 MET A N 1
ATOM 2852 C CA . MET A 1 370 ? 31.781 12.577 -48.931 1.00 86.19 370 MET A CA 1
ATOM 2853 C C . MET A 1 370 ? 32.535 11.270 -49.232 1.00 86.19 370 MET A C 1
ATOM 2855 O O . MET A 1 370 ? 32.696 10.910 -50.404 1.00 86.19 370 MET A O 1
ATOM 2859 N N . GLN A 1 371 ? 32.977 10.527 -48.213 1.00 87.19 371 GLN A N 1
ATOM 2860 C CA . GLN A 1 371 ? 33.645 9.232 -48.388 1.00 87.19 371 GLN A CA 1
ATOM 2861 C C . GLN A 1 371 ? 32.683 8.178 -48.956 1.00 87.19 371 GLN A C 1
ATOM 2863 O O . GLN A 1 371 ? 33.036 7.457 -49.887 1.00 87.19 371 GLN A O 1
ATOM 2868 N N . THR A 1 372 ? 31.440 8.137 -48.477 1.00 86.44 372 THR A N 1
ATOM 2869 C CA . THR A 1 372 ? 30.400 7.221 -48.976 1.00 86.44 372 THR A CA 1
ATOM 2870 C C . THR A 1 372 ? 30.047 7.523 -50.437 1.00 86.44 372 THR A C 1
ATOM 2872 O O . THR A 1 372 ? 29.975 6.620 -51.274 1.00 86.44 372 THR A O 1
ATOM 2875 N N . VAL A 1 373 ? 29.885 8.804 -50.783 1.00 88.38 373 VAL A N 1
ATOM 2876 C CA . VAL A 1 373 ? 29.585 9.256 -52.148 1.00 88.38 373 VAL A CA 1
ATOM 2877 C C . VAL A 1 373 ? 30.762 9.020 -53.101 1.00 88.38 373 VAL A C 1
ATOM 2879 O O . VAL A 1 373 ? 30.542 8.610 -54.242 1.00 88.38 373 VAL A O 1
ATOM 2882 N N . SER A 1 374 ? 32.006 9.252 -52.673 1.00 89.81 374 SER A N 1
ATOM 2883 C CA . SER A 1 374 ? 33.193 8.992 -53.503 1.00 89.81 374 SER A CA 1
ATOM 2884 C C . SER A 1 374 ? 33.441 7.494 -53.701 1.00 89.81 374 SER A C 1
ATOM 2886 O O . SER A 1 374 ? 33.647 7.070 -54.839 1.00 89.81 374 SER A O 1
ATOM 2888 N N . ALA A 1 375 ? 33.302 6.674 -52.654 1.00 88.69 375 ALA A N 1
ATOM 2889 C CA . ALA A 1 375 ? 33.348 5.216 -52.759 1.00 88.69 375 ALA A CA 1
ATOM 2890 C C . ALA A 1 375 ? 32.285 4.682 -53.735 1.00 88.69 375 ALA A C 1
ATOM 2892 O O . ALA A 1 375 ? 32.608 3.861 -54.596 1.00 88.69 375 ALA A O 1
ATOM 2893 N N . LYS A 1 376 ? 31.048 5.207 -53.681 1.00 91.31 376 LYS A N 1
ATOM 2894 C CA . LYS A 1 376 ? 29.997 4.869 -54.654 1.00 91.31 376 LYS A CA 1
ATOM 2895 C C . LYS A 1 376 ? 30.407 5.218 -56.090 1.00 91.31 376 LYS A C 1
ATOM 2897 O O . LYS A 1 376 ? 30.265 4.367 -56.963 1.00 91.31 376 LYS A O 1
ATOM 2902 N N . ARG A 1 377 ? 30.936 6.424 -56.348 1.00 91.31 377 ARG A N 1
ATOM 2903 C CA . ARG A 1 377 ? 31.388 6.829 -57.698 1.00 91.31 377 ARG A CA 1
ATOM 2904 C C . ARG A 1 377 ? 32.510 5.929 -58.226 1.00 91.31 377 ARG A C 1
ATOM 2906 O O . ARG A 1 377 ? 32.455 5.507 -59.376 1.00 91.31 377 ARG A O 1
ATOM 2913 N N . VAL A 1 378 ? 33.498 5.602 -57.389 1.00 92.69 378 VAL A N 1
ATOM 2914 C CA . VAL A 1 378 ? 34.612 4.711 -57.765 1.00 92.69 378 VAL A CA 1
ATOM 2915 C C . VAL A 1 378 ? 34.119 3.286 -58.032 1.00 92.69 378 VAL A C 1
ATOM 2917 O O . VAL A 1 378 ? 34.594 2.643 -58.967 1.00 92.69 378 VAL A O 1
ATOM 2920 N N . PHE A 1 379 ? 33.153 2.785 -57.256 1.00 91.50 379 PHE A N 1
ATOM 2921 C CA . PHE A 1 379 ? 32.521 1.493 -57.524 1.00 91.50 379 PHE A CA 1
ATOM 2922 C C . PHE A 1 379 ? 31.745 1.505 -58.848 1.00 91.50 379 PHE A C 1
ATOM 2924 O O . PHE A 1 379 ? 31.946 0.619 -59.673 1.00 91.50 379 PHE A O 1
ATOM 2931 N N . GLU A 1 380 ? 30.934 2.535 -59.099 1.00 92.44 380 GLU A N 1
ATOM 2932 C CA . GLU A 1 380 ? 30.185 2.692 -60.352 1.00 92.44 380 GLU A CA 1
ATOM 2933 C C . GLU A 1 380 ? 31.117 2.754 -61.575 1.00 92.44 380 GLU A C 1
ATOM 2935 O O . GLU A 1 380 ? 30.866 2.091 -62.578 1.00 92.44 380 GLU A O 1
ATOM 2940 N N . GLN A 1 381 ? 32.241 3.474 -61.482 1.00 92.44 381 GLN A N 1
ATOM 2941 C CA . GLN A 1 381 ? 33.265 3.485 -62.533 1.00 92.44 381 GLN A CA 1
ATOM 2942 C C . GLN A 1 381 ? 33.913 2.107 -62.736 1.00 92.44 381 GLN A C 1
ATOM 2944 O O . GLN A 1 381 ? 34.101 1.694 -63.877 1.00 92.44 381 GLN A O 1
ATOM 2949 N N . LYS A 1 382 ? 34.220 1.362 -61.663 1.00 91.38 382 LYS A N 1
ATOM 2950 C CA . LYS A 1 382 ? 34.750 -0.011 -61.773 1.00 91.38 382 LYS A CA 1
ATOM 2951 C C . LYS A 1 382 ? 33.756 -0.969 -62.435 1.00 91.38 382 LYS A C 1
ATOM 2953 O O . LYS A 1 382 ? 34.179 -1.797 -63.236 1.00 91.38 382 LYS A O 1
ATOM 2958 N N . VAL A 1 383 ? 32.463 -0.844 -62.127 1.00 93.06 383 VAL A N 1
ATOM 2959 C CA . VAL A 1 383 ? 31.392 -1.621 -62.771 1.00 93.06 383 VAL A CA 1
ATOM 2960 C C . VAL A 1 383 ? 31.314 -1.276 -64.259 1.00 93.06 383 VAL A C 1
ATOM 2962 O O . VAL A 1 383 ? 31.520 -2.168 -65.075 1.00 93.06 383 VAL A O 1
ATOM 2965 N N . ARG A 1 384 ? 31.175 0.009 -64.617 1.00 91.56 384 ARG A N 1
ATOM 2966 C CA . ARG A 1 384 ? 31.128 0.471 -66.020 1.00 91.56 384 ARG A CA 1
ATOM 2967 C C . ARG A 1 384 ? 32.341 0.010 -66.839 1.00 91.56 384 ARG A C 1
ATOM 2969 O O . ARG A 1 384 ? 32.175 -0.449 -67.963 1.00 91.56 384 ARG A O 1
ATOM 2976 N N . THR A 1 385 ? 33.556 0.093 -66.289 1.00 90.88 385 THR A N 1
ATOM 2977 C CA . THR A 1 385 ? 34.782 -0.367 -66.975 1.00 90.88 385 THR A CA 1
ATOM 2978 C C . THR A 1 385 ? 34.828 -1.887 -67.139 1.00 90.88 385 THR A C 1
ATOM 2980 O O . THR A 1 385 ? 35.375 -2.378 -68.125 1.00 90.88 385 THR A O 1
ATOM 2983 N N . ARG A 1 386 ? 34.245 -2.656 -66.210 1.00 90.44 386 ARG A N 1
ATOM 2984 C CA . ARG A 1 386 ? 34.099 -4.105 -66.389 1.00 90.44 386 ARG A CA 1
ATOM 2985 C C . ARG A 1 386 ? 33.053 -4.418 -67.458 1.00 90.44 386 ARG A C 1
ATOM 2987 O O . ARG A 1 386 ? 33.335 -5.207 -68.348 1.00 90.44 386 ARG A O 1
ATOM 2994 N N . GLU A 1 387 ? 31.892 -3.770 -67.414 1.00 90.56 387 GLU A N 1
ATOM 2995 C CA . GLU A 1 387 ? 30.824 -3.928 -68.409 1.00 90.56 387 GLU A CA 1
ATOM 2996 C C . GLU A 1 387 ? 31.318 -3.628 -69.830 1.00 90.56 387 GLU A C 1
ATOM 2998 O O . GLU A 1 387 ? 31.070 -4.420 -70.739 1.00 90.56 387 GLU A O 1
ATOM 3003 N N . THR A 1 388 ? 32.074 -2.543 -70.040 1.00 91.25 388 THR A N 1
ATOM 3004 C CA . THR A 1 388 ? 32.648 -2.234 -71.360 1.00 91.25 388 THR A CA 1
ATOM 3005 C C . THR A 1 388 ? 33.737 -3.221 -71.777 1.00 91.25 388 THR A C 1
ATOM 3007 O O . THR A 1 388 ? 33.809 -3.551 -72.962 1.00 91.25 388 THR A O 1
ATOM 3010 N N . ALA A 1 389 ? 34.543 -3.744 -70.846 1.00 92.06 389 ALA A N 1
ATOM 3011 C CA . ALA A 1 389 ? 35.547 -4.767 -71.140 1.00 92.06 389 ALA A CA 1
ATOM 3012 C C . ALA A 1 389 ? 34.910 -6.104 -71.563 1.00 92.06 389 ALA A C 1
ATOM 3014 O O . ALA A 1 389 ? 35.272 -6.634 -72.613 1.00 92.06 389 ALA A O 1
ATOM 3015 N N . GLU A 1 390 ? 33.926 -6.618 -70.815 1.00 91.31 390 GLU A N 1
ATOM 3016 C CA . GLU A 1 390 ? 33.221 -7.858 -71.187 1.00 91.31 390 GLU A CA 1
ATOM 3017 C C . GLU A 1 390 ? 32.395 -7.656 -72.476 1.00 91.31 390 GLU A C 1
ATOM 3019 O O . GLU A 1 390 ? 32.414 -8.510 -73.357 1.00 91.31 390 GLU A O 1
ATOM 3024 N N . THR A 1 391 ? 31.754 -6.493 -72.667 1.00 91.00 391 THR A N 1
ATOM 3025 C CA . THR A 1 391 ? 31.053 -6.159 -73.929 1.00 91.00 391 THR A CA 1
ATOM 3026 C C . THR A 1 391 ? 32.009 -6.109 -75.126 1.00 91.00 391 THR A C 1
ATOM 3028 O O . THR A 1 391 ? 31.633 -6.483 -76.235 1.00 91.00 391 THR A O 1
ATOM 3031 N N . SER A 1 392 ? 33.249 -5.652 -74.927 1.00 88.38 392 SER A N 1
ATOM 3032 C CA . SER A 1 392 ? 34.260 -5.612 -75.992 1.00 88.38 392 SER A CA 1
ATOM 3033 C C . SER A 1 392 ? 34.808 -7.003 -76.315 1.00 88.38 392 SER A C 1
ATOM 3035 O O . SER A 1 392 ? 35.033 -7.289 -77.486 1.00 88.38 392 SER A O 1
ATOM 3037 N N . ARG A 1 393 ? 34.950 -7.882 -75.310 1.00 92.44 393 ARG A N 1
ATOM 3038 C CA . ARG A 1 393 ? 35.268 -9.308 -75.507 1.00 92.44 393 ARG A CA 1
ATOM 3039 C C . ARG A 1 393 ? 34.185 -10.008 -76.315 1.00 92.44 393 ARG A C 1
ATOM 3041 O O . ARG A 1 393 ? 34.479 -10.467 -77.404 1.00 92.44 393 ARG A O 1
ATOM 3048 N N . LEU A 1 394 ? 32.928 -9.943 -75.870 1.00 91.81 394 LEU A N 1
ATOM 3049 C CA . LEU A 1 394 ? 31.797 -10.577 -76.560 1.00 91.81 394 LEU A CA 1
ATOM 3050 C C . LEU A 1 394 ? 31.643 -10.110 -78.018 1.00 91.81 394 LEU A C 1
ATOM 3052 O O . LEU A 1 394 ? 31.242 -10.892 -78.874 1.00 91.81 394 LEU A O 1
ATOM 3056 N N . ARG A 1 395 ? 31.986 -8.850 -78.326 1.00 90.31 395 ARG A N 1
ATOM 3057 C CA . ARG A 1 395 ? 32.056 -8.348 -79.711 1.00 90.31 395 ARG A CA 1
ATOM 3058 C C . ARG A 1 395 ? 33.244 -8.912 -80.491 1.00 90.31 395 ARG A C 1
ATOM 3060 O O . ARG A 1 395 ? 33.087 -9.200 -81.671 1.00 90.31 395 ARG A O 1
ATOM 3067 N N . GLY A 1 396 ? 34.406 -9.067 -79.857 1.00 90.69 396 GLY A N 1
ATOM 3068 C CA . GLY A 1 396 ? 35.557 -9.767 -80.431 1.00 90.69 396 GLY A CA 1
ATOM 3069 C C . GLY A 1 396 ? 35.221 -11.221 -80.760 1.00 90.69 396 GLY A C 1
ATOM 3070 O O . GLY A 1 396 ? 35.367 -11.622 -81.908 1.00 90.69 396 GLY A O 1
ATOM 3071 N N . ASP A 1 397 ? 34.659 -11.952 -79.796 1.00 89.94 397 ASP A N 1
ATOM 3072 C CA . ASP A 1 397 ? 34.233 -13.348 -79.939 1.00 89.94 397 ASP A CA 1
ATOM 3073 C C . ASP A 1 397 ? 33.204 -13.511 -81.079 1.00 89.94 397 ASP A C 1
ATOM 3075 O O . ASP A 1 397 ? 33.286 -14.446 -81.874 1.00 89.94 397 ASP A O 1
ATOM 3079 N N . GLN A 1 398 ? 32.254 -12.571 -81.211 1.00 90.19 398 GLN A N 1
ATOM 3080 C CA . GLN A 1 398 ? 31.293 -12.527 -82.324 1.00 90.19 398 GLN A CA 1
ATOM 3081 C C . GLN A 1 398 ? 31.964 -12.285 -83.685 1.00 90.19 398 GLN A C 1
ATOM 3083 O O . GLN A 1 398 ? 31.607 -12.937 -84.664 1.00 90.19 398 GLN A O 1
ATOM 3088 N N . ILE A 1 399 ? 32.927 -11.362 -83.758 1.00 90.62 399 ILE A N 1
ATOM 3089 C CA . ILE A 1 399 ? 33.669 -11.054 -84.990 1.00 90.62 399 ILE A CA 1
ATOM 3090 C C . ILE A 1 399 ? 34.560 -12.237 -85.399 1.00 90.62 399 ILE A C 1
ATOM 3092 O O . ILE A 1 399 ? 34.615 -12.584 -86.578 1.00 90.62 399 ILE A O 1
ATOM 3096 N N . GLU A 1 400 ? 35.216 -12.900 -84.445 1.00 90.75 400 GLU A N 1
ATOM 3097 C CA . GLU A 1 400 ? 36.028 -14.093 -84.703 1.00 90.75 400 GLU A CA 1
ATOM 3098 C C . GLU A 1 400 ? 35.164 -15.285 -85.148 1.00 90.75 400 GLU A C 1
ATOM 3100 O O . GLU A 1 400 ? 35.509 -15.957 -86.122 1.00 90.75 400 GLU A O 1
ATOM 3105 N N . ALA A 1 401 ? 34.000 -15.496 -84.523 1.00 90.12 401 ALA A N 1
ATOM 3106 C CA . ALA A 1 401 ? 33.042 -16.522 -84.936 1.00 90.12 401 ALA A CA 1
ATOM 3107 C C . ALA A 1 401 ? 32.497 -16.289 -86.359 1.00 90.12 401 ALA A C 1
ATOM 3109 O O . ALA A 1 401 ? 32.407 -17.240 -87.138 1.00 90.12 401 ALA A O 1
ATOM 3110 N N . GLU A 1 402 ? 32.186 -15.041 -86.725 1.00 89.81 402 GLU A N 1
ATOM 3111 C CA . GLU A 1 402 ? 31.774 -14.678 -88.088 1.00 89.81 402 GLU A CA 1
ATOM 3112 C C . GLU A 1 402 ? 32.915 -14.907 -89.094 1.00 89.81 402 GLU A C 1
ATOM 3114 O O . GLU A 1 402 ? 32.704 -15.517 -90.143 1.00 89.81 402 GLU A O 1
ATOM 3119 N N . HIS A 1 403 ? 34.153 -14.513 -88.771 1.00 91.38 403 HIS A N 1
ATOM 3120 C CA . HIS A 1 403 ? 35.309 -14.779 -89.634 1.00 91.38 403 HIS A CA 1
ATOM 3121 C C . HIS A 1 403 ? 35.583 -16.281 -89.823 1.00 91.38 403 HIS A C 1
ATOM 3123 O O . HIS A 1 403 ? 35.850 -16.708 -90.949 1.00 91.38 403 HIS A O 1
ATOM 3129 N N . GLU A 1 404 ? 35.476 -17.101 -88.772 1.00 91.75 404 GLU A N 1
ATOM 3130 C CA . GLU A 1 404 ? 35.564 -18.563 -88.886 1.00 91.75 404 GLU A CA 1
ATOM 3131 C C . GLU A 1 404 ? 34.411 -19.147 -89.716 1.00 91.75 404 GLU A C 1
ATOM 3133 O O . GLU A 1 404 ? 34.645 -20.044 -90.527 1.00 91.75 404 GLU A O 1
ATOM 3138 N N . PHE A 1 405 ? 33.185 -18.630 -89.583 1.00 90.00 405 PHE A N 1
ATOM 3139 C CA . PHE A 1 405 ? 32.046 -19.061 -90.396 1.00 90.00 405 PHE A CA 1
ATOM 3140 C C . PHE A 1 405 ? 32.252 -18.749 -91.887 1.00 90.00 405 PHE A C 1
ATOM 3142 O O . PHE A 1 405 ? 32.137 -19.649 -92.723 1.00 90.00 405 PHE A O 1
ATOM 3149 N N . GLN A 1 406 ? 32.644 -17.516 -92.227 1.00 90.19 406 GLN A N 1
ATOM 3150 C CA . GLN A 1 406 ? 32.940 -17.108 -93.608 1.00 90.19 406 GLN A CA 1
ATOM 3151 C C . GLN A 1 406 ? 34.101 -17.916 -94.209 1.00 90.19 406 GLN A C 1
ATOM 3153 O O . GLN A 1 406 ? 34.024 -18.370 -95.351 1.00 90.19 406 GLN A O 1
ATOM 3158 N N . LYS A 1 407 ? 35.156 -18.173 -93.426 1.00 89.38 407 LYS A N 1
ATOM 3159 C CA . LYS A 1 407 ? 36.298 -19.011 -93.821 1.00 89.38 407 LYS A CA 1
ATOM 3160 C C . LYS A 1 407 ? 35.877 -20.458 -94.099 1.00 89.38 407 LYS A C 1
ATOM 3162 O O . LYS A 1 407 ? 36.200 -20.986 -95.160 1.00 89.38 407 LYS A O 1
ATOM 3167 N N . ARG A 1 408 ? 35.103 -21.082 -93.201 1.00 88.62 408 ARG A N 1
ATOM 3168 C CA . ARG A 1 408 ? 34.549 -22.439 -93.394 1.00 88.62 408 ARG A CA 1
ATOM 3169 C C . ARG A 1 408 ? 33.655 -22.515 -94.624 1.00 88.62 408 ARG A C 1
ATOM 3171 O O . ARG A 1 408 ? 33.756 -23.476 -95.382 1.00 88.62 408 ARG A O 1
ATOM 3178 N N . ARG A 1 409 ? 32.822 -21.495 -94.847 1.00 90.00 409 ARG A N 1
ATOM 3179 C CA . ARG A 1 409 ? 31.984 -21.376 -96.042 1.00 90.00 409 ARG A CA 1
ATOM 3180 C C . ARG A 1 409 ? 32.831 -21.305 -97.315 1.00 90.00 409 ARG A C 1
ATOM 3182 O O . ARG A 1 409 ? 32.569 -22.068 -98.237 1.00 90.00 409 ARG A O 1
ATOM 3189 N N . ALA A 1 410 ? 33.864 -20.463 -97.356 1.00 89.69 410 ALA A N 1
ATOM 3190 C CA . ALA A 1 410 ? 34.765 -20.367 -98.506 1.00 89.69 410 ALA A CA 1
ATOM 3191 C C . ALA A 1 410 ? 35.486 -21.698 -98.796 1.00 89.69 410 ALA A C 1
ATOM 3193 O O . ALA A 1 410 ? 35.564 -22.114 -99.951 1.00 89.69 410 ALA A O 1
ATOM 3194 N N . THR A 1 411 ? 35.942 -22.416 -97.762 1.00 91.62 411 THR A N 1
ATOM 3195 C CA . THR A 1 411 ? 36.514 -23.765 -97.919 1.00 91.62 411 THR A CA 1
ATOM 3196 C C . THR A 1 411 ? 35.480 -24.781 -98.417 1.00 91.62 411 THR A C 1
ATOM 3198 O O . THR A 1 411 ? 35.804 -25.606 -99.264 1.00 91.62 411 THR A O 1
ATOM 3201 N N . ALA A 1 412 ? 34.227 -24.717 -97.956 1.00 89.12 412 ALA A N 1
ATOM 3202 C CA . ALA A 1 412 ? 33.159 -25.592 -98.442 1.00 89.12 412 ALA A CA 1
ATOM 3203 C C . ALA A 1 412 ? 32.796 -25.312 -99.914 1.00 89.12 412 ALA A C 1
ATOM 3205 O O . ALA A 1 412 ? 32.677 -26.251 -100.697 1.00 89.12 412 ALA A O 1
ATOM 3206 N N . GLU A 1 413 ? 32.690 -24.040 -100.315 1.00 91.31 413 GLU A N 1
ATOM 3207 C CA . GLU A 1 413 ? 32.479 -23.639 -101.714 1.00 91.31 413 GLU A CA 1
ATOM 3208 C C . GLU A 1 413 ? 33.659 -24.054 -102.615 1.00 91.31 413 GLU A C 1
ATOM 3210 O O . GLU A 1 413 ? 33.448 -24.476 -103.751 1.00 91.31 413 GLU A O 1
ATOM 3215 N N . GLN A 1 414 ? 34.899 -24.001 -102.113 1.00 91.38 414 GLN A N 1
ATOM 3216 C CA . GLN A 1 414 ? 36.076 -24.507 -102.826 1.00 91.38 414 GLN A CA 1
ATOM 3217 C C . GLN A 1 414 ? 36.051 -26.037 -102.973 1.00 91.38 414 GLN A C 1
ATOM 3219 O O . GLN A 1 414 ? 36.293 -26.543 -104.067 1.00 91.38 414 GLN A O 1
ATOM 3224 N N . ASN A 1 415 ? 35.726 -26.773 -101.907 1.00 89.88 415 ASN A N 1
ATOM 3225 C CA . ASN A 1 415 ? 35.643 -28.236 -101.939 1.00 89.88 415 ASN A CA 1
ATOM 3226 C C . ASN A 1 415 ? 34.517 -28.729 -102.861 1.00 89.88 415 ASN A C 1
ATOM 3228 O O . ASN A 1 415 ? 34.706 -29.715 -103.565 1.00 89.88 415 ASN A O 1
ATOM 3232 N N . LEU A 1 416 ? 33.380 -28.024 -102.909 1.00 91.56 416 LEU A N 1
ATOM 3233 C CA . LEU A 1 416 ? 32.298 -28.306 -103.856 1.00 91.56 416 LEU A CA 1
ATOM 3234 C C . LEU A 1 416 ? 32.770 -28.179 -105.310 1.00 91.56 416 LEU A C 1
ATOM 3236 O O . LEU A 1 416 ? 32.556 -29.104 -106.082 1.00 91.56 416 LEU A O 1
ATOM 3240 N N . ARG A 1 417 ? 33.481 -27.098 -105.664 1.00 90.19 417 ARG A N 1
ATOM 3241 C CA . ARG A 1 417 ? 34.038 -26.911 -107.021 1.00 90.19 417 ARG A CA 1
ATOM 3242 C C . ARG A 1 417 ? 35.088 -27.959 -107.391 1.00 90.19 417 ARG A C 1
ATOM 3244 O O . ARG A 1 417 ? 35.173 -28.348 -108.550 1.00 90.19 417 ARG A O 1
ATOM 3251 N N . LEU A 1 418 ? 35.899 -28.402 -106.427 1.00 91.12 418 LEU A N 1
ATOM 3252 C CA . LEU A 1 418 ? 36.848 -29.497 -106.648 1.00 91.12 418 LEU A CA 1
ATOM 3253 C C . LEU A 1 418 ? 36.107 -30.811 -106.920 1.00 91.12 418 LEU A C 1
ATOM 3255 O O . LEU A 1 418 ? 36.439 -31.497 -107.879 1.00 91.12 418 LEU A O 1
ATOM 3259 N N . HIS A 1 419 ? 35.072 -31.120 -106.139 1.00 90.69 419 HIS A N 1
ATOM 3260 C CA . HIS A 1 419 ? 34.288 -32.341 -106.316 1.00 90.69 419 HIS A CA 1
ATOM 3261 C C . HIS A 1 419 ? 33.445 -32.340 -107.605 1.00 90.69 419 HIS A C 1
ATOM 3263 O O . HIS A 1 419 ? 33.303 -33.373 -108.250 1.00 90.69 419 HIS A O 1
ATOM 3269 N N . GLU A 1 420 ? 32.927 -31.180 -108.013 1.00 90.25 420 GLU A N 1
ATOM 3270 C CA . GLU A 1 420 ? 32.255 -30.971 -109.303 1.00 90.25 420 GLU A CA 1
ATOM 3271 C C . GLU A 1 420 ? 33.220 -31.250 -110.472 1.00 90.25 420 GLU A C 1
ATOM 3273 O O . GLU A 1 420 ? 32.902 -32.042 -111.355 1.00 90.25 420 GLU A O 1
ATOM 3278 N N . ALA A 1 421 ? 34.453 -30.733 -110.410 1.00 86.75 421 ALA A N 1
ATOM 3279 C CA . ALA A 1 421 ? 35.490 -31.025 -111.403 1.00 86.75 421 ALA A CA 1
ATOM 3280 C C . ALA A 1 421 ? 35.967 -32.497 -111.390 1.00 86.75 421 ALA A C 1
ATOM 3282 O O . ALA A 1 421 ? 36.271 -33.052 -112.446 1.00 86.75 421 ALA A O 1
ATOM 3283 N N . GLU A 1 422 ? 36.025 -33.155 -110.226 1.00 90.19 422 GLU A N 1
ATOM 3284 C CA . GLU A 1 422 ? 36.279 -34.604 -110.125 1.00 90.19 422 GLU A CA 1
ATOM 3285 C C . GLU A 1 422 ? 35.1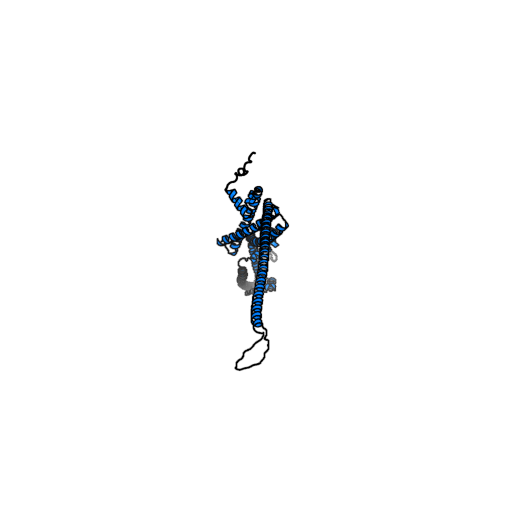59 -35.429 -110.779 1.00 90.19 422 GLU A C 1
ATOM 3287 O O . GLU A 1 422 ? 35.437 -36.418 -111.461 1.00 90.19 422 GLU A O 1
ATOM 3292 N N . LEU A 1 423 ? 33.900 -35.018 -110.587 1.00 88.75 423 LEU A N 1
ATOM 3293 C CA . LEU A 1 423 ? 32.722 -35.638 -111.191 1.00 88.75 423 LEU A CA 1
ATOM 3294 C C . LEU A 1 423 ? 32.717 -35.482 -112.713 1.00 88.75 423 LEU A C 1
ATOM 3296 O O . LEU A 1 423 ? 32.540 -36.485 -113.402 1.00 88.75 423 LEU A O 1
ATOM 3300 N N . ASP A 1 424 ? 32.975 -34.283 -113.238 1.00 86.81 424 ASP A N 1
ATOM 3301 C CA . ASP A 1 424 ? 33.077 -34.045 -114.684 1.00 86.81 424 ASP A CA 1
ATOM 3302 C C . ASP A 1 424 ? 34.188 -34.906 -115.313 1.00 86.81 424 ASP A C 1
ATOM 3304 O O . ASP A 1 424 ? 33.948 -35.617 -116.290 1.00 86.81 424 ASP A O 1
ATOM 3308 N N . LEU A 1 425 ? 35.376 -34.954 -114.695 1.00 87.00 425 LEU A N 1
ATOM 3309 C CA . LEU A 1 425 ? 36.482 -35.812 -115.146 1.00 87.00 425 LEU A CA 1
ATOM 3310 C C . LEU A 1 425 ? 36.133 -37.311 -115.112 1.00 87.00 425 LEU A C 1
ATOM 3312 O O . LEU A 1 425 ? 36.593 -38.070 -115.969 1.00 87.00 425 LEU A O 1
ATOM 3316 N N . ALA A 1 426 ? 35.331 -37.759 -114.142 1.00 85.50 426 ALA A N 1
ATOM 3317 C CA . ALA A 1 426 ? 34.849 -39.138 -114.076 1.00 85.50 426 ALA A CA 1
ATOM 3318 C C . ALA A 1 426 ? 33.763 -39.428 -115.131 1.00 85.50 426 ALA A C 1
ATOM 3320 O O . ALA A 1 426 ? 33.752 -40.512 -115.722 1.00 85.50 426 ALA A O 1
ATOM 3321 N N . VAL A 1 427 ? 32.876 -38.466 -115.408 1.00 87.00 427 VAL A N 1
ATOM 3322 C CA . VAL A 1 427 ? 31.867 -38.555 -116.474 1.00 87.00 427 VAL A CA 1
ATOM 3323 C C . VAL A 1 427 ? 32.543 -38.642 -117.840 1.00 87.00 427 VAL A C 1
ATOM 3325 O O . VAL A 1 427 ? 32.222 -39.561 -118.594 1.00 87.00 427 VAL A O 1
ATOM 3328 N N . ASP A 1 428 ? 33.526 -37.789 -118.132 1.00 83.88 428 ASP A N 1
ATOM 3329 C CA . ASP A 1 428 ? 34.297 -37.835 -119.381 1.00 83.88 428 ASP A CA 1
ATOM 3330 C C . ASP A 1 428 ? 34.997 -39.191 -119.564 1.00 83.88 428 ASP A C 1
ATOM 3332 O O . ASP A 1 428 ? 34.858 -39.826 -120.613 1.00 83.88 428 ASP A O 1
ATOM 3336 N N . GLN A 1 429 ? 35.656 -39.717 -118.523 1.00 83.38 429 GLN A N 1
ATOM 3337 C CA . GLN A 1 429 ? 36.260 -41.059 -118.560 1.00 83.38 429 GLN A CA 1
ATOM 3338 C C . GLN A 1 429 ? 35.229 -42.167 -118.833 1.00 83.38 429 GLN A C 1
ATOM 3340 O O . GLN A 1 429 ? 35.508 -43.110 -119.583 1.00 83.38 429 GLN A O 1
ATOM 3345 N N . HIS A 1 430 ? 34.024 -42.071 -118.264 1.00 83.06 430 HIS A N 1
ATOM 3346 C CA . HIS A 1 430 ? 32.939 -43.012 -118.541 1.00 83.06 430 HIS A CA 1
ATOM 3347 C C . HIS A 1 430 ? 32.387 -42.879 -119.970 1.00 83.06 430 HIS A C 1
ATOM 3349 O O . HIS A 1 430 ? 32.107 -43.904 -120.605 1.00 83.06 430 HIS A O 1
ATOM 3355 N N . VAL A 1 431 ? 32.272 -41.658 -120.500 1.00 82.81 431 VAL A N 1
ATOM 3356 C CA . VAL A 1 431 ? 31.853 -41.380 -121.882 1.00 82.81 431 VAL A CA 1
ATOM 3357 C C . VAL A 1 431 ? 32.878 -41.924 -122.876 1.00 82.81 431 VAL A C 1
ATOM 3359 O O . VAL A 1 431 ? 32.493 -42.637 -123.806 1.00 82.81 431 VAL A O 1
ATOM 3362 N N . ASP A 1 432 ? 34.175 -41.701 -122.658 1.00 80.56 432 ASP A N 1
ATOM 3363 C CA . ASP A 1 432 ? 35.235 -42.232 -123.522 1.00 80.56 432 ASP A CA 1
ATOM 3364 C C . ASP A 1 432 ? 35.315 -43.765 -123.466 1.00 80.56 432 ASP A C 1
ATOM 3366 O O . ASP A 1 432 ? 35.417 -44.430 -124.504 1.00 80.56 432 ASP A O 1
ATOM 3370 N N . ALA A 1 433 ? 35.171 -44.367 -122.280 1.00 79.00 433 ALA A N 1
ATOM 3371 C CA . ALA A 1 433 ? 35.103 -45.822 -122.132 1.00 79.00 433 ALA A CA 1
ATOM 3372 C C . ALA A 1 433 ? 33.871 -46.430 -122.836 1.00 79.00 433 ALA A C 1
ATOM 3374 O O . ALA A 1 433 ? 33.951 -47.527 -123.407 1.00 79.00 433 ALA A O 1
ATOM 3375 N N . ALA A 1 434 ? 32.731 -45.731 -122.839 1.00 77.12 434 ALA A N 1
ATOM 3376 C CA . ALA A 1 434 ? 31.544 -46.123 -123.596 1.00 77.12 434 ALA A CA 1
ATOM 3377 C C . ALA A 1 434 ? 31.750 -45.951 -125.113 1.00 77.12 434 ALA A C 1
ATOM 3379 O O . ALA A 1 434 ? 31.434 -46.862 -125.885 1.00 77.12 434 ALA A O 1
ATOM 3380 N N . ALA A 1 435 ? 32.353 -44.843 -125.550 1.00 75.19 435 ALA A N 1
ATOM 3381 C CA . ALA A 1 435 ? 32.687 -44.584 -126.948 1.00 75.19 435 ALA A CA 1
ATOM 3382 C C . ALA A 1 435 ? 33.688 -45.614 -127.503 1.00 75.19 435 ALA A C 1
ATOM 3384 O O . ALA A 1 435 ? 33.529 -46.082 -128.632 1.00 75.19 435 ALA A O 1
ATOM 3385 N N . ALA A 1 436 ? 34.676 -46.037 -126.709 1.00 74.19 436 ALA A N 1
ATOM 3386 C CA . ALA A 1 436 ? 35.604 -47.112 -127.055 1.00 74.19 436 ALA A CA 1
ATOM 3387 C C . ALA A 1 436 ? 34.881 -48.458 -127.257 1.00 74.19 436 ALA A C 1
ATOM 3389 O O . ALA A 1 436 ? 35.072 -49.111 -128.288 1.00 74.19 436 ALA A O 1
ATOM 3390 N N . LYS A 1 437 ? 33.981 -48.842 -126.338 1.00 74.94 437 LYS A N 1
ATOM 3391 C CA . LYS A 1 437 ? 33.142 -50.050 -126.476 1.00 74.94 437 LYS A CA 1
ATOM 3392 C C . LYS A 1 437 ? 32.248 -49.989 -127.722 1.00 74.94 437 LYS A C 1
ATOM 3394 O O . LYS A 1 437 ? 32.162 -50.969 -128.462 1.00 74.94 437 LYS A O 1
ATOM 3399 N N . LEU A 1 438 ? 31.634 -48.838 -128.004 1.00 70.50 438 LEU A N 1
ATOM 3400 C CA . LEU A 1 438 ? 30.807 -48.636 -129.199 1.00 70.50 438 LEU A CA 1
ATOM 3401 C C . LEU A 1 438 ? 31.626 -48.697 -130.497 1.00 70.50 438 LEU A C 1
ATOM 3403 O O . LEU A 1 438 ? 31.184 -49.330 -131.456 1.00 70.50 438 LEU A O 1
ATOM 3407 N N . ARG A 1 439 ? 32.841 -48.129 -130.534 1.00 69.25 439 ARG A N 1
ATOM 3408 C CA . ARG A 1 439 ? 33.781 -48.282 -131.664 1.00 69.25 439 ARG A CA 1
ATOM 3409 C C . ARG A 1 439 ? 34.128 -49.761 -131.896 1.00 69.25 439 ARG A C 1
ATOM 3411 O O . ARG A 1 439 ? 34.046 -50.230 -133.031 1.00 69.25 439 ARG A O 1
ATOM 3418 N N . GLN A 1 440 ? 34.417 -50.516 -130.832 1.00 67.62 440 GLN A N 1
ATOM 3419 C CA . GLN A 1 440 ? 34.731 -51.950 -130.905 1.00 67.62 440 GLN A CA 1
ATOM 3420 C C . GLN A 1 440 ? 33.546 -52.801 -131.407 1.00 67.62 440 GLN A C 1
ATOM 3422 O O . GLN A 1 440 ? 33.748 -53.752 -132.164 1.00 67.62 440 GLN A O 1
ATOM 3427 N N . GLN A 1 441 ? 32.307 -52.455 -131.042 1.00 61.53 441 GLN A N 1
ATOM 3428 C CA . GLN A 1 441 ? 31.106 -53.105 -131.585 1.00 61.53 441 GLN A CA 1
ATOM 3429 C C . GLN A 1 441 ? 30.832 -52.710 -133.044 1.00 61.53 441 GLN A C 1
ATOM 3431 O O . GLN A 1 441 ? 30.488 -53.568 -133.858 1.00 61.53 441 GLN A O 1
ATOM 3436 N N . ARG A 1 442 ? 31.011 -51.432 -133.404 1.00 55.69 442 ARG A N 1
ATOM 3437 C CA . ARG A 1 442 ? 30.750 -50.924 -134.762 1.00 55.69 442 ARG A CA 1
ATOM 3438 C C . ARG A 1 442 ? 31.709 -51.518 -135.799 1.00 55.69 442 ARG A C 1
ATOM 3440 O O . ARG A 1 442 ? 31.282 -51.797 -136.914 1.00 55.69 442 ARG A O 1
ATOM 3447 N N . GLY A 1 443 ? 32.949 -51.821 -135.409 1.00 58.75 443 GLY A N 1
ATOM 3448 C CA . GLY A 1 443 ? 33.915 -52.557 -136.236 1.00 58.75 443 GLY A CA 1
ATOM 3449 C C . GLY A 1 443 ? 33.571 -54.033 -136.508 1.00 58.75 443 GLY A C 1
ATOM 3450 O O . GLY A 1 443 ? 34.273 -54.675 -137.280 1.00 58.75 443 GLY A O 1
ATOM 3451 N N . ARG A 1 444 ? 32.511 -54.595 -135.901 1.00 54.78 444 ARG A N 1
ATOM 3452 C CA . ARG A 1 444 ? 32.115 -56.014 -136.044 1.00 54.78 444 ARG A CA 1
ATOM 3453 C C . ARG A 1 444 ? 30.879 -56.263 -136.925 1.00 54.78 444 ARG A C 1
ATOM 3455 O O . ARG A 1 444 ? 30.373 -57.383 -136.937 1.00 54.78 444 ARG A O 1
ATOM 3462 N N . ARG A 1 445 ? 30.357 -55.262 -137.649 1.00 43.47 445 ARG A N 1
ATOM 3463 C CA . ARG A 1 445 ? 29.152 -55.420 -138.496 1.00 43.47 445 ARG A CA 1
ATOM 3464 C C . ARG A 1 445 ? 29.239 -54.717 -139.859 1.00 43.47 445 ARG A C 1
ATOM 3466 O O . ARG A 1 445 ? 28.517 -53.752 -140.088 1.00 43.47 445 ARG A O 1
ATOM 3473 N N . GLN A 1 446 ? 30.045 -55.256 -140.782 1.00 46.16 446 GLN A N 1
ATOM 3474 C CA . GLN A 1 446 ? 29.859 -55.060 -142.233 1.00 46.16 446 GLN A CA 1
ATOM 3475 C C . GLN A 1 446 ? 30.501 -56.198 -143.072 1.00 46.16 446 GLN A C 1
ATOM 3477 O O . GLN A 1 446 ? 31.687 -56.172 -143.372 1.00 46.16 446 GLN A O 1
ATOM 3482 N N . SER A 1 447 ? 29.648 -57.149 -143.483 1.00 33.78 447 SER A N 1
ATOM 3483 C CA . SER A 1 447 ? 29.786 -58.117 -144.600 1.00 33.78 447 SER A CA 1
ATOM 3484 C C . SER A 1 447 ? 30.713 -59.371 -144.489 1.00 33.78 447 SER A C 1
ATOM 3486 O O . SER A 1 4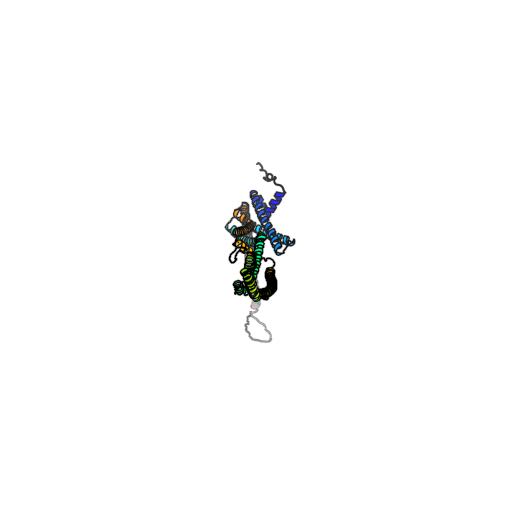47 ? 31.637 -59.371 -143.680 1.00 33.78 447 SER A O 1
ATOM 3488 N N . PRO A 1 448 ? 30.416 -60.480 -145.231 1.00 41.94 448 PRO A N 1
ATOM 3489 C CA . PRO A 1 448 ? 30.817 -61.874 -144.885 1.00 41.94 448 PRO A CA 1
ATOM 3490 C C . PRO A 1 448 ? 31.372 -62.673 -146.127 1.00 41.94 448 PRO A C 1
ATOM 3492 O O . PRO A 1 448 ? 31.793 -61.989 -147.062 1.00 41.94 448 PRO A O 1
ATOM 3495 N N . PRO A 1 449 ? 31.347 -64.039 -146.270 1.00 56.97 449 PRO A N 1
ATOM 3496 C CA . PRO A 1 449 ? 30.986 -65.150 -145.350 1.00 56.97 449 PRO A CA 1
ATOM 3497 C C . PRO A 1 449 ? 31.868 -66.446 -145.362 1.00 56.97 449 PRO A C 1
ATOM 3499 O O . PRO A 1 449 ? 32.460 -66.792 -146.377 1.00 56.97 449 PRO A O 1
ATOM 3502 N N . THR A 1 450 ? 31.771 -67.242 -144.280 1.00 32.84 450 THR A N 1
ATOM 3503 C CA . THR A 1 450 ? 31.706 -68.739 -144.199 1.00 32.84 450 THR A CA 1
ATOM 3504 C C . THR A 1 450 ? 31.418 -69.097 -142.717 1.00 32.84 450 THR A C 1
ATOM 3506 O O . THR A 1 450 ? 32.200 -68.716 -141.857 1.00 32.84 450 THR A O 1
ATOM 3509 N N . ILE A 1 451 ? 30.231 -69.555 -142.275 1.00 40.94 451 ILE A N 1
ATOM 3510 C CA . ILE A 1 451 ? 29.614 -70.901 -142.418 1.00 40.94 451 ILE A CA 1
ATOM 3511 C C . ILE A 1 451 ? 30.571 -71.996 -141.885 1.00 40.94 451 ILE A C 1
ATOM 3513 O O . ILE A 1 451 ? 31.662 -72.121 -142.432 1.00 40.94 451 ILE A O 1
ATOM 3517 N N . TRP A 1 452 ? 30.281 -72.816 -140.858 1.00 39.78 452 TRP A N 1
ATOM 3518 C CA . TRP A 1 452 ? 29.034 -73.187 -140.130 1.00 39.78 452 TRP A CA 1
ATOM 3519 C C . TRP A 1 452 ? 29.041 -72.653 -138.652 1.00 39.78 452 TRP A C 1
ATOM 3521 O O . TRP A 1 452 ? 29.710 -71.647 -138.433 1.00 39.78 452 TRP A O 1
ATOM 3531 N N . ASP A 1 453 ? 28.362 -73.131 -137.582 1.00 34.47 453 ASP A N 1
ATOM 3532 C CA . ASP A 1 453 ? 27.392 -74.231 -137.305 1.00 34.47 453 ASP A CA 1
ATOM 3533 C C . ASP A 1 453 ? 26.475 -73.899 -136.067 1.00 34.47 453 ASP A C 1
ATOM 3535 O O . ASP A 1 453 ? 26.236 -72.723 -135.784 1.00 34.47 453 ASP A O 1
ATOM 3539 N N . ALA A 1 454 ? 25.940 -74.898 -135.340 1.00 39.91 454 ALA A N 1
ATOM 3540 C CA . ALA A 1 454 ? 24.907 -74.845 -134.278 1.00 39.91 454 ALA A CA 1
ATOM 3541 C C . ALA A 1 454 ? 25.323 -75.661 -132.994 1.00 39.91 454 ALA A C 1
ATOM 3543 O O . ALA A 1 454 ? 26.437 -76.189 -133.006 1.00 39.91 454 ALA A O 1
ATOM 3544 N N . PRO A 1 455 ? 24.521 -75.828 -131.890 1.00 56.22 455 PRO A N 1
ATOM 3545 C CA . PRO A 1 455 ? 23.092 -75.486 -131.719 1.00 56.22 455 PRO A CA 1
ATOM 3546 C C . PRO A 1 455 ? 22.544 -74.979 -130.333 1.00 56.22 455 PRO A C 1
ATOM 3548 O O . PRO A 1 455 ? 23.064 -75.265 -129.260 1.00 56.22 455 PRO A O 1
ATOM 3551 N N . THR A 1 456 ? 21.321 -74.408 -130.392 1.00 42.00 456 THR A N 1
ATOM 3552 C CA . THR A 1 456 ? 20.157 -74.519 -129.446 1.00 42.00 456 THR A CA 1
ATOM 3553 C C . THR A 1 456 ? 20.017 -73.797 -128.070 1.00 42.00 456 THR A C 1
ATOM 3555 O O . THR A 1 456 ? 20.847 -73.951 -127.190 1.00 42.00 456 THR A O 1
ATOM 3558 N N . VAL A 1 457 ? 18.782 -73.259 -127.848 1.00 40.25 457 VAL A N 1
ATOM 3559 C CA . VAL A 1 457 ? 17.934 -73.298 -126.597 1.00 40.25 457 VAL A CA 1
ATOM 3560 C C . VAL A 1 457 ? 18.307 -72.343 -125.423 1.00 40.25 457 VAL A C 1
ATOM 3562 O O . VAL A 1 457 ? 19.472 -72.242 -125.082 1.00 40.25 457 VAL A O 1
ATOM 3565 N N . ARG A 1 458 ? 17.401 -71.632 -124.698 1.00 37.03 458 ARG A N 1
ATOM 3566 C CA . ARG A 1 458 ? 15.932 -71.324 -124.774 1.00 37.03 458 ARG A CA 1
ATOM 3567 C C . ARG A 1 458 ? 15.541 -70.195 -123.769 1.00 37.03 458 ARG A C 1
ATOM 3569 O O . ARG A 1 458 ? 16.127 -70.169 -122.699 1.00 37.03 458 ARG A O 1
ATOM 3576 N N . GLN A 1 459 ? 14.403 -69.502 -124.006 1.00 38.44 459 GLN A N 1
ATOM 3577 C CA . GLN A 1 459 ? 13.466 -68.927 -122.982 1.00 38.44 459 GLN A CA 1
ATOM 3578 C C . GLN A 1 459 ? 13.994 -67.789 -122.051 1.00 38.44 459 GLN A C 1
ATOM 3580 O O . GLN A 1 459 ? 15.191 -67.543 -122.040 1.00 38.44 459 GLN A O 1
ATOM 3585 N N . ARG A 1 460 ? 13.200 -67.008 -121.276 1.00 35.91 460 ARG A N 1
ATOM 3586 C CA . ARG A 1 460 ? 11.733 -66.715 -121.131 1.00 35.91 460 ARG A CA 1
ATOM 3587 C C . ARG A 1 460 ? 11.594 -65.363 -120.359 1.00 35.91 460 ARG A C 1
ATOM 3589 O O . ARG A 1 460 ? 12.419 -65.155 -119.483 1.00 35.91 460 ARG A O 1
ATOM 3596 N N . VAL A 1 461 ? 10.833 -64.357 -120.833 1.00 36.84 461 VAL A N 1
ATOM 3597 C CA . VAL A 1 461 ? 9.467 -63.860 -120.423 1.00 36.84 461 VAL A CA 1
ATOM 3598 C C . VAL A 1 461 ? 9.354 -63.302 -118.977 1.00 36.84 461 VAL A C 1
ATOM 3600 O O . VAL A 1 461 ? 10.185 -63.625 -118.142 1.00 36.84 461 VAL A O 1
ATOM 3603 N N . GLU A 1 462 ? 8.317 -62.480 -118.736 1.00 35.44 462 GLU A N 1
ATOM 3604 C CA . GLU A 1 462 ? 7.891 -61.792 -117.491 1.00 35.44 462 GLU A CA 1
ATOM 3605 C C . GLU A 1 462 ? 8.819 -60.632 -117.030 1.00 35.44 462 GLU A C 1
ATOM 3607 O O . GLU A 1 462 ? 10.040 -60.730 -117.086 1.00 35.44 462 GLU A O 1
ATOM 3612 N N . ASP A 1 463 ? 8.350 -59.396 -116.792 1.00 34.34 463 ASP A N 1
ATOM 3613 C CA . ASP A 1 463 ? 7.306 -58.847 -115.890 1.00 34.34 463 ASP A CA 1
ATOM 3614 C C . ASP A 1 463 ? 7.712 -58.788 -114.405 1.00 34.34 463 ASP A C 1
ATOM 3616 O O . ASP A 1 463 ? 7.757 -59.814 -113.733 1.00 34.34 463 ASP A O 1
ATOM 3620 N N . THR A 1 464 ? 7.901 -57.575 -113.850 1.00 34.88 464 THR A N 1
ATOM 3621 C CA . THR A 1 464 ? 7.010 -57.015 -112.797 1.00 34.88 464 THR A CA 1
ATOM 3622 C C . THR A 1 464 ? 7.395 -55.610 -112.276 1.00 34.88 464 THR A C 1
ATOM 3624 O O . THR A 1 464 ? 8.552 -55.211 -112.193 1.00 34.88 464 THR A O 1
ATOM 3627 N N . MET A 1 465 ? 6.345 -54.871 -111.907 1.00 37.88 465 MET A N 1
ATOM 3628 C CA . MET A 1 465 ? 6.262 -53.687 -111.023 1.00 37.88 465 MET A CA 1
ATOM 3629 C C . MET A 1 465 ? 6.319 -54.115 -109.517 1.00 37.88 465 MET A C 1
ATOM 3631 O O . MET A 1 465 ? 6.339 -55.319 -109.276 1.00 37.88 465 MET A O 1
ATOM 3635 N N . PRO A 1 466 ? 6.129 -53.259 -108.474 1.00 62.12 466 PRO A N 1
ATOM 3636 C CA . PRO A 1 466 ? 6.414 -51.824 -108.262 1.00 62.12 466 PRO A CA 1
ATOM 3637 C C . PRO A 1 466 ? 6.869 -51.476 -106.794 1.00 62.12 466 PRO A C 1
ATOM 3639 O O . PRO A 1 466 ? 7.162 -52.345 -105.986 1.00 62.12 466 PRO A O 1
ATOM 3642 N N . ILE A 1 467 ? 6.854 -50.176 -106.439 1.00 40.84 467 ILE A N 1
ATOM 3643 C CA . ILE A 1 467 ? 6.405 -49.543 -105.158 1.00 40.84 467 ILE A CA 1
ATOM 3644 C C . ILE A 1 467 ? 6.490 -50.328 -103.817 1.00 40.84 467 ILE A C 1
ATOM 3646 O O . ILE A 1 467 ? 5.689 -51.227 -103.576 1.00 40.84 467 ILE A O 1
ATOM 3650 N N . ALA A 1 468 ? 7.218 -49.756 -102.840 1.00 40.16 468 ALA A N 1
ATOM 3651 C CA . ALA A 1 468 ? 6.822 -49.575 -101.418 1.00 40.16 468 ALA A CA 1
ATOM 3652 C C . ALA A 1 468 ? 7.840 -48.613 -100.742 1.00 40.16 468 ALA A C 1
ATOM 3654 O O . ALA A 1 468 ? 9.030 -48.847 -100.880 1.00 40.16 468 ALA A O 1
ATOM 3655 N N . ARG A 1 469 ? 7.546 -47.435 -100.158 1.00 39.06 469 ARG A N 1
ATOM 3656 C CA . ARG A 1 469 ? 6.610 -46.951 -99.104 1.00 39.06 469 ARG A CA 1
ATOM 3657 C C . ARG A 1 469 ? 7.394 -46.512 -97.839 1.00 39.06 469 ARG A C 1
ATOM 3659 O O . ARG A 1 469 ? 8.315 -47.186 -97.407 1.00 39.06 469 ARG A O 1
ATOM 3666 N N . ARG A 1 470 ? 6.952 -45.382 -97.258 1.00 47.44 470 ARG A N 1
ATOM 3667 C CA . ARG A 1 470 ? 7.145 -44.892 -95.863 1.00 47.44 470 ARG A CA 1
ATOM 3668 C C . ARG A 1 470 ? 6.805 -45.971 -94.802 1.00 47.44 470 ARG A C 1
ATOM 3670 O O . ARG A 1 470 ? 6.143 -46.932 -95.203 1.00 47.44 470 ARG A O 1
ATOM 3677 N N . PRO A 1 471 ? 7.022 -45.770 -93.474 1.00 53.50 471 PRO A N 1
ATOM 3678 C CA . PRO A 1 471 ? 7.498 -44.579 -92.718 1.00 53.50 471 PRO A CA 1
ATOM 3679 C C . PRO A 1 471 ? 8.852 -44.829 -91.993 1.00 53.50 471 PRO A C 1
ATOM 3681 O O . PRO A 1 471 ? 9.482 -45.843 -92.272 1.00 53.50 471 PRO A O 1
ATOM 3684 N N . VAL A 1 472 ? 9.395 -43.970 -91.112 1.00 46.75 472 VAL A N 1
ATOM 3685 C CA . VAL A 1 472 ? 8.843 -42.862 -90.283 1.00 46.75 472 VAL A CA 1
ATOM 3686 C C . VAL A 1 472 ? 9.534 -41.539 -90.589 1.00 46.75 472 VAL A C 1
ATOM 3688 O O . VAL A 1 472 ? 10.780 -41.525 -90.561 1.00 46.75 472 VAL A O 1
#

pLDDT: mean 83.63, std 15.12, range [32.84, 96.88]

Radius of gyration: 67.51 Å; chains: 1; bounding box: 113×102×231 Å

Sequence (472 aa):
MRRFPKAADLVTGLPVLGRRFGRAARSLTGADEQLLDLVPTERPKYTALGGVVFGTATIAALSMTMALSEVVGGFQLSLLAFGLVWGAFVLNLDRWLVTSSVGTRWHRRVTVLLPRLVLAFFFGVVIAEPLVLRVFEPAIEQYINDQRQQDARNLTSLLLRCNPDPTADAQTRQAAQGADCAHHQLDLQAAPAAMAQELAGYQNQADQLRQDIDATNKEQSARDELARNECAGTPGPGTTGKAGRGRECIEREKEANDYRSTHPTADKQATLAGLNDKITKLRATLDTSQRTYQAARDAAVRQQVDELVAHQGPIGLLERFRALDELTSANLFLTTATWFIRLFFIGVDCLPVLVKLFGGVTTYEELVDMQTVSAKRVFEQKVRTRETAETSRLRGDQIEAEHEFQKRRATAEQNLRLHEAELDLAVDQHVDAAAAKLRQQRGRRQSPPTIWDAPTVRQRVEDTMPIARRPV

Organism: NCBI:txid103725

InterPro domains:
  IPR025519 Protein of unknown function DUF4407 [PF14362] (35-370)

Secondary structure (DSSP, 8-state):
-PPPPPTTTT---S-HHHHHHHHHHHHHTT--HHHHHH-GGGHHHHHHHHHHHHHHHHHHHHHHHHHHHHHHTS--HHHHHHHHHHHHHHHHHHHHHHHHT-SS-HHHHHHHHHHHHHHHHHHHHHHHHHHHHHHSHHHHHHHHHHHHHHHHHHHHHHHHHHS--TTS-HHHHHHTTSGGGTTT--------HHHHHHHHHHHHHHHHHHHHHHHHHHHHHHHHHHHHHHHHT--STT-----SS-HHHHHHHHHHHHHHHHS--HHHHHHHHHHHHHHHHHHHHHHHHHHHHHHHHHHHHHHHHHHHHHHH-SPPHHHHHHHHHHHHHH-HHHHHHHHHHHHHHHHHHHHHHHHHHHT---HHHHHHHHHHHHHHHHHHHHHHHHHHHHHHHHHHHHHHHHHHHHHHHHHHHHHHHHHHHHHHHHHHHHHHHHHHHHHHHHTT-S--------------------------